Protein AF-0000000087148129 (afdb_homodimer)

Sequence (560 aa):
MIVEGIPLPKFVERNVSSRSLAAFGLGFLTVFYIVPIVFLYWNSLNFGDGGLFSNYARAFSDIYLVTLARSFYYGVLTTVVTLTLGYILAYYIAFRSAREKLLLGLVVLPLWIAYVIRYLGIQLLLFPSSPVVQLIGTDLGILFSTRGVILGLTTVFLPFAILPIYHALKSIDEDLVDASRVLGATQLRTVRSVILPLSLSGVVAGGIIVFILATGSFLAPAMLGGPKDTMIANVIEQSYSQTFDLGLASSLAVIYTTILLVLLMVFNSYVNLGEVLGELMIVEGIPLPKFVERNVSSRSLAAFGLGFLTVFYIVPIVFLYWNSLNFGDGGLFSNYARAFSDIYLVTLARSFYYGVLTTVVTLTLGYILAYYIAFRSAREKLLLGLVVLPLWIAYVIRYLGIQLLLFPSSPVVQLIGTDLGILFSTRGVILGLTTVFLPFAILPIYHALKSIDEDLVDASRVLGATQLRTVRSVILPLSLSGVVAGGIIVFILATGSFLAPAMLGGPKDTMIANVIEQSYSQTFDLGLASSLAVIYTTILLVLLMVFNSYVNLGEVLGEL

Organism: NCBI:txid1816183

Nearest PDB structures (foldseek):
  8zx1-assembly1_B  TM=8.437E-01  e=1.995E-11  Escherichia coli
  2onk-assembly2_I  TM=8.197E-01  e=3.191E-08  Archaeoglobus fulgidus
  8y5f-assembly1_C  TM=8.579E-01  e=1.347E-07  Escherichia coli
  7cad-assembly1_B  TM=7.763E-01  e=1.037E-07  Mycolicibacterium smegmatis MC2 155
  8hpr-assembly1_B  TM=7.433E-01  e=2.202E-06  Mycolicibacterium smegmatis MC2 155

Structure (mmCIF, N/CA/C/O backbone):
data_AF-0000000087148129-model_v1
#
loop_
_entity.id
_entity.type
_entity.pdbx_description
1 polymer 'ABC transporter permease'
#
loop_
_atom_site.group_PDB
_atom_site.id
_atom_site.type_symbol
_atom_site.label_atom_id
_atom_site.label_alt_id
_atom_site.label_comp_id
_atom_site.label_asym_id
_atom_site.label_entity_id
_atom_site.label_seq_id
_atom_site.pdbx_PDB_ins_code
_atom_site.Cartn_x
_atom_site.Cartn_y
_atom_site.Cartn_z
_atom_site.occupancy
_atom_site.B_iso_or_equiv
_atom_site.auth_seq_id
_atom_site.auth_comp_id
_atom_site.auth_asym_id
_atom_site.auth_atom_id
_atom_site.pdbx_PDB_model_num
ATOM 1 N N . MET A 1 1 ? -27.156 28.578 0.792 1 22.2 1 MET A N 1
ATOM 2 C CA . MET A 1 1 ? -28.25 27.703 1.201 1 22.2 1 MET A CA 1
ATOM 3 C C . MET A 1 1 ? -27.75 26.594 2.119 1 22.2 1 MET A C 1
ATOM 5 O O . MET A 1 1 ? -26.844 25.844 1.762 1 22.2 1 MET A O 1
ATOM 9 N N . ILE A 1 2 ? -27.969 26.734 3.412 1 26.64 2 ILE A N 1
ATOM 10 C CA . ILE A 1 2 ? -27.516 25.953 4.57 1 26.64 2 ILE A CA 1
ATOM 11 C C . ILE A 1 2 ? -28.031 24.531 4.465 1 26.64 2 ILE A C 1
ATOM 13 O O . ILE A 1 2 ? -29.25 24.297 4.438 1 26.64 2 ILE A O 1
ATOM 17 N N . VAL A 1 3 ? -27.484 23.75 3.691 1 30.3 3 VAL A N 1
ATOM 18 C CA . VAL A 1 3 ? -28.016 22.406 3.539 1 30.3 3 VAL A CA 1
ATOM 19 C C . VAL A 1 3 ? -28.531 21.906 4.883 1 30.3 3 VAL A C 1
ATOM 21 O O . VAL A 1 3 ? -27.797 21.906 5.879 1 30.3 3 VAL A O 1
ATOM 24 N N . GLU A 1 4 ? -29.812 21.969 5.082 1 32.72 4 GLU A N 1
ATOM 25 C CA . GLU A 1 4 ? -30.594 21.406 6.188 1 32.72 4 GLU A CA 1
ATOM 26 C C . GLU A 1 4 ? -30.141 19.984 6.52 1 32.72 4 GLU A C 1
ATOM 28 O O . GLU A 1 4 ? -30.047 19.141 5.633 1 32.72 4 GLU A O 1
ATOM 33 N N . GLY A 1 5 ? -29.359 19.859 7.426 1 35.88 5 GLY A N 1
ATOM 34 C CA . GLY A 1 5 ? -28.719 18.672 7.973 1 35.88 5 GLY A CA 1
ATOM 35 C C . GLY A 1 5 ? -29.656 17.484 8.109 1 35.88 5 GLY A C 1
ATOM 36 O O . GLY A 1 5 ? -30.812 17.656 8.477 1 35.88 5 GLY A O 1
ATOM 37 N N . ILE A 1 6 ? -29.656 16.594 7.227 1 35.53 6 ILE A N 1
ATOM 38 C CA . ILE A 1 6 ? -30.484 15.406 7.301 1 35.53 6 ILE A CA 1
ATOM 39 C C . ILE A 1 6 ? -30.609 14.953 8.758 1 35.53 6 ILE A C 1
ATOM 41 O O . ILE A 1 6 ? -29.609 14.789 9.445 1 35.53 6 ILE A O 1
ATOM 45 N N . PRO A 1 7 ? -31.781 14.977 9.359 1 35.81 7 PRO A N 1
ATOM 46 C CA . PRO A 1 7 ? -32.031 14.578 10.742 1 35.81 7 PRO A CA 1
ATOM 47 C C . PRO A 1 7 ? -31.594 13.148 11.039 1 35.81 7 PRO A C 1
ATOM 49 O O . PRO A 1 7 ? -31.906 12.227 10.273 1 35.81 7 PRO A O 1
ATOM 52 N N . LEU A 1 8 ? -30.5 12.938 11.445 1 39 8 LEU A N 1
ATOM 53 C CA . LEU A 1 8 ? -30.141 11.578 11.82 1 39 8 LEU A CA 1
ATOM 54 C C . LEU A 1 8 ? -31.203 10.984 12.75 1 39 8 LEU A C 1
ATOM 56 O O . LEU A 1 8 ? -31.844 11.711 13.516 1 39 8 LEU A O 1
ATOM 60 N N . PRO A 1 9 ? -31.734 9.859 12.445 1 38.41 9 PRO A N 1
ATOM 61 C CA . PRO A 1 9 ? -32.812 9.305 13.258 1 38.41 9 PRO A CA 1
ATOM 62 C C . PRO A 1 9 ? -32.5 9.273 14.75 1 38.41 9 PRO A C 1
ATOM 64 O O . PRO A 1 9 ? -31.328 9.133 15.125 1 38.41 9 PRO A O 1
ATOM 67 N N . LYS A 1 10 ? -33.375 9.711 15.695 1 40.16 10 LYS A N 1
ATOM 68 C CA . LYS A 1 10 ? -33.406 9.82 17.141 1 40.16 10 LYS A CA 1
ATOM 69 C C . LYS A 1 10 ? -32.719 8.617 17.812 1 40.16 10 LYS A C 1
ATOM 71 O O . LYS A 1 10 ? -32.25 8.711 18.938 1 40.16 10 LYS A O 1
ATOM 76 N N . PHE A 1 11 ? -32.938 7.465 17.234 1 37.12 11 PHE A N 1
ATOM 77 C CA . PHE A 1 11 ? -32.438 6.258 17.875 1 37.12 11 PHE A CA 1
ATOM 78 C C . PHE A 1 11 ? -30.906 6.262 17.906 1 37.12 11 PHE A C 1
ATOM 80 O O . PHE A 1 11 ? -30.297 5.484 18.641 1 37.12 11 PHE A O 1
ATOM 87 N N . VAL A 1 12 ? -30.234 6.824 16.984 1 42.06 12 VAL A N 1
ATOM 88 C CA . VAL A 1 12 ? -28.797 7.043 16.984 1 42.06 12 VAL A CA 1
ATOM 89 C C . VAL A 1 12 ? -28.422 8.094 18.031 1 42.06 12 VAL A C 1
ATOM 91 O O . VAL A 1 12 ? -27.25 8.328 18.297 1 42.06 12 VAL A O 1
ATOM 94 N N . GLU A 1 13 ? -29.266 8.992 18.344 1 41.06 13 GLU A N 1
ATOM 95 C CA . GLU A 1 13 ? -29.172 10.109 19.281 1 41.06 13 GLU A CA 1
ATOM 96 C C . GLU A 1 13 ? -28.734 9.625 20.656 1 41.06 13 GLU A C 1
ATOM 98 O O . GLU A 1 13 ? -27.938 10.289 21.344 1 41.06 13 GLU A O 1
ATOM 103 N N . ARG A 1 14 ? -29.781 8.883 21.328 1 43.06 14 ARG A N 1
ATOM 104 C CA . ARG A 1 14 ? -29.672 8.789 22.781 1 43.06 14 ARG A CA 1
ATOM 105 C C . ARG A 1 14 ? -28.438 8 23.203 1 43.06 14 ARG A C 1
ATOM 107 O O . ARG A 1 14 ? -27.656 8.445 24.047 1 43.06 14 ARG A O 1
ATOM 114 N N . ASN A 1 15 ? -28.562 6.59 23.609 1 42.84 15 ASN A N 1
ATOM 115 C CA . ASN A 1 15 ? -27.75 5.77 24.5 1 42.84 15 ASN A CA 1
ATOM 116 C C . ASN A 1 15 ? -26.578 5.137 23.766 1 42.84 15 ASN A C 1
ATOM 118 O O . ASN A 1 15 ? -25.953 4.188 24.25 1 42.84 15 ASN A O 1
ATOM 122 N N . VAL A 1 16 ? -26.562 5.035 22.562 1 50.28 16 VAL A N 1
ATOM 123 C CA . VAL A 1 16 ? -25.312 4.434 22.125 1 50.28 16 VAL A CA 1
ATOM 124 C C . VAL A 1 16 ? -24.141 5.359 22.453 1 50.28 16 VAL A C 1
ATOM 126 O O . VAL A 1 16 ? -23.984 6.418 21.844 1 50.28 16 VAL A O 1
ATOM 129 N N . SER A 1 17 ? -23.844 5.438 23.734 1 55.12 17 SER A N 1
ATOM 130 C CA . SER A 1 17 ? -22.812 6.273 24.359 1 55.12 17 SER A CA 1
ATOM 131 C C . SER A 1 17 ? -21.5 6.215 23.594 1 55.12 17 SER A C 1
ATOM 133 O O . SER A 1 17 ? -21.219 5.215 22.938 1 55.12 17 SER A O 1
ATOM 135 N N . SER A 1 18 ? -20.984 7.348 23.156 1 60.66 18 SER A N 1
ATOM 136 C CA . SER A 1 18 ? -19.641 7.5 22.625 1 60.66 18 SER A CA 1
ATOM 137 C C . SER A 1 18 ? -18.719 6.398 23.125 1 60.66 18 SER A C 1
ATOM 139 O O . SER A 1 18 ? -17.844 5.926 22.375 1 60.66 18 SER A O 1
ATOM 141 N N . ARG A 1 19 ? -19.188 5.902 24.297 1 64.12 19 ARG A N 1
ATOM 142 C CA . ARG A 1 19 ? -18.344 4.875 24.906 1 64.12 19 ARG A CA 1
ATOM 143 C C . ARG A 1 19 ? -18.562 3.521 24.234 1 64.12 19 ARG A C 1
ATOM 145 O O . ARG A 1 19 ? -17.625 2.752 24.062 1 64.12 19 ARG A O 1
ATOM 152 N N . SER A 1 20 ? -19.766 3.287 23.875 1 73 20 SER A N 1
ATOM 153 C CA . SER A 1 20 ? -20.047 2 23.25 1 73 20 SER A CA 1
ATOM 154 C C . SER A 1 20 ? -19.438 1.924 21.844 1 73 20 SER A C 1
ATOM 156 O O . SER A 1 20 ? -18.906 0.881 21.453 1 73 20 SER A O 1
ATOM 158 N N . LEU A 1 21 ? -19.484 2.973 21.172 1 69.5 21 LEU A N 1
ATOM 159 C CA . LEU A 1 21 ? -18.891 2.996 19.828 1 69.5 21 LEU A CA 1
ATOM 160 C C . LEU A 1 21 ? -17.375 2.867 19.906 1 69.5 21 LEU A C 1
ATOM 162 O O . LEU A 1 21 ? -16.781 2.168 19.094 1 69.5 21 LEU A O 1
ATOM 166 N N . ALA A 1 22 ? -16.922 3.488 20.859 1 74 22 ALA A N 1
ATOM 167 C CA . ALA A 1 22 ? -15.484 3.373 21.094 1 74 22 ALA A CA 1
ATOM 168 C C . ALA A 1 22 ? -15.102 1.939 21.453 1 74 22 ALA A C 1
ATOM 170 O O . ALA A 1 22 ? -14.094 1.423 20.969 1 74 22 ALA A O 1
ATOM 171 N N . ALA A 1 23 ? -15.914 1.422 22.25 1 77.5 23 ALA A N 1
ATOM 172 C CA . ALA A 1 23 ? -15.664 0.032 22.625 1 77.5 23 ALA A CA 1
ATOM 173 C C . ALA A 1 23 ? -15.703 -0.88 21.406 1 77.5 23 ALA A C 1
ATOM 175 O O . ALA A 1 23 ? -14.891 -1.8 21.281 1 77.5 23 ALA A O 1
ATOM 176 N N . PHE A 1 24 ? -16.484 -0.495 20.531 1 76.31 24 PHE A N 1
ATOM 177 C CA . PHE A 1 24 ? -16.609 -1.288 19.312 1 76.31 24 PHE A CA 1
ATOM 178 C C . PHE A 1 24 ? -15.391 -1.118 18.422 1 76.31 24 PHE A C 1
ATOM 180 O O . PHE A 1 24 ? -14.828 -2.104 17.938 1 76.31 24 PHE A O 1
ATOM 187 N N . GLY A 1 25 ? -15.016 0.12 18.234 1 75.69 25 GLY A N 1
ATOM 188 C CA . GLY A 1 25 ? -13.844 0.383 17.406 1 75.69 25 GLY A CA 1
ATOM 189 C C . GLY A 1 25 ? -12.57 -0.21 17.969 1 75.69 25 GLY A C 1
ATOM 190 O O . GLY A 1 25 ? -11.812 -0.859 17.25 1 75.69 25 GLY A O 1
ATOM 191 N N . LEU A 1 26 ? -12.445 -0.072 19.219 1 77.94 26 LEU A N 1
ATOM 192 C CA . LEU A 1 26 ? -11.258 -0.591 19.891 1 77.94 26 LEU A CA 1
ATOM 193 C C . LEU A 1 26 ? -11.281 -2.115 19.938 1 77.94 26 LEU A C 1
ATOM 195 O O . LEU A 1 26 ? -10.234 -2.76 19.781 1 77.94 26 LEU A O 1
ATOM 199 N N . GLY A 1 27 ? -12.43 -2.551 20.156 1 81.69 27 GLY A N 1
ATOM 200 C CA . GLY A 1 27 ? -12.586 -3.996 20.125 1 81.69 27 GLY A CA 1
ATOM 201 C C . GLY A 1 27 ? -12.234 -4.598 18.766 1 81.69 27 GLY A C 1
ATOM 202 O O . GLY A 1 27 ? -11.539 -5.613 18.703 1 81.69 27 GLY A O 1
ATOM 203 N N . PHE A 1 28 ? -12.656 -3.914 17.781 1 80.62 28 PHE A N 1
ATOM 204 C CA . PHE A 1 28 ? -12.359 -4.363 16.422 1 80.62 28 PHE A CA 1
ATOM 205 C C . PHE A 1 28 ? -10.859 -4.359 16.156 1 80.62 28 PHE A C 1
ATOM 207 O O . PHE A 1 28 ? -10.305 -5.336 15.648 1 80.62 28 PHE A O 1
ATOM 214 N N . LEU A 1 29 ? -10.266 -3.262 16.562 1 77.38 29 LEU A N 1
ATOM 215 C CA . LEU A 1 29 ? -8.828 -3.141 16.359 1 77.38 29 LEU A CA 1
ATOM 216 C C . LEU A 1 29 ? -8.078 -4.23 17.125 1 77.38 29 LEU A C 1
ATOM 218 O O . LEU A 1 29 ? -7.176 -4.867 16.594 1 77.38 29 LEU A O 1
ATOM 222 N N . THR A 1 30 ? -8.469 -4.426 18.312 1 79.25 30 THR A N 1
ATOM 223 C CA . THR A 1 30 ? -7.809 -5.418 19.156 1 79.25 30 THR A CA 1
ATOM 224 C C . THR A 1 30 ? -8.008 -6.82 18.594 1 79.25 30 THR A C 1
ATOM 226 O O . THR A 1 30 ? -7.047 -7.582 18.453 1 79.25 30 THR A O 1
ATOM 229 N N . VAL A 1 31 ? -9.195 -7.133 18.188 1 79.5 31 VAL A N 1
ATOM 230 C CA . VAL A 1 31 ? -9.531 -8.477 17.734 1 79.5 31 VAL A CA 1
ATOM 231 C C . VAL A 1 31 ? -8.859 -8.758 16.406 1 79.5 31 VAL A C 1
ATOM 233 O O . VAL A 1 31 ? -8.305 -9.836 16.188 1 79.5 31 VAL A O 1
ATOM 236 N N . PHE A 1 32 ? -8.781 -7.758 15.586 1 79 32 PHE A N 1
ATOM 237 C CA . PHE A 1 32 ? -8.352 -8.07 14.234 1 79 32 PHE A CA 1
ATOM 238 C C . PHE A 1 32 ? -6.922 -7.605 14 1 79 32 PHE A C 1
ATOM 240 O O . PHE A 1 32 ? -6.352 -7.848 12.93 1 79 32 PHE A O 1
ATOM 247 N N . TYR A 1 33 ? -6.344 -6.973 14.945 1 78.5 33 TYR A N 1
ATOM 248 C CA . TYR A 1 33 ? -4.926 -6.633 14.859 1 78.5 33 TYR A CA 1
ATOM 249 C C . TYR A 1 33 ? -4.102 -7.48 15.82 1 78.5 33 TYR A C 1
ATOM 251 O O . TYR A 1 33 ? -3.229 -8.242 15.391 1 78.5 33 TYR A O 1
ATOM 259 N N . ILE A 1 34 ? -4.52 -7.535 17.094 1 82.31 34 ILE A N 1
ATOM 260 C CA . ILE A 1 34 ? -3.725 -8.18 18.141 1 82.31 34 ILE A CA 1
ATOM 261 C C . ILE A 1 34 ? -3.936 -9.695 18.094 1 82.31 34 ILE A C 1
ATOM 263 O O . ILE A 1 34 ? -2.973 -10.461 18.125 1 82.31 34 ILE A O 1
ATOM 267 N N . VAL A 1 35 ? -5.129 -10.133 17.891 1 85.81 35 VAL A N 1
ATOM 268 C CA . VAL A 1 35 ? -5.453 -11.555 17.969 1 85.81 35 VAL A CA 1
ATOM 269 C C . VAL A 1 35 ? -4.781 -12.305 16.828 1 85.81 35 VAL A C 1
ATOM 271 O O . VAL A 1 35 ? -4.145 -13.336 17.031 1 85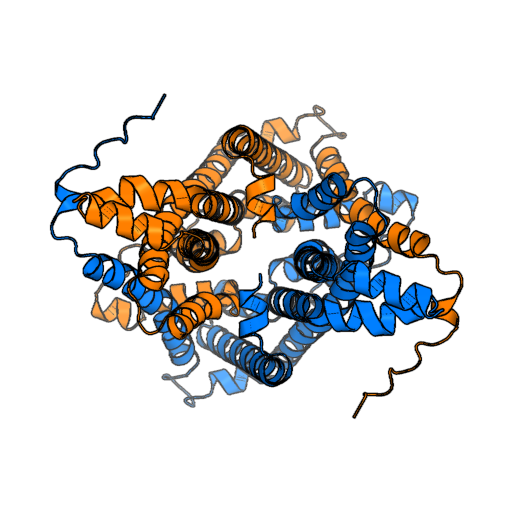.81 35 VAL A O 1
ATOM 274 N N . PRO A 1 36 ? -4.883 -11.742 15.648 1 85.12 36 PRO A N 1
ATOM 275 C CA . PRO A 1 36 ? -4.203 -12.453 14.562 1 85.12 36 PRO A CA 1
ATOM 276 C C . PRO A 1 36 ? -2.695 -12.562 14.781 1 85.12 36 PRO A C 1
ATOM 278 O O . PRO A 1 36 ? -2.084 -13.562 14.398 1 85.12 36 PRO A O 1
ATOM 281 N N . ILE A 1 37 ? -2.15 -11.594 15.359 1 84.38 37 ILE A N 1
ATOM 282 C CA . ILE A 1 37 ? -0.719 -11.617 15.641 1 84.38 37 ILE A CA 1
ATOM 283 C C . ILE A 1 37 ? -0.413 -12.688 16.688 1 84.38 37 ILE A C 1
ATOM 285 O O . ILE A 1 37 ? 0.562 -13.43 16.562 1 84.38 37 ILE A O 1
ATOM 289 N N . VAL A 1 38 ? -1.255 -12.766 17.688 1 86.31 38 VAL A N 1
ATOM 290 C CA . VAL A 1 38 ? -1.093 -13.781 18.734 1 86.31 38 VAL A CA 1
ATOM 291 C C . VAL A 1 38 ? -1.202 -15.172 18.109 1 86.31 38 VAL A C 1
ATOM 293 O O . VAL A 1 38 ? -0.432 -16.078 18.453 1 86.31 38 VAL A O 1
ATOM 296 N N . PHE A 1 39 ? -2.07 -15.344 17.172 1 87.12 39 PHE A N 1
ATOM 297 C CA . PHE A 1 39 ? -2.25 -16.641 16.531 1 87.12 39 PHE A CA 1
ATOM 298 C C . PHE A 1 39 ? -1.078 -16.953 15.609 1 87.12 39 PHE A C 1
ATOM 300 O O . PHE A 1 39 ? -0.713 -18.125 15.438 1 87.12 39 PHE A O 1
ATOM 307 N N . LEU A 1 40 ? -0.617 -15.914 15.031 1 88.75 40 LEU A N 1
ATOM 308 C CA . LEU A 1 40 ? 0.592 -16.094 14.234 1 88.75 40 LEU A CA 1
ATOM 309 C C . LEU A 1 40 ? 1.729 -16.641 15.094 1 88.75 40 LEU A C 1
ATOM 311 O O . LEU A 1 40 ? 2.424 -17.578 14.688 1 88.75 40 LEU A O 1
ATOM 315 N N . TYR A 1 41 ? 1.863 -16.094 16.297 1 90 41 TYR A N 1
ATOM 316 C CA . TYR A 1 41 ? 2.895 -16.547 17.203 1 90 41 TYR A CA 1
ATOM 317 C C . TYR A 1 41 ? 2.598 -17.969 17.688 1 90 41 TYR A C 1
ATOM 319 O O . TYR A 1 41 ? 3.502 -18.797 17.797 1 90 41 TYR A O 1
ATOM 327 N N . TRP A 1 42 ? 1.396 -18.219 17.953 1 89.12 42 TRP A N 1
ATOM 328 C CA . TRP A 1 42 ? 0.968 -19.547 18.406 1 89.12 42 TRP A CA 1
ATOM 329 C C . TRP A 1 42 ? 1.249 -20.594 17.344 1 89.12 42 TRP A C 1
ATOM 331 O O . TRP A 1 42 ? 1.786 -21.672 17.641 1 89.12 42 TRP A O 1
ATOM 341 N N . ASN A 1 43 ? 0.918 -20.312 16.109 1 90.88 43 ASN A N 1
ATOM 342 C CA . ASN A 1 43 ? 1.068 -21.266 15.016 1 90.88 43 ASN A CA 1
ATOM 343 C C . ASN A 1 43 ? 2.527 -21.422 14.594 1 90.88 43 ASN A C 1
ATOM 345 O O . ASN A 1 43 ? 2.883 -22.359 13.883 1 90.88 43 ASN A O 1
ATOM 349 N N . SER A 1 44 ? 3.305 -20.453 14.977 1 94.06 44 SER A N 1
ATOM 350 C CA . SER A 1 44 ? 4.73 -20.562 14.68 1 94.06 44 SER A CA 1
ATOM 351 C C . SER A 1 44 ? 5.395 -21.625 15.539 1 94.06 44 SER A C 1
ATOM 353 O O . SER A 1 44 ? 6.512 -22.062 15.25 1 94.06 44 SER A O 1
ATOM 355 N N . LEU A 1 45 ? 4.734 -21.969 16.625 1 93.19 45 LEU A N 1
ATOM 356 C CA . LEU A 1 45 ? 5.207 -23.047 17.484 1 93.19 45 LEU A CA 1
ATOM 357 C C . LEU A 1 45 ? 4.652 -24.391 17.031 1 93.19 45 LEU A C 1
ATOM 359 O O . LEU A 1 45 ? 3.664 -24.438 16.297 1 93.19 45 LEU A O 1
ATOM 363 N N . ASN A 1 46 ? 5.391 -25.469 17.344 1 91.19 46 ASN A N 1
ATOM 364 C CA . ASN A 1 46 ? 4.965 -26.828 16.984 1 91.19 46 ASN A CA 1
ATOM 365 C C . ASN A 1 46 ? 4.469 -27.594 18.203 1 91.19 46 ASN A C 1
ATOM 367 O O . ASN A 1 46 ? 5.246 -27.922 19.094 1 91.19 46 ASN A O 1
ATOM 371 N N . PHE A 1 47 ? 3.184 -27.828 18.219 1 86.69 47 PHE A N 1
ATOM 372 C CA . PHE A 1 47 ? 2.609 -28.531 19.344 1 86.69 47 PHE A CA 1
ATOM 373 C C . PHE A 1 47 ? 2.398 -30 19.031 1 86.69 47 PHE A C 1
ATOM 375 O O . PHE A 1 47 ? 1.867 -30.75 19.844 1 86.69 47 PHE A O 1
ATOM 382 N N . GLY A 1 48 ? 2.691 -30.344 17.797 1 85.06 48 GLY A N 1
ATOM 383 C CA . GLY A 1 48 ? 2.609 -31.734 17.406 1 85.06 48 GLY A CA 1
ATOM 384 C C . GLY A 1 48 ? 3.887 -32.5 17.672 1 85.06 48 GLY A C 1
ATOM 385 O O . GLY A 1 48 ? 4.516 -32.344 18.719 1 85.06 48 GLY A O 1
ATOM 386 N N . ASP A 1 49 ? 4.121 -33.406 16.656 1 83.69 49 ASP A N 1
ATOM 387 C CA . ASP A 1 49 ? 5.32 -34.25 16.781 1 83.69 49 ASP A CA 1
ATOM 388 C C . ASP A 1 49 ? 6.578 -33.406 16.516 1 83.69 49 ASP A C 1
ATOM 390 O O . ASP A 1 49 ? 6.586 -32.562 15.625 1 83.69 49 ASP A O 1
ATOM 394 N N . GLY A 1 50 ? 7.449 -33.562 17.469 1 84.19 50 GLY A N 1
ATOM 395 C CA . GLY A 1 50 ? 8.711 -32.844 17.328 1 84.19 50 GLY A CA 1
ATOM 396 C C . GLY A 1 50 ? 8.891 -31.766 18.359 1 84.19 50 GLY A C 1
ATOM 397 O O . GLY A 1 50 ? 8.125 -31.688 19.328 1 84.19 50 GLY A O 1
ATOM 398 N N . GLY A 1 51 ? 9.914 -31.031 18.391 1 89.44 51 GLY A N 1
ATOM 399 C CA . GLY A 1 51 ? 10.211 -29.984 19.344 1 89.44 51 GLY A CA 1
ATOM 400 C C . GLY A 1 51 ? 9.359 -28.734 19.156 1 89.44 51 GLY A C 1
ATOM 401 O O . GLY A 1 51 ? 8.922 -28.438 18.047 1 89.44 51 GLY A O 1
ATOM 402 N N . LEU A 1 52 ? 8.977 -28.062 20.203 1 92.44 52 LEU A N 1
ATOM 403 C CA . LEU A 1 52 ? 8.172 -26.844 20.266 1 92.44 52 LEU A CA 1
ATOM 404 C C . LEU A 1 52 ? 8.68 -25.828 19.25 1 92.44 52 LEU A C 1
ATOM 406 O O . LEU A 1 52 ? 7.883 -25.094 18.656 1 92.44 52 LEU A O 1
ATOM 410 N N . PHE A 1 53 ? 9.992 -25.906 18.984 1 94.69 53 PHE A N 1
ATOM 411 C CA . PHE A 1 53 ? 10.594 -24.891 18.125 1 94.69 53 PHE A CA 1
ATOM 412 C C . PHE A 1 53 ? 11.047 -25.5 16.797 1 94.69 53 PHE A C 1
ATOM 414 O O . PHE A 1 53 ? 11.922 -24.938 16.125 1 94.69 53 PHE A O 1
ATOM 421 N N . SER A 1 54 ? 10.469 -26.609 16.422 1 94.44 54 SER A N 1
ATOM 422 C CA . SER A 1 54 ? 10.859 -27.297 15.18 1 94.44 54 SER A CA 1
ATOM 423 C C . SER A 1 54 ? 10.617 -26.406 13.961 1 94.44 54 SER A C 1
ATOM 425 O O . SER A 1 54 ? 11.406 -26.422 13.016 1 94.44 54 SER A O 1
ATOM 427 N N . ASN A 1 55 ? 9.508 -25.641 13.953 1 94.88 55 ASN A N 1
ATOM 428 C CA . ASN A 1 55 ? 9.227 -24.719 12.852 1 94.88 55 ASN A CA 1
ATOM 429 C C . ASN A 1 55 ? 10.312 -23.656 12.719 1 94.88 55 ASN A C 1
ATOM 431 O O . ASN A 1 55 ? 10.664 -23.25 11.609 1 94.88 55 ASN A O 1
ATOM 435 N N . TYR A 1 56 ? 10.836 -23.25 13.844 1 95.56 56 TYR A N 1
ATOM 436 C CA . TYR A 1 56 ? 11.891 -22.25 13.828 1 95.56 56 TYR A CA 1
ATOM 437 C C . TYR A 1 56 ? 13.203 -22.844 13.336 1 95.56 56 TYR A C 1
ATOM 439 O O . TYR A 1 56 ? 13.984 -22.172 12.656 1 95.56 56 TYR A O 1
ATOM 447 N N . ALA A 1 57 ? 13.453 -24.047 13.688 1 94.38 57 ALA A N 1
ATOM 448 C CA . ALA A 1 57 ? 14.641 -24.719 13.18 1 94.38 57 ALA A CA 1
ATOM 449 C C . ALA A 1 57 ? 14.617 -24.797 11.656 1 94.38 57 ALA A C 1
ATOM 451 O O . ALA A 1 57 ? 15.641 -24.594 11 1 94.38 57 ALA A O 1
ATOM 452 N N . ARG A 1 58 ? 13.516 -25.078 11.141 1 93.5 58 ARG A N 1
ATOM 453 C CA . ARG A 1 58 ? 13.344 -25.109 9.695 1 93.5 58 ARG A CA 1
ATOM 454 C C . ARG A 1 58 ? 13.461 -23.719 9.094 1 93.5 58 ARG A C 1
ATOM 456 O O . ARG A 1 58 ? 14.086 -23.547 8.047 1 93.5 58 ARG A O 1
ATOM 463 N N . ALA A 1 59 ? 12.812 -22.781 9.734 1 94.81 59 ALA A N 1
ATOM 464 C CA . ALA A 1 59 ? 12.797 -21.406 9.234 1 94.81 59 ALA A CA 1
ATOM 465 C C . ALA A 1 59 ? 14.211 -20.828 9.195 1 94.81 59 ALA A C 1
ATOM 467 O O . ALA A 1 59 ? 14.5 -19.938 8.406 1 94.81 59 ALA A O 1
ATOM 468 N N . PHE A 1 60 ? 15.109 -21.375 10.023 1 95.44 60 PHE A N 1
ATOM 469 C CA . PHE A 1 60 ? 16.469 -20.875 10.094 1 95.44 60 PHE A CA 1
ATOM 470 C C . PHE A 1 60 ? 17.391 -21.641 9.141 1 95.44 60 PHE A C 1
ATOM 472 O O . PHE A 1 60 ? 18.609 -21.438 9.148 1 95.44 60 PHE A O 1
ATOM 479 N N . SER A 1 61 ? 16.781 -22.422 8.336 1 93.62 61 SER A N 1
ATOM 480 C CA . SER A 1 61 ? 17.562 -23.078 7.301 1 93.62 61 SER A CA 1
ATOM 481 C C . SER A 1 61 ? 18.125 -22.078 6.305 1 93.62 61 SER A C 1
ATOM 483 O O . SER A 1 61 ? 17.609 -20.969 6.184 1 93.62 61 SER A O 1
ATOM 485 N N . ASP A 1 62 ? 19.094 -22.453 5.523 1 91.62 62 ASP A N 1
ATOM 486 C CA . ASP A 1 62 ? 19.875 -21.578 4.66 1 91.62 62 ASP A CA 1
ATOM 487 C C . ASP A 1 62 ? 18.984 -20.922 3.6 1 91.62 62 ASP A C 1
ATOM 489 O O . ASP A 1 62 ? 19.094 -19.719 3.344 1 91.62 62 ASP A O 1
ATOM 493 N N . ILE A 1 63 ? 18.141 -21.625 3.1 1 92.44 63 ILE A N 1
ATOM 494 C CA . ILE A 1 63 ? 17.328 -21.125 1.996 1 92.44 63 ILE A CA 1
ATOM 495 C C . ILE A 1 63 ? 16.438 -19.969 2.482 1 92.44 63 ILE A C 1
ATOM 497 O O . ILE A 1 63 ? 16.281 -18.969 1.787 1 92.44 63 ILE A O 1
ATOM 501 N N . TYR A 1 64 ? 15.938 -20.078 3.668 1 94.5 64 TYR A N 1
ATOM 502 C CA . TYR A 1 64 ? 15.023 -19.062 4.172 1 94.5 64 TYR A CA 1
ATOM 503 C C . TYR A 1 64 ? 15.797 -17.859 4.734 1 94.5 64 TYR A C 1
ATOM 505 O O . TYR A 1 64 ? 15.352 -16.719 4.625 1 94.5 64 TYR A O 1
ATOM 513 N N . LEU A 1 65 ? 16.953 -18.156 5.211 1 94.75 65 LEU A N 1
ATOM 514 C CA . LEU A 1 65 ? 17.797 -17.078 5.707 1 94.75 65 LEU A CA 1
ATOM 515 C C . LEU A 1 65 ? 18.266 -16.188 4.559 1 94.75 65 LEU A C 1
ATOM 517 O O . LEU A 1 65 ? 18.344 -14.969 4.703 1 94.75 65 LEU A O 1
ATOM 521 N N . VAL A 1 66 ? 18.562 -16.812 3.504 1 95.81 66 VAL A N 1
ATOM 522 C CA . VAL A 1 66 ? 19.016 -16.078 2.33 1 95.81 66 VAL A CA 1
ATOM 523 C C . VAL A 1 66 ? 17.859 -15.203 1.808 1 95.81 66 VAL A C 1
ATOM 525 O O . VAL A 1 66 ? 18.078 -14.055 1.427 1 95.81 66 VAL A O 1
ATOM 528 N N . THR A 1 67 ? 16.703 -15.758 1.785 1 96.5 67 THR A N 1
ATOM 529 C CA . THR A 1 67 ? 15.539 -15.031 1.314 1 96.5 67 THR A CA 1
ATOM 530 C C . THR A 1 67 ? 15.211 -13.867 2.25 1 96.5 67 THR A C 1
ATOM 532 O O . THR A 1 67 ? 14.844 -12.781 1.796 1 96.5 67 THR A O 1
ATOM 535 N N . LEU A 1 68 ? 15.352 -14.141 3.504 1 96.81 68 LEU A N 1
ATOM 536 C CA . LEU A 1 68 ? 15.156 -13.086 4.5 1 96.81 68 LEU A CA 1
ATOM 537 C C . LEU A 1 68 ? 16.172 -11.961 4.309 1 96.81 68 LEU A C 1
ATOM 539 O O . LEU A 1 68 ? 15.797 -10.789 4.281 1 96.81 68 LEU A O 1
ATOM 543 N N . ALA A 1 69 ? 17.391 -12.352 4.168 1 96.94 69 ALA A N 1
ATOM 544 C CA . ALA A 1 69 ? 18.453 -11.367 3.963 1 96.94 69 ALA A CA 1
ATOM 545 C C . ALA A 1 69 ? 18.234 -10.586 2.672 1 96.94 69 ALA A C 1
ATOM 547 O O . ALA A 1 69 ? 18.484 -9.383 2.619 1 96.94 69 ALA A O 1
ATOM 548 N N . ARG A 1 70 ? 17.812 -11.242 1.699 1 97.75 70 ARG A N 1
ATOM 549 C CA . ARG A 1 70 ? 17.531 -10.602 0.418 1 97.75 70 ARG A CA 1
ATOM 550 C C . ARG A 1 70 ? 16.438 -9.555 0.558 1 97.75 70 ARG A C 1
ATOM 552 O O . ARG A 1 70 ? 16.516 -8.469 -0.026 1 97.75 70 ARG A O 1
ATOM 559 N N . SER A 1 71 ? 15.398 -9.875 1.288 1 98 71 SER A N 1
ATOM 560 C CA . SER A 1 71 ? 14.297 -8.945 1.501 1 98 71 SER A CA 1
ATOM 561 C C . SER A 1 71 ? 14.781 -7.645 2.133 1 98 71 SER A C 1
ATOM 563 O O . SER A 1 71 ? 14.414 -6.559 1.69 1 98 71 SER A O 1
ATOM 565 N N . PHE A 1 72 ? 15.625 -7.777 3.104 1 97.81 72 PHE A N 1
ATOM 566 C CA . PHE A 1 72 ? 16.156 -6.59 3.758 1 97.81 72 PHE A CA 1
ATOM 567 C C . PHE A 1 72 ? 17.156 -5.875 2.854 1 97.81 72 PHE A C 1
ATOM 569 O O . PHE A 1 72 ? 17.219 -4.645 2.842 1 97.81 72 PHE A O 1
ATOM 576 N N . TYR A 1 73 ? 17.891 -6.648 2.113 1 97.94 73 TYR A N 1
ATOM 577 C CA . TYR A 1 73 ? 18.828 -6.062 1.16 1 97.94 73 TYR A CA 1
ATOM 578 C C . TYR A 1 73 ? 18.094 -5.242 0.105 1 97.94 73 TYR A C 1
ATOM 580 O O . TYR A 1 73 ? 18.469 -4.105 -0.181 1 97.94 73 TYR A O 1
ATOM 588 N N . TYR A 1 74 ? 17.062 -5.809 -0.469 1 98.38 74 TYR A N 1
ATOM 589 C CA . TYR A 1 74 ? 16.234 -5.094 -1.442 1 98.38 74 TYR A CA 1
ATOM 590 C C . TYR A 1 74 ? 15.602 -3.863 -0.813 1 98.38 74 TYR A C 1
ATOM 592 O O . TYR A 1 74 ? 15.477 -2.82 -1.461 1 98.38 74 TYR A O 1
ATOM 600 N N . GLY A 1 75 ? 15.172 -4.031 0.464 1 98.06 75 GLY A N 1
ATOM 601 C CA . GLY A 1 75 ? 14.609 -2.895 1.178 1 98.06 75 GLY A CA 1
ATOM 602 C C . GLY A 1 75 ? 15.578 -1.736 1.315 1 98.06 75 GLY A C 1
ATOM 603 O O . GLY A 1 75 ? 15.227 -0.586 1.053 1 98.06 75 GLY A O 1
ATOM 604 N N . VAL A 1 76 ? 16.781 -2.049 1.695 1 97.62 76 VAL A N 1
ATOM 605 C CA . VAL A 1 76 ? 17.797 -1.021 1.895 1 97.62 76 VAL A CA 1
ATOM 606 C C . VAL A 1 76 ? 18.141 -0.368 0.558 1 97.62 76 VAL A C 1
ATOM 608 O O . VAL A 1 76 ? 18.188 0.86 0.452 1 97.62 76 VAL A O 1
ATOM 611 N N . LEU A 1 77 ? 18.391 -1.172 -0.403 1 98.25 77 LEU A N 1
ATOM 612 C CA . LEU A 1 77 ? 18.766 -0.661 -1.718 1 98.25 77 LEU A CA 1
ATOM 613 C C . LEU A 1 77 ? 17.656 0.21 -2.299 1 98.25 77 LEU A C 1
ATOM 615 O O . LEU A 1 77 ? 17.922 1.298 -2.814 1 98.25 77 LEU A O 1
ATOM 619 N N . THR A 1 78 ? 16.438 -0.273 -2.258 1 98.38 78 THR A N 1
ATOM 620 C CA . THR A 1 78 ? 15.289 0.487 -2.75 1 98.38 78 THR A CA 1
ATOM 621 C C . THR A 1 78 ? 15.156 1.81 -2 1 98.38 78 THR A C 1
ATOM 623 O O . THR A 1 78 ? 14.898 2.852 -2.609 1 98.38 78 THR A O 1
ATOM 626 N N . THR A 1 79 ? 15.328 1.734 -0.71 1 97.69 79 THR A N 1
ATOM 627 C CA . THR A 1 79 ? 15.195 2.934 0.109 1 97.69 79 THR A CA 1
ATOM 628 C C . THR A 1 79 ? 16.234 3.977 -0.282 1 97.69 79 THR A C 1
ATOM 630 O O . THR A 1 79 ? 15.914 5.148 -0.474 1 97.69 79 THR A O 1
ATOM 633 N N . VAL A 1 80 ? 17.469 3.566 -0.442 1 97.75 80 VAL A N 1
ATOM 634 C CA . VAL A 1 80 ? 18.547 4.477 -0.782 1 97.75 80 VAL A CA 1
ATOM 635 C C . VAL A 1 80 ? 18.297 5.098 -2.152 1 97.75 80 VAL A C 1
ATOM 637 O O . VAL A 1 80 ? 18.406 6.316 -2.318 1 97.75 80 VAL A O 1
ATOM 640 N N . VAL A 1 81 ? 17.938 4.297 -3.092 1 96.5 81 VAL A N 1
ATOM 641 C CA . VAL A 1 81 ? 17.703 4.781 -4.449 1 96.5 81 VAL A CA 1
ATOM 642 C C . VAL A 1 81 ? 16.5 5.723 -4.461 1 96.5 81 VAL A C 1
ATOM 644 O O . VAL A 1 81 ? 16.547 6.789 -5.074 1 96.5 81 VAL A O 1
ATOM 647 N N . THR A 1 82 ? 15.43 5.316 -3.795 1 96.69 82 THR A N 1
ATOM 648 C CA . THR A 1 82 ? 14.195 6.09 -3.779 1 96.69 82 THR A CA 1
ATOM 649 C C . THR A 1 82 ? 14.398 7.426 -3.068 1 96.69 82 THR A C 1
ATOM 651 O O . THR A 1 82 ? 13.898 8.453 -3.516 1 96.69 82 THR A O 1
ATOM 654 N N . LEU A 1 83 ? 15.141 7.398 -1.946 1 95.88 83 LEU A N 1
ATOM 655 C CA . LEU A 1 83 ? 15.391 8.633 -1.211 1 95.88 83 LEU A CA 1
ATOM 656 C C . LEU A 1 83 ? 16.266 9.578 -2.023 1 95.88 83 LEU A C 1
ATOM 658 O O . LEU A 1 83 ? 16.062 10.797 -1.987 1 95.88 83 LEU A O 1
ATOM 662 N N . THR A 1 84 ? 17.25 9.031 -2.701 1 94.19 84 THR A N 1
ATOM 663 C CA . THR A 1 84 ? 18.125 9.859 -3.523 1 94.19 84 THR A CA 1
ATOM 664 C C . THR A 1 84 ? 17.344 10.523 -4.648 1 94.19 84 THR A C 1
ATOM 666 O O . THR A 1 84 ? 17.391 11.75 -4.812 1 94.19 84 THR A O 1
ATOM 669 N N . LEU A 1 85 ? 16.594 9.781 -5.359 1 93.56 85 LEU A N 1
ATOM 670 C CA . LEU A 1 85 ? 15.797 10.32 -6.449 1 93.56 85 LEU A CA 1
ATOM 671 C C . LEU A 1 85 ? 14.695 11.234 -5.91 1 93.56 85 LEU A C 1
ATOM 673 O O . LEU A 1 85 ? 14.438 12.297 -6.48 1 93.56 85 LEU A O 1
ATOM 677 N N . GLY A 1 86 ? 14.062 10.758 -4.828 1 94.44 86 GLY A N 1
ATOM 678 C CA . GLY A 1 86 ? 13 11.539 -4.223 1 94.44 86 GLY A CA 1
ATOM 679 C C . GLY A 1 86 ? 13.461 12.898 -3.723 1 94.44 86 GLY A C 1
ATOM 680 O O . GLY A 1 86 ? 12.75 13.891 -3.857 1 94.44 86 GLY A O 1
ATOM 681 N N . TYR A 1 87 ? 14.617 12.906 -3.119 1 92.31 87 TYR A N 1
ATOM 682 C CA . TYR A 1 87 ? 15.148 14.164 -2.605 1 92.31 87 TYR A CA 1
ATOM 683 C C . TYR A 1 87 ? 15.438 15.141 -3.742 1 92.31 87 TYR A C 1
ATOM 685 O O . TYR A 1 87 ? 15.133 16.328 -3.646 1 92.31 87 TYR A O 1
ATOM 693 N N . ILE A 1 88 ? 16.078 14.625 -4.777 1 89.75 88 ILE A N 1
ATOM 694 C CA . ILE A 1 88 ? 16.406 15.453 -5.934 1 89.75 88 ILE A CA 1
ATOM 695 C C . ILE A 1 88 ? 15.141 16.062 -6.516 1 89.75 88 ILE A C 1
ATOM 697 O O . ILE A 1 88 ? 15.078 17.266 -6.758 1 89.75 88 ILE A O 1
ATOM 701 N N . LEU A 1 89 ? 14.148 15.32 -6.66 1 90.81 89 LEU A N 1
ATOM 702 C CA . LEU A 1 89 ? 12.906 15.789 -7.266 1 90.81 89 LEU A CA 1
ATOM 703 C C . LEU A 1 89 ? 12.164 16.734 -6.32 1 90.81 89 LEU A C 1
ATOM 705 O O . LEU A 1 89 ? 11.633 17.75 -6.754 1 90.81 89 LEU A O 1
ATOM 709 N N . ALA A 1 90 ? 12.109 16.312 -5.07 1 91.06 90 ALA A N 1
ATOM 710 C CA . ALA A 1 90 ? 11.438 17.156 -4.086 1 91.06 90 ALA A CA 1
ATOM 711 C C . ALA A 1 90 ? 12.117 18.516 -3.994 1 91.06 90 ALA A C 1
ATOM 713 O O . ALA A 1 90 ? 11.445 19.547 -3.891 1 91.06 90 ALA A O 1
ATOM 714 N N . TYR A 1 91 ? 13.414 18.516 -3.986 1 88.19 91 TYR A N 1
ATOM 715 C CA . TYR A 1 91 ? 14.18 19.766 -3.941 1 88.19 91 TYR A CA 1
ATOM 716 C C . TYR A 1 91 ? 13.859 20.641 -5.145 1 88.19 91 TYR A C 1
ATOM 718 O O . TYR A 1 91 ? 13.641 21.844 -5 1 88.19 91 TYR A O 1
ATOM 726 N N . TYR A 1 92 ? 13.859 20.062 -6.285 1 86.69 92 TYR A N 1
ATOM 727 C CA . TYR A 1 92 ? 13.555 20.797 -7.504 1 86.69 92 TYR A CA 1
ATOM 728 C C . TYR A 1 92 ? 12.141 21.375 -7.453 1 86.69 92 TYR A C 1
ATOM 730 O O . TYR A 1 92 ? 11.922 22.531 -7.809 1 86.69 92 TYR A O 1
ATOM 738 N N . ILE A 1 93 ? 11.211 20.609 -7.066 1 87.88 93 ILE A N 1
ATOM 739 C CA . ILE A 1 93 ? 9.812 21.047 -7.02 1 87.88 93 ILE A CA 1
ATOM 740 C C . ILE A 1 93 ? 9.648 22.156 -5.996 1 87.88 93 ILE A C 1
ATOM 742 O O . ILE A 1 93 ? 8.961 23.156 -6.254 1 87.88 93 ILE A O 1
ATOM 746 N N . ALA A 1 94 ? 10.336 22.047 -4.879 1 86.81 94 ALA A N 1
ATOM 747 C CA . ALA A 1 94 ? 10.172 22.984 -3.766 1 86.81 94 ALA A CA 1
ATOM 748 C C . ALA A 1 94 ? 10.828 24.328 -4.062 1 86.81 94 ALA A C 1
ATOM 750 O O . ALA A 1 94 ? 10.305 25.375 -3.697 1 86.81 94 ALA A O 1
ATOM 751 N N . PHE A 1 95 ? 11.961 24.328 -4.734 1 84.5 95 PHE A N 1
ATOM 752 C CA . PHE A 1 95 ? 12.742 25.562 -4.738 1 84.5 95 PHE A CA 1
ATOM 753 C C . PHE A 1 95 ? 12.969 26.062 -6.164 1 84.5 95 PHE A C 1
ATOM 755 O O . PHE A 1 95 ? 13.305 27.219 -6.375 1 84.5 95 PHE A O 1
ATOM 762 N N . ARG A 1 96 ? 12.781 25.219 -7.156 1 81.38 96 ARG A N 1
ATOM 763 C CA . ARG A 1 96 ? 13.258 25.625 -8.477 1 81.38 96 ARG A CA 1
ATOM 764 C C . ARG A 1 96 ? 12.109 25.656 -9.484 1 81.38 96 ARG A C 1
ATOM 766 O O . ARG A 1 96 ? 12.188 26.359 -10.492 1 81.38 96 ARG A O 1
ATOM 773 N N . SER A 1 97 ? 11.133 24.906 -9.219 1 83.44 97 SER A N 1
ATOM 774 C CA . SER A 1 97 ? 10.094 24.766 -10.234 1 83.44 97 SER A CA 1
ATOM 775 C C . SER A 1 97 ? 9.094 25.906 -10.172 1 83.44 97 SER A C 1
ATOM 777 O O . SER A 1 97 ? 8.727 26.359 -9.086 1 83.44 97 SER A O 1
ATOM 779 N N . ALA A 1 98 ? 8.656 26.328 -11.422 1 84.12 98 ALA A N 1
ATOM 780 C CA . ALA A 1 98 ? 7.586 27.312 -11.539 1 84.12 98 ALA A CA 1
ATOM 781 C C . ALA A 1 98 ? 6.219 26.656 -11.586 1 84.12 98 ALA A C 1
ATOM 783 O O . ALA A 1 98 ? 5.188 27.328 -11.5 1 84.12 98 ALA A O 1
ATOM 784 N N . ARG A 1 99 ? 6.188 25.469 -11.773 1 88 99 ARG A N 1
ATOM 785 C CA . ARG A 1 99 ? 4.941 24.719 -11.875 1 88 99 ARG A CA 1
ATOM 786 C C . ARG A 1 99 ? 4.832 23.688 -10.75 1 88 99 ARG A C 1
ATOM 788 O O . ARG A 1 99 ? 4.594 22.5 -11.008 1 88 99 ARG A O 1
ATOM 795 N N . GLU A 1 100 ? 4.855 24.062 -9.562 1 87.25 100 GLU A N 1
ATOM 796 C CA . GLU A 1 100 ? 4.895 23.219 -8.367 1 87.25 100 GLU A CA 1
ATOM 797 C C . GLU A 1 100 ? 3.67 22.328 -8.281 1 87.25 100 GLU A C 1
ATOM 799 O O . GLU A 1 100 ? 3.799 21.109 -8.109 1 87.25 100 GLU A O 1
ATOM 804 N N . LYS A 1 101 ? 2.592 22.891 -8.547 1 83.44 101 LYS A N 1
ATOM 805 C CA . LYS A 1 101 ? 1.342 22.156 -8.406 1 83.44 101 LYS A CA 1
ATOM 806 C C . LYS A 1 101 ? 1.223 21.062 -9.469 1 83.44 101 LYS A C 1
ATOM 808 O O . LYS A 1 101 ? 0.763 19.953 -9.18 1 83.44 101 LYS A O 1
ATOM 813 N N . LEU A 1 102 ? 1.611 21.359 -10.602 1 82.81 102 LEU A N 1
ATOM 814 C CA . LEU A 1 102 ? 1.547 20.391 -11.688 1 82.81 102 LEU A CA 1
ATOM 815 C C . LEU A 1 102 ? 2.488 19.219 -11.438 1 82.81 102 LEU A C 1
ATOM 817 O O . LEU A 1 102 ? 2.119 18.062 -11.656 1 82.81 102 LEU A O 1
ATOM 821 N N . LEU A 1 103 ? 3.684 19.547 -10.984 1 85.44 103 LEU A N 1
ATOM 822 C CA . LEU A 1 103 ? 4.672 18.5 -10.75 1 85.44 103 LEU A CA 1
ATOM 823 C C . LEU A 1 103 ? 4.262 17.609 -9.578 1 85.44 103 LEU A C 1
ATOM 825 O O . LEU A 1 103 ? 4.441 16.391 -9.617 1 85.44 103 LEU A O 1
ATOM 829 N N . LEU A 1 104 ? 3.723 18.219 -8.578 1 84 104 LEU A N 1
ATOM 830 C CA . LEU A 1 104 ? 3.221 17.422 -7.457 1 84 104 LEU A CA 1
ATOM 831 C C . LEU A 1 104 ? 2.066 16.531 -7.895 1 84 104 LEU A C 1
ATOM 833 O O . LEU A 1 104 ? 1.941 15.398 -7.426 1 84 104 LEU A O 1
ATOM 837 N N . GLY A 1 105 ? 1.273 17.094 -8.742 1 81.81 105 GLY A N 1
ATOM 838 C CA . GLY A 1 105 ? 0.2 16.297 -9.305 1 81.81 105 GLY A CA 1
ATOM 839 C C . GLY A 1 105 ? 0.697 15.062 -10.039 1 81.81 105 GLY A C 1
ATOM 840 O O . GLY A 1 105 ? 0.122 13.984 -9.906 1 81.81 105 GLY A O 1
ATOM 841 N N . LEU A 1 106 ? 1.768 15.195 -10.75 1 82.56 106 LEU A N 1
ATOM 842 C CA . LEU A 1 106 ? 2.357 14.086 -11.477 1 82.56 106 LEU A CA 1
ATOM 843 C C . LEU A 1 106 ? 2.922 13.039 -10.516 1 82.56 106 LEU A C 1
ATOM 845 O O . LEU A 1 106 ? 2.904 11.844 -10.812 1 82.56 106 LEU A O 1
ATOM 849 N N . VAL A 1 107 ? 3.418 13.492 -9.414 1 85.25 107 VAL A N 1
ATOM 850 C CA . VAL A 1 107 ? 3.988 12.609 -8.398 1 85.25 107 VAL A CA 1
ATOM 851 C C . VAL A 1 107 ? 2.875 11.812 -7.73 1 85.25 107 VAL A C 1
ATOM 853 O O . VAL A 1 107 ? 3.047 10.625 -7.426 1 85.25 107 VAL A O 1
ATOM 856 N N . VAL A 1 108 ? 1.747 12.398 -7.578 1 81.12 108 VAL A N 1
ATOM 857 C CA . VAL A 1 108 ? 0.649 11.805 -6.824 1 81.12 108 VAL A CA 1
ATOM 858 C C . VAL A 1 108 ? -0.184 10.906 -7.738 1 81.12 108 VAL A C 1
ATOM 860 O O . VAL A 1 108 ? -0.755 9.906 -7.289 1 81.12 108 VAL A O 1
ATOM 863 N N . LEU A 1 109 ? -0.193 11.117 -8.977 1 80.44 109 LEU A N 1
ATOM 864 C CA . LEU A 1 109 ? -1.031 10.43 -9.961 1 80.44 109 LEU A CA 1
ATOM 865 C C . LEU A 1 109 ? -0.812 8.922 -9.906 1 80.44 109 LEU A C 1
ATOM 867 O O . LEU A 1 109 ? -1.773 8.148 -9.906 1 80.44 109 LEU A O 1
ATOM 871 N N . PRO A 1 110 ? 0.412 8.492 -9.844 1 83.25 110 PRO A N 1
ATOM 872 C CA . PRO A 1 110 ? 0.653 7.043 -9.828 1 83.25 110 PRO A CA 1
ATOM 873 C C . PRO A 1 110 ? 0.07 6.355 -8.602 1 83.25 110 PRO A C 1
ATOM 875 O O . PRO A 1 110 ? -0.162 5.145 -8.617 1 83.25 110 PRO A O 1
ATOM 878 N N . LEU A 1 111 ? -0.17 7.113 -7.551 1 80.5 111 LEU A N 1
ATOM 879 C CA . LEU A 1 111 ? -0.733 6.535 -6.336 1 80.5 111 LEU A CA 1
ATOM 880 C C . LEU A 1 111 ? -2.145 6.016 -6.586 1 80.5 111 LEU A C 1
ATOM 882 O O . LEU A 1 111 ? -2.664 5.215 -5.801 1 80.5 111 LEU A O 1
ATOM 886 N N . TRP A 1 112 ? -2.635 6.43 -7.777 1 82.56 112 TRP A N 1
ATOM 887 C CA . TRP A 1 112 ? -4 6.043 -8.109 1 82.56 112 TRP A CA 1
ATOM 888 C C . TRP A 1 112 ? -4.016 4.793 -8.984 1 82.56 112 TRP A C 1
ATOM 890 O O . TRP A 1 112 ? -5.082 4.242 -9.273 1 82.56 112 TRP A O 1
ATOM 900 N N . ILE A 1 113 ? -2.916 4.371 -9.312 1 87.69 113 ILE A N 1
ATOM 901 C CA . ILE A 1 113 ? -2.803 3.197 -10.172 1 87.69 113 ILE A CA 1
ATOM 902 C C . ILE A 1 113 ? -2.43 1.978 -9.328 1 87.69 113 ILE A C 1
ATOM 904 O O . ILE A 1 113 ? -1.519 2.041 -8.5 1 87.69 113 ILE A O 1
ATOM 908 N N . ALA A 1 114 ? -3.15 0.931 -9.523 1 89.75 114 ALA A N 1
ATOM 909 C CA . ALA A 1 114 ? -2.906 -0.293 -8.766 1 89.75 114 ALA A CA 1
ATOM 910 C C . ALA A 1 114 ? -1.502 -0.83 -9.031 1 89.75 114 ALA A C 1
ATOM 912 O O . ALA A 1 114 ? -0.978 -0.698 -10.141 1 89.75 114 ALA A O 1
ATOM 913 N N . TYR A 1 115 ? -0.946 -1.447 -8.023 1 90.75 115 TYR A N 1
ATOM 914 C CA . TYR A 1 115 ? 0.421 -1.948 -8.109 1 90.75 115 TYR A CA 1
ATOM 915 C C . TYR A 1 115 ? 0.573 -2.93 -9.266 1 90.75 115 TYR A C 1
ATOM 917 O O . TYR A 1 115 ? 1.549 -2.865 -10.016 1 90.75 115 TYR A O 1
ATOM 925 N N . VAL A 1 116 ? -0.395 -3.785 -9.414 1 92.25 116 VAL A N 1
ATOM 926 C CA . VAL A 1 116 ? -0.322 -4.82 -10.438 1 92.25 116 VAL A CA 1
ATOM 927 C C . VAL A 1 116 ? -0.228 -4.172 -11.82 1 92.25 116 VAL A C 1
ATOM 929 O O . VAL A 1 116 ? 0.522 -4.637 -12.68 1 92.25 116 VAL A O 1
ATOM 932 N N . ILE A 1 117 ? -0.943 -3.115 -11.984 1 92.56 117 ILE A N 1
ATOM 933 C CA . ILE A 1 117 ? -0.983 -2.432 -13.273 1 92.56 117 ILE A CA 1
ATOM 934 C C . ILE A 1 117 ? 0.343 -1.715 -13.516 1 92.56 117 ILE A C 1
ATOM 936 O O . ILE A 1 117 ? 0.855 -1.711 -14.641 1 92.56 117 ILE A O 1
ATOM 940 N N . ARG A 1 118 ? 0.891 -1.177 -12.5 1 92.06 118 ARG A N 1
ATOM 941 C CA . ARG A 1 118 ? 2.17 -0.488 -12.625 1 92.06 118 ARG A CA 1
ATOM 942 C C . ARG A 1 118 ? 3.285 -1.466 -12.977 1 92.06 118 ARG A C 1
ATOM 944 O O . ARG A 1 118 ? 4.102 -1.193 -13.859 1 92.06 118 ARG A O 1
ATOM 951 N N . TYR A 1 119 ? 3.295 -2.564 -12.312 1 93.75 119 TYR A N 1
ATOM 952 C CA . TYR A 1 119 ? 4.324 -3.561 -12.586 1 93.75 119 TYR A CA 1
ATOM 953 C C . TYR A 1 119 ? 4.133 -4.18 -13.961 1 93.75 119 TYR A C 1
ATOM 955 O O . TYR A 1 119 ? 5.105 -4.5 -14.648 1 93.75 119 TYR A O 1
ATOM 963 N N . LEU A 1 120 ? 2.883 -4.359 -14.375 1 93 120 LEU A N 1
ATOM 964 C CA . LEU A 1 120 ? 2.607 -4.844 -15.727 1 93 120 LEU A CA 1
ATOM 965 C C . LEU A 1 120 ? 3.135 -3.865 -16.766 1 93 120 LEU A C 1
ATOM 967 O O . LEU A 1 120 ? 3.719 -4.277 -17.781 1 93 120 LEU A O 1
ATOM 971 N N . GLY A 1 121 ? 2.891 -2.619 -16.5 1 92.25 121 GLY A N 1
ATOM 972 C CA . GLY A 1 121 ? 3.404 -1.607 -17.406 1 92.25 121 GLY A CA 1
ATOM 973 C C . GLY A 1 121 ? 4.91 -1.664 -17.578 1 92.25 121 GLY A C 1
ATOM 974 O O . GLY A 1 121 ? 5.422 -1.549 -18.703 1 92.25 121 GLY A O 1
ATOM 975 N N . ILE A 1 122 ? 5.602 -1.83 -16.531 1 91.12 122 ILE A N 1
ATOM 976 C CA . ILE A 1 122 ? 7.059 -1.927 -16.562 1 91.12 122 ILE A CA 1
ATOM 977 C C . ILE A 1 122 ? 7.469 -3.178 -17.344 1 91.12 122 ILE A C 1
ATOM 979 O O . ILE A 1 122 ? 8.406 -3.139 -18.141 1 91.12 122 ILE A O 1
ATOM 983 N N . GLN A 1 123 ? 6.785 -4.277 -17.094 1 91.06 123 GLN A N 1
ATOM 984 C CA . GLN A 1 123 ? 7.078 -5.512 -17.828 1 91.06 123 GLN A CA 1
ATOM 985 C C . GLN A 1 123 ? 6.914 -5.316 -19.328 1 91.06 123 GLN A C 1
ATOM 987 O O . GLN A 1 123 ? 7.77 -5.734 -20.109 1 91.06 123 GLN A O 1
ATOM 992 N N . LEU A 1 124 ? 5.84 -4.691 -19.672 1 89.25 124 LEU A N 1
ATOM 993 C CA . LEU A 1 124 ? 5.535 -4.492 -21.078 1 89.25 124 LEU A CA 1
ATOM 994 C C . LEU A 1 124 ? 6.578 -3.598 -21.75 1 89.25 124 LEU A C 1
ATOM 996 O O . LEU A 1 124 ? 6.91 -3.789 -22.922 1 89.25 124 LEU A O 1
ATOM 1000 N N . LEU A 1 125 ? 7.043 -2.676 -20.969 1 88.81 125 LEU A N 1
ATOM 1001 C CA . LEU A 1 125 ? 8.07 -1.759 -21.453 1 88.81 125 LEU A CA 1
ATOM 1002 C C . LEU A 1 125 ? 9.375 -2.496 -21.719 1 88.81 125 LEU A C 1
ATOM 1004 O O . LEU A 1 125 ? 10.109 -2.15 -22.641 1 88.81 125 LEU A O 1
ATOM 1008 N N . LEU A 1 126 ? 9.586 -3.596 -21.047 1 89.94 126 LEU A N 1
ATOM 1009 C CA . LEU A 1 126 ? 10.906 -4.215 -21.062 1 89.94 126 LEU A CA 1
ATOM 1010 C C . LEU A 1 126 ? 10.875 -5.543 -21.797 1 89.94 126 LEU A C 1
ATOM 1012 O O . LEU A 1 126 ? 11.922 -6.164 -22.016 1 89.94 126 LEU A O 1
ATOM 1016 N N . PHE A 1 127 ? 9.758 -5.969 -22.156 1 88.06 127 PHE A N 1
ATOM 1017 C CA . PHE A 1 127 ? 9.664 -7.195 -22.953 1 88.06 127 PHE A CA 1
ATOM 1018 C C . PHE A 1 127 ? 10.43 -7.059 -24.25 1 88.06 127 PHE A C 1
ATOM 1020 O O . PHE A 1 127 ? 10.508 -5.973 -24.828 1 88.06 127 PHE A O 1
ATOM 1027 N N . PRO A 1 128 ? 10.906 -8.172 -24.656 1 85.56 128 PRO A N 1
ATOM 1028 C CA . PRO A 1 128 ? 11.695 -8.141 -25.891 1 85.56 128 PRO A CA 1
ATOM 1029 C C . PRO A 1 128 ? 10.906 -7.621 -27.078 1 85.56 128 PRO A C 1
ATOM 1031 O O . PRO A 1 128 ? 11.484 -7.023 -28 1 85.56 128 PRO A O 1
ATOM 1034 N N . SER A 1 129 ? 9.641 -7.805 -27.094 1 82.06 129 SER A N 1
ATOM 1035 C CA . SER A 1 129 ? 8.805 -7.402 -28.234 1 82.06 129 SER A CA 1
ATOM 1036 C C . SER A 1 129 ? 8.445 -5.922 -28.156 1 82.06 129 SER A C 1
ATOM 1038 O O . SER A 1 129 ? 7.883 -5.363 -29.094 1 82.06 129 SER A O 1
ATOM 1040 N N . SER A 1 130 ? 8.836 -5.27 -27.062 1 85 130 SER A N 1
ATOM 1041 C CA . SER A 1 130 ? 8.477 -3.865 -26.906 1 85 130 SER A CA 1
ATOM 1042 C C . SER A 1 130 ? 9.289 -2.975 -27.844 1 85 130 SER A C 1
ATOM 1044 O O . SER A 1 130 ? 10.469 -3.24 -28.094 1 85 130 SER A O 1
ATOM 1046 N N . PRO A 1 131 ? 8.648 -1.936 -28.328 1 82.56 131 PRO A N 1
ATOM 1047 C CA . PRO A 1 131 ? 9.359 -0.998 -29.203 1 82.56 131 PRO A CA 1
ATOM 1048 C C . PRO A 1 131 ? 10.586 -0.379 -28.531 1 82.56 131 PRO A C 1
ATOM 1050 O O . PRO A 1 131 ? 11.586 -0.111 -29.203 1 82.56 131 PRO A O 1
ATOM 1053 N N . VAL A 1 132 ? 10.578 -0.252 -27.297 1 83.44 132 VAL A N 1
ATOM 1054 C CA . VAL A 1 132 ? 11.688 0.36 -26.578 1 83.44 132 VAL A CA 1
ATOM 1055 C C . VAL A 1 132 ? 12.883 -0.589 -26.562 1 83.44 132 VAL A C 1
ATOM 1057 O O . VAL A 1 132 ? 14.016 -0.177 -26.844 1 83.44 132 VAL A O 1
ATOM 1060 N N . VAL A 1 133 ? 12.57 -1.768 -26.281 1 87 133 VAL A N 1
ATOM 1061 C CA . VAL A 1 133 ? 13.641 -2.754 -26.234 1 87 133 VAL A CA 1
ATOM 1062 C C . VAL A 1 133 ? 14.164 -3.016 -27.641 1 87 133 VAL A C 1
ATOM 1064 O O . VAL A 1 133 ? 15.359 -3.217 -27.844 1 87 133 VAL A O 1
ATOM 1067 N N . GLN A 1 134 ? 13.266 -3.008 -28.531 1 88.12 134 GLN A N 1
ATOM 1068 C CA . GLN A 1 134 ? 13.68 -3.199 -29.922 1 88.12 134 GLN A CA 1
ATOM 1069 C C . GLN A 1 134 ? 14.539 -2.037 -30.406 1 88.12 134 GLN A C 1
ATOM 1071 O O . GLN A 1 134 ? 15.484 -2.236 -31.172 1 88.12 134 GLN A O 1
ATOM 1076 N N . LEU A 1 135 ? 14.258 -0.874 -29.984 1 87.88 135 LEU A N 1
ATOM 1077 C CA . LEU A 1 135 ? 15.023 0.31 -30.375 1 87.88 135 LEU A CA 1
ATOM 1078 C C . LEU A 1 135 ? 16.391 0.307 -29.703 1 87.88 135 LEU A C 1
ATOM 1080 O O . LEU A 1 135 ? 17.406 0.621 -30.344 1 87.88 135 LEU A O 1
ATOM 1084 N N . ILE A 1 136 ? 16.438 -0.094 -28.484 1 88.12 136 ILE A N 1
ATOM 1085 C CA . ILE A 1 136 ? 17.688 -0.058 -27.719 1 88.12 136 ILE A CA 1
ATOM 1086 C C . ILE A 1 136 ? 18.453 -1.355 -27.938 1 88.12 136 ILE A C 1
ATOM 1088 O O . ILE A 1 136 ? 19.688 -1.39 -27.781 1 88.12 136 ILE A O 1
ATOM 1092 N N . GLY A 1 137 ? 17.812 -2.479 -28.297 1 88.38 137 GLY A N 1
ATOM 1093 C CA . GLY A 1 137 ? 18.406 -3.773 -28.594 1 88.38 137 GLY A CA 1
ATOM 1094 C C . GLY A 1 137 ? 18.531 -4.664 -27.375 1 88.38 137 GLY A C 1
ATOM 1095 O O . GLY A 1 137 ? 19.047 -5.785 -27.484 1 88.38 137 GLY A O 1
ATOM 1096 N N . THR A 1 138 ? 18.266 -4.09 -26.312 1 85.81 138 THR A N 1
ATOM 1097 C CA . THR A 1 138 ? 18.375 -4.879 -25.094 1 85.81 138 THR A CA 1
ATOM 1098 C C . THR A 1 138 ? 17.438 -4.336 -24.016 1 85.81 138 THR A C 1
ATOM 1100 O O . THR A 1 138 ? 17.047 -3.168 -24.062 1 85.81 138 THR A O 1
ATOM 1103 N N . ASP A 1 139 ? 16.969 -5.227 -23.125 1 84.69 139 ASP A N 1
ATOM 1104 C CA . ASP A 1 139 ? 16.203 -4.762 -21.969 1 84.69 139 ASP A CA 1
ATOM 1105 C C . ASP A 1 139 ? 17.109 -4.363 -20.812 1 84.69 139 ASP A C 1
ATOM 1107 O O . ASP A 1 139 ? 16.641 -4.133 -19.703 1 84.69 139 ASP A O 1
ATOM 1111 N N . LEU A 1 140 ? 18.5 -4.395 -21.062 1 82.81 140 LEU A N 1
ATOM 1112 C CA . LEU A 1 140 ? 19.531 -4.023 -20.094 1 82.81 140 LEU A CA 1
ATOM 1113 C C . LEU A 1 140 ? 19.531 -4.988 -18.906 1 82.81 140 LEU A C 1
ATOM 1115 O O . LEU A 1 140 ? 19.953 -4.625 -17.812 1 82.81 140 LEU A O 1
ATOM 1119 N N . GLY A 1 141 ? 18.969 -6.258 -19.141 1 89 141 GLY A N 1
ATOM 1120 C CA . GLY A 1 141 ? 18.938 -7.277 -18.109 1 89 141 GLY A CA 1
ATOM 1121 C C . GLY A 1 141 ? 18.062 -6.902 -16.922 1 89 141 GLY A C 1
ATOM 1122 O O . GLY A 1 141 ? 18.312 -7.336 -15.805 1 89 141 GLY A O 1
ATOM 1123 N N . ILE A 1 142 ? 17.094 -6.125 -17.203 1 90.94 142 ILE A N 1
ATOM 1124 C CA . ILE A 1 142 ? 16.266 -5.582 -16.125 1 90.94 142 ILE A CA 1
ATOM 1125 C C . ILE A 1 142 ? 15.109 -6.523 -15.836 1 90.94 142 ILE A C 1
ATOM 1127 O O . ILE A 1 142 ? 14.828 -6.844 -14.68 1 90.94 142 ILE A O 1
ATOM 1131 N N . LEU A 1 143 ? 14.508 -7.043 -16.844 1 90.94 143 LEU A N 1
ATOM 1132 C CA . LEU A 1 143 ? 13.32 -7.871 -16.641 1 90.94 143 LEU A CA 1
ATOM 1133 C C . LEU A 1 143 ? 13.695 -9.203 -15.992 1 90.94 143 LEU A C 1
ATOM 1135 O O . LEU A 1 143 ? 14.672 -9.836 -16.391 1 90.94 143 LEU A O 1
ATOM 1139 N N . PHE A 1 144 ? 12.977 -9.539 -14.945 1 93.88 144 PHE A N 1
ATOM 1140 C CA . PHE A 1 144 ? 13.109 -10.789 -14.211 1 93.88 144 PHE A CA 1
ATOM 1141 C C . PHE A 1 144 ? 14.484 -10.883 -13.555 1 93.88 144 PHE A C 1
ATOM 1143 O O . PHE A 1 144 ? 15.18 -11.891 -13.711 1 93.88 144 PHE A O 1
ATOM 1150 N N . SER A 1 145 ? 14.836 -9.773 -12.992 1 96 145 SER A N 1
ATOM 1151 C CA . SER A 1 145 ? 16.125 -9.664 -12.32 1 96 145 SER A CA 1
ATOM 1152 C C . SER A 1 145 ? 16.031 -8.781 -11.078 1 96 145 SER A C 1
ATOM 1154 O O . SER A 1 145 ? 14.984 -8.18 -10.812 1 96 145 SER A O 1
ATOM 1156 N N . THR A 1 146 ? 17.188 -8.797 -10.375 1 96.5 146 THR A N 1
ATOM 1157 C CA . THR A 1 146 ? 17.312 -7.93 -9.203 1 96.5 146 THR A CA 1
ATOM 1158 C C . THR A 1 146 ? 17.062 -6.473 -9.594 1 96.5 146 THR A C 1
ATOM 1160 O O . THR A 1 146 ? 16.375 -5.738 -8.875 1 96.5 146 THR A O 1
ATOM 1163 N N . ARG A 1 147 ? 17.547 -6.102 -10.75 1 95.81 147 ARG A N 1
ATOM 1164 C CA . ARG A 1 147 ? 17.375 -4.73 -11.219 1 95.81 147 ARG A CA 1
ATOM 1165 C C . ARG A 1 147 ? 15.906 -4.41 -11.477 1 95.81 147 ARG A C 1
ATOM 1167 O O . ARG A 1 147 ? 15.453 -3.295 -11.219 1 95.81 147 ARG A O 1
ATOM 1174 N N . GLY A 1 148 ? 15.227 -5.387 -11.992 1 96.06 148 GLY A N 1
ATOM 1175 C CA . GLY A 1 148 ? 13.805 -5.207 -12.234 1 96.06 148 GLY A CA 1
ATOM 1176 C C . GLY A 1 148 ? 13 -5.004 -10.969 1 96.06 148 GLY A C 1
ATOM 1177 O O . GLY A 1 148 ? 12.117 -4.141 -10.914 1 96.06 148 GLY A O 1
ATOM 1178 N N . VAL A 1 149 ? 13.328 -5.801 -9.977 1 97.81 149 VAL A N 1
ATOM 1179 C CA . VAL A 1 149 ? 12.625 -5.699 -8.703 1 97.81 149 VAL A CA 1
ATOM 1180 C C . VAL A 1 149 ? 12.891 -4.336 -8.07 1 97.81 149 VAL A C 1
ATOM 1182 O O . VAL A 1 149 ? 11.953 -3.648 -7.652 1 97.81 149 VAL A O 1
ATOM 1185 N N . ILE A 1 150 ? 14.156 -3.91 -8.086 1 97.56 150 ILE A N 1
ATOM 1186 C CA . ILE A 1 150 ? 14.539 -2.648 -7.469 1 97.56 150 ILE A CA 1
ATOM 1187 C C . ILE A 1 150 ? 13.898 -1.485 -8.219 1 97.56 150 ILE A C 1
ATOM 1189 O O . ILE A 1 150 ? 13.398 -0.537 -7.605 1 97.56 150 ILE A O 1
ATOM 1193 N N . LEU A 1 151 ? 13.898 -1.583 -9.5 1 95.44 151 LEU A N 1
ATOM 1194 C CA . LEU A 1 151 ? 13.273 -0.551 -10.328 1 95.44 151 LEU A CA 1
ATOM 1195 C C . LEU A 1 151 ? 11.781 -0.445 -10.031 1 95.44 151 LEU A C 1
ATOM 1197 O O . LEU A 1 151 ? 11.25 0.657 -9.867 1 95.44 151 LEU A O 1
ATOM 1201 N N . GLY A 1 152 ? 11.117 -1.58 -10.031 1 96 152 GLY A N 1
ATOM 1202 C CA . GLY A 1 152 ? 9.703 -1.591 -9.711 1 96 152 GLY A CA 1
ATOM 1203 C C . GLY A 1 152 ? 9.391 -0.994 -8.352 1 96 152 GLY A C 1
ATOM 1204 O O . GLY A 1 152 ? 8.508 -0.138 -8.227 1 96 152 GLY A O 1
ATOM 1205 N N . LEU A 1 153 ? 10.148 -1.415 -7.34 1 97.38 153 LEU A N 1
ATOM 1206 C CA . LEU A 1 153 ? 9.953 -0.906 -5.988 1 97.38 153 LEU A CA 1
ATOM 1207 C C . LEU A 1 153 ? 10.227 0.594 -5.93 1 97.38 153 LEU A C 1
ATOM 1209 O O . LEU A 1 153 ? 9.453 1.342 -5.316 1 97.38 153 LEU A O 1
ATOM 1213 N N . THR A 1 154 ? 11.219 0.986 -6.59 1 96.25 154 THR A N 1
ATOM 1214 C CA . THR A 1 154 ? 11.594 2.396 -6.586 1 96.25 154 THR A CA 1
ATOM 1215 C C . THR A 1 154 ? 10.5 3.248 -7.223 1 96.25 154 THR A C 1
ATOM 1217 O O . THR A 1 154 ? 10.094 4.27 -6.664 1 96.25 154 THR A O 1
ATOM 1220 N N . THR A 1 155 ? 10.023 2.82 -8.359 1 93.56 155 THR A N 1
ATOM 1221 C CA . THR A 1 155 ? 9.023 3.594 -9.086 1 93.56 155 THR A CA 1
ATOM 1222 C C . THR A 1 155 ? 7.719 3.676 -8.297 1 93.56 155 THR A C 1
ATOM 1224 O O . THR A 1 155 ? 7.074 4.727 -8.258 1 93.56 155 THR A O 1
ATOM 1227 N N . VAL A 1 156 ? 7.398 2.602 -7.691 1 92.56 156 VAL A N 1
ATOM 1228 C CA . VAL A 1 156 ? 6.109 2.529 -7.008 1 92.56 156 VAL A CA 1
ATOM 1229 C C . VAL A 1 156 ? 6.176 3.312 -5.699 1 92.56 156 VAL A C 1
ATOM 1231 O O . VAL A 1 156 ? 5.207 3.967 -5.312 1 92.56 156 VAL A O 1
ATOM 1234 N N . PHE A 1 157 ? 7.297 3.348 -5.027 1 94 157 PHE A N 1
ATOM 1235 C CA . PHE A 1 157 ? 7.359 3.924 -3.691 1 94 157 PHE A CA 1
ATOM 1236 C C . PHE A 1 157 ? 7.988 5.312 -3.729 1 94 157 PHE A C 1
ATOM 1238 O O . PHE A 1 157 ? 8.078 5.988 -2.701 1 94 157 PHE A O 1
ATOM 1245 N N . LEU A 1 158 ? 8.289 5.824 -4.871 1 94.31 158 LEU A N 1
ATOM 1246 C CA . LEU A 1 158 ? 8.922 7.129 -5.035 1 94.31 158 LEU A CA 1
ATOM 1247 C C . LEU A 1 158 ? 8.039 8.234 -4.457 1 94.31 158 LEU A C 1
ATOM 1249 O O . LEU A 1 158 ? 8.531 9.117 -3.754 1 94.31 158 LEU A O 1
ATOM 1253 N N . PRO A 1 159 ? 6.738 8.211 -4.695 1 89.81 159 PRO A N 1
ATOM 1254 C CA . PRO A 1 159 ? 5.895 9.266 -4.133 1 89.81 159 PRO A CA 1
ATOM 1255 C C . PRO A 1 159 ? 5.949 9.32 -2.609 1 89.81 159 PRO A C 1
ATOM 1257 O O . PRO A 1 159 ? 5.832 10.398 -2.02 1 89.81 159 PRO A O 1
ATOM 1260 N N . PHE A 1 160 ? 6.184 8.195 -1.985 1 88.38 160 PHE A N 1
ATOM 1261 C CA . PHE A 1 160 ? 6.207 8.109 -0.53 1 88.38 160 PHE A CA 1
ATOM 1262 C C . PHE A 1 160 ? 7.492 8.711 0.026 1 88.38 160 PHE A C 1
ATOM 1264 O O . PHE A 1 160 ? 7.574 9.023 1.215 1 88.38 160 PHE A O 1
ATOM 1271 N N . ALA A 1 161 ? 8.445 8.828 -0.809 1 93.12 161 ALA A N 1
ATOM 1272 C CA . ALA A 1 161 ? 9.672 9.531 -0.43 1 93.12 161 ALA A CA 1
ATOM 1273 C C . ALA A 1 161 ? 9.57 11.016 -0.75 1 93.12 161 ALA A C 1
ATOM 1275 O O . ALA A 1 161 ? 9.938 11.859 0.067 1 93.12 161 ALA A O 1
ATOM 1276 N N . ILE A 1 162 ? 8.992 11.336 -1.86 1 92.56 162 ILE A N 1
ATOM 1277 C CA . ILE A 1 162 ? 8.977 12.703 -2.365 1 92.56 162 ILE A CA 1
ATOM 1278 C C . ILE A 1 162 ? 8.102 13.578 -1.463 1 92.56 162 ILE A C 1
ATOM 1280 O O . ILE A 1 162 ? 8.508 14.672 -1.073 1 92.56 162 ILE A O 1
ATOM 1284 N N . LEU A 1 163 ? 6.992 13.094 -1.047 1 87.12 163 LEU A N 1
ATOM 1285 C CA . LEU A 1 163 ? 5.992 13.938 -0.394 1 87.12 163 LEU A CA 1
ATOM 1286 C C . LEU A 1 163 ? 6.473 14.375 0.985 1 87.12 163 LEU A C 1
ATOM 1288 O O . LEU A 1 163 ? 6.473 15.57 1.295 1 87.12 163 LEU A O 1
ATOM 1292 N N . PRO A 1 164 ? 6.914 13.43 1.795 1 85.81 164 PRO A N 1
ATOM 1293 C CA . PRO A 1 164 ? 7.41 13.891 3.094 1 85.81 164 PRO A CA 1
ATOM 1294 C C . PRO A 1 164 ? 8.625 14.805 2.973 1 85.81 164 PRO A C 1
ATOM 1296 O O . PRO A 1 164 ? 8.773 15.75 3.748 1 85.81 164 PRO A O 1
ATOM 1299 N N . ILE A 1 165 ? 9.477 14.562 2.047 1 91.69 165 ILE A N 1
ATOM 1300 C CA . ILE A 1 165 ? 10.656 15.398 1.849 1 91.69 165 ILE A CA 1
ATOM 1301 C C . ILE A 1 165 ? 10.227 16.781 1.357 1 91.69 165 ILE A C 1
ATOM 1303 O O . ILE A 1 165 ? 10.727 17.797 1.846 1 91.69 165 ILE A O 1
ATOM 1307 N N . TYR A 1 166 ? 9.32 16.797 0.411 1 91.25 166 TYR A N 1
ATOM 1308 C CA . TYR A 1 166 ? 8.797 18.062 -0.112 1 91.25 166 TYR A CA 1
ATOM 1309 C C . TYR A 1 166 ? 8.195 18.906 1.005 1 91.25 166 TYR A C 1
ATOM 1311 O O . TYR A 1 166 ? 8.461 20.109 1.095 1 91.25 166 TYR A O 1
ATOM 1319 N N . HIS A 1 167 ? 7.41 18.25 1.847 1 84.62 167 HIS A N 1
ATOM 1320 C CA . HIS A 1 167 ? 6.773 18.984 2.941 1 84.62 167 HIS A CA 1
ATOM 1321 C C . HIS A 1 167 ? 7.812 19.516 3.92 1 84.62 167 HIS A C 1
ATOM 1323 O O . HIS A 1 167 ? 7.676 20.641 4.418 1 84.62 167 HIS A O 1
ATOM 1329 N N . ALA A 1 168 ? 8.805 18.766 4.227 1 86.44 168 ALA A N 1
ATOM 1330 C CA . ALA A 1 168 ? 9.875 19.219 5.109 1 86.44 168 ALA A CA 1
ATOM 1331 C C . ALA A 1 168 ? 10.641 20.391 4.484 1 86.44 168 ALA A C 1
ATOM 1333 O O . ALA A 1 168 ? 11 21.344 5.172 1 86.44 168 ALA A O 1
ATOM 1334 N N . LEU A 1 169 ? 10.883 20.328 3.211 1 89.12 169 LEU A N 1
ATOM 1335 C CA . LEU A 1 169 ? 11.602 21.391 2.506 1 89.12 169 LEU A CA 1
ATOM 1336 C C . LEU A 1 169 ? 10.797 22.688 2.504 1 89.12 169 LEU A C 1
ATOM 1338 O O . LEU A 1 169 ? 11.352 23.766 2.703 1 89.12 169 LEU A O 1
ATOM 1342 N N . LYS A 1 170 ? 9.531 22.531 2.309 1 88.31 170 LYS A N 1
ATOM 1343 C CA . LYS A 1 170 ? 8.656 23.703 2.223 1 88.31 170 LYS A CA 1
ATOM 1344 C C . LYS A 1 170 ? 8.477 24.359 3.59 1 88.31 170 LYS A C 1
ATOM 1346 O O . LYS A 1 170 ? 8.133 25.531 3.68 1 88.31 170 LYS A O 1
ATOM 1351 N N . SER A 1 171 ? 8.719 23.594 4.559 1 85.19 171 SER A N 1
ATOM 1352 C CA . SER A 1 171 ? 8.586 24.125 5.906 1 85.19 171 SER A CA 1
ATOM 1353 C C . SER A 1 171 ? 9.797 24.969 6.293 1 85.19 171 SER A C 1
ATOM 1355 O O . SER A 1 171 ? 9.773 25.688 7.293 1 85.19 171 SER A O 1
ATOM 1357 N N . ILE A 1 172 ? 10.82 24.891 5.461 1 84.69 172 ILE A N 1
ATOM 1358 C CA . ILE A 1 172 ? 12.031 25.641 5.75 1 84.69 172 ILE A CA 1
ATOM 1359 C C . ILE A 1 172 ? 11.812 27.125 5.445 1 84.69 172 ILE A C 1
ATOM 1361 O O . ILE A 1 172 ? 11.336 27.484 4.363 1 84.69 172 ILE A O 1
ATOM 1365 N N . ASP A 1 173 ? 12.117 27.938 6.406 1 78.44 173 ASP A N 1
ATOM 1366 C CA . ASP A 1 173 ? 11.992 29.375 6.266 1 78.44 173 ASP A CA 1
ATOM 1367 C C . ASP A 1 173 ? 12.922 29.906 5.176 1 78.44 173 ASP A C 1
ATOM 1369 O O . ASP A 1 173 ? 14.133 29.672 5.215 1 78.44 173 ASP A O 1
ATOM 1373 N N . GLU A 1 174 ? 12.297 30.516 4.301 1 76.81 174 GLU A N 1
ATOM 1374 C CA . GLU A 1 174 ? 13.062 31.109 3.205 1 76.81 174 GLU A CA 1
ATOM 1375 C C . GLU A 1 174 ? 14.133 32.062 3.73 1 76.81 174 GLU A C 1
ATOM 1377 O O . GLU A 1 174 ? 15.18 32.219 3.104 1 76.81 174 GLU A O 1
ATOM 1382 N N . ASP A 1 175 ? 13.844 32.594 4.848 1 74.25 175 ASP A N 1
ATOM 1383 C CA . ASP A 1 175 ? 14.773 33.531 5.434 1 74.25 175 ASP A CA 1
ATOM 1384 C C . ASP A 1 175 ? 16.094 32.875 5.793 1 74.25 175 ASP A C 1
ATOM 1386 O O . ASP A 1 175 ? 17.156 33.469 5.672 1 74.25 175 ASP A O 1
ATOM 1390 N N . LEU A 1 176 ? 16 31.625 6.176 1 73.31 176 LEU A N 1
ATOM 1391 C CA . LEU A 1 176 ? 17.219 30.906 6.531 1 73.31 176 LEU A CA 1
ATOM 1392 C C . LEU A 1 176 ? 18.062 30.625 5.293 1 73.31 176 LEU A C 1
ATOM 1394 O O . LEU A 1 176 ? 19.297 30.703 5.352 1 73.31 176 LEU A O 1
ATOM 1398 N N . VAL A 1 177 ? 17.406 30.422 4.25 1 71.5 177 VAL A N 1
ATOM 1399 C CA . VAL A 1 177 ? 18.109 30.156 2.994 1 71.5 177 VAL A CA 1
ATOM 1400 C C . VAL A 1 177 ? 18.75 31.453 2.477 1 71.5 177 VAL A C 1
ATOM 1402 O O . VAL A 1 177 ? 19.891 31.453 2.037 1 71.5 177 VAL A O 1
ATOM 1405 N N . ASP A 1 178 ? 18.016 32.438 2.648 1 73.25 178 ASP A N 1
ATOM 1406 C CA . ASP A 1 178 ? 18.516 33.75 2.225 1 73.25 178 ASP A CA 1
ATOM 1407 C C . ASP A 1 178 ? 19.703 34.188 3.084 1 73.25 178 ASP A C 1
ATOM 1409 O O . ASP A 1 178 ? 20.656 34.75 2.574 1 73.25 178 ASP A O 1
ATOM 1413 N N . ALA A 1 179 ? 19.562 33.875 4.301 1 72 179 ALA A N 1
ATOM 1414 C CA . ALA A 1 179 ? 20.625 34.25 5.227 1 72 179 ALA A CA 1
ATOM 1415 C C . ALA A 1 179 ? 21.922 33.531 4.867 1 72 179 ALA A C 1
ATOM 1417 O O . ALA A 1 179 ? 23.016 34.125 4.941 1 72 179 ALA A O 1
ATOM 1418 N N . SER A 1 180 ? 21.781 32.406 4.457 1 72.38 180 SER A N 1
ATOM 1419 C CA . SER A 1 180 ? 22.969 31.625 4.066 1 72.38 180 SER A CA 1
ATOM 1420 C C . SER A 1 180 ? 23.609 32.219 2.812 1 72.38 180 SER A C 1
ATOM 1422 O O . SER A 1 180 ? 24.844 32.281 2.707 1 72.38 180 SER A O 1
ATOM 1424 N N . ARG A 1 181 ? 22.812 32.719 2.018 1 70.56 181 ARG A N 1
ATOM 1425 C CA . ARG A 1 181 ? 23.312 33.344 0.789 1 70.56 181 ARG A CA 1
ATOM 1426 C C . ARG A 1 181 ? 23.984 34.688 1.077 1 70.56 181 ARG A C 1
ATOM 1428 O O . ARG A 1 181 ? 25.031 34.969 0.492 1 70.56 181 ARG A O 1
ATOM 1435 N N . VAL A 1 182 ? 23.406 35.344 1.988 1 72 182 VAL A N 1
ATOM 1436 C CA . VAL A 1 182 ? 23.953 36.625 2.357 1 72 182 VAL A CA 1
ATOM 1437 C C . VAL A 1 182 ? 25.312 36.469 3.031 1 72 182 VAL A C 1
ATOM 1439 O O . VAL A 1 182 ? 26.219 37.281 2.842 1 72 182 VAL A O 1
ATOM 1442 N N . LEU A 1 183 ? 25.469 35.344 3.68 1 76.06 183 LEU A N 1
ATOM 1443 C CA . LEU A 1 183 ? 26.719 35.062 4.367 1 76.06 183 LEU A CA 1
ATOM 1444 C C . LEU A 1 183 ? 27.766 34.5 3.398 1 76.06 183 LEU A C 1
ATOM 1446 O O . LEU A 1 183 ? 28.891 34.219 3.793 1 76.06 183 LEU A O 1
ATOM 1450 N N . GLY A 1 184 ? 27.359 34.406 2.156 1 72.56 184 GLY A N 1
ATOM 1451 C CA . GLY A 1 184 ? 28.312 34.062 1.11 1 72.56 184 GLY A CA 1
ATOM 1452 C C . GLY A 1 184 ? 28.391 32.562 0.876 1 72.56 184 GLY A C 1
ATOM 1453 O O . GLY A 1 184 ? 29.328 32.062 0.261 1 72.56 184 GLY A O 1
ATOM 1454 N N . ALA A 1 185 ? 27.5 31.906 1.464 1 71.62 185 ALA A N 1
ATOM 1455 C CA . ALA A 1 185 ? 27.531 30.453 1.276 1 71.62 185 ALA A CA 1
ATOM 1456 C C . ALA A 1 185 ? 27.156 30.078 -0.151 1 71.62 185 ALA A C 1
ATOM 1458 O O . ALA A 1 185 ? 26.297 30.734 -0.764 1 71.62 185 ALA A O 1
ATOM 1459 N N . THR A 1 186 ? 27.906 29.125 -0.671 1 76.69 186 THR A N 1
ATOM 1460 C CA . THR A 1 186 ? 27.562 28.594 -1.987 1 76.69 186 THR A CA 1
ATOM 1461 C C . THR A 1 186 ? 26.266 27.797 -1.928 1 76.69 186 THR A C 1
ATOM 1463 O O . THR A 1 186 ? 25.781 27.453 -0.843 1 76.69 186 THR A O 1
ATOM 1466 N N . GLN A 1 187 ? 25.688 27.609 -3.008 1 77.56 187 GLN A N 1
ATOM 1467 C CA . GLN A 1 187 ? 24.438 26.859 -3.084 1 77.56 187 GLN A CA 1
ATOM 1468 C C . GLN A 1 187 ? 24.594 25.469 -2.465 1 77.56 187 GLN A C 1
ATOM 1470 O O . GLN A 1 187 ? 23.719 25.016 -1.719 1 77.56 187 GLN A O 1
ATOM 1475 N N . LEU A 1 188 ? 25.641 24.875 -2.76 1 77.38 188 LEU A N 1
ATOM 1476 C CA . LEU A 1 188 ? 25.891 23.531 -2.246 1 77.38 188 LEU A CA 1
ATOM 1477 C C . LEU A 1 188 ? 26.078 23.562 -0.733 1 77.38 188 LEU A C 1
ATOM 1479 O O . LEU A 1 188 ? 25.641 22.641 -0.034 1 77.38 188 LEU A O 1
ATOM 1483 N N . ARG A 1 189 ? 26.781 24.578 -0.267 1 77.5 189 ARG A N 1
ATOM 1484 C CA . ARG A 1 189 ? 26.953 24.719 1.174 1 77.5 189 ARG A CA 1
ATOM 1485 C C . ARG A 1 189 ? 25.625 24.984 1.873 1 77.5 189 ARG A C 1
ATOM 1487 O O . ARG A 1 189 ? 25.391 24.469 2.969 1 77.5 189 ARG A O 1
ATOM 1494 N N . THR A 1 190 ? 24.844 25.766 1.208 1 78.31 190 THR A N 1
ATOM 1495 C CA . THR A 1 190 ? 23.516 26.047 1.767 1 78.31 190 THR A CA 1
ATOM 1496 C C . THR A 1 190 ? 22.672 24.781 1.825 1 78.31 190 THR A C 1
ATOM 1498 O O . THR A 1 190 ? 22.016 24.516 2.828 1 78.31 190 THR A O 1
ATOM 1501 N N . VAL A 1 191 ? 22.797 24 0.774 1 79.5 191 VAL A N 1
ATOM 1502 C CA . VAL A 1 191 ? 22.031 22.75 0.715 1 79.5 191 VAL A CA 1
ATOM 1503 C C . VAL A 1 191 ? 22.531 21.781 1.789 1 79.5 191 VAL A C 1
ATOM 1505 O O . VAL A 1 191 ? 21.734 21.219 2.543 1 79.5 191 VAL A O 1
ATOM 1508 N N . ARG A 1 192 ? 23.703 21.672 1.969 1 80.75 192 ARG A N 1
ATOM 1509 C CA . ARG A 1 192 ? 24.297 20.688 2.865 1 80.75 192 ARG A CA 1
ATOM 1510 C C . ARG A 1 192 ? 24.203 21.125 4.32 1 80.75 192 ARG A C 1
ATOM 1512 O O . ARG A 1 192 ? 23.984 20.312 5.215 1 80.75 192 ARG A O 1
ATOM 1519 N N . SER A 1 193 ? 24.344 22.422 4.555 1 78.81 193 SER A N 1
ATOM 1520 C CA . SER A 1 193 ? 24.469 22.906 5.926 1 78.81 193 SER A CA 1
ATOM 1521 C C . SER A 1 193 ? 23.125 23.391 6.465 1 78.81 193 SER A C 1
ATOM 1523 O O . SER A 1 193 ? 22.906 23.422 7.68 1 78.81 193 SER A O 1
ATOM 1525 N N . VAL A 1 194 ? 22.266 23.688 5.59 1 78 194 VAL A N 1
ATOM 1526 C CA . VAL A 1 194 ? 21.016 24.281 6.07 1 78 194 VAL A CA 1
ATOM 1527 C C . VAL A 1 194 ? 19.844 23.406 5.617 1 78 194 VAL A C 1
ATOM 1529 O O . VAL A 1 194 ? 19.156 22.812 6.445 1 78 194 VAL A O 1
ATOM 1532 N N . ILE A 1 195 ? 19.766 23.156 4.395 1 83.56 195 ILE A N 1
ATOM 1533 C CA . ILE A 1 195 ? 18.562 22.562 3.822 1 83.56 195 ILE A CA 1
ATOM 1534 C C . ILE A 1 195 ? 18.484 21.078 4.191 1 83.56 195 ILE A C 1
ATOM 1536 O O . ILE A 1 195 ? 17.453 20.594 4.668 1 83.56 195 ILE A O 1
ATOM 1540 N N . LEU A 1 196 ? 19.594 20.406 4.023 1 85.12 196 LEU A N 1
ATOM 1541 C CA . LEU A 1 196 ? 19.609 18.969 4.266 1 85.12 196 LEU A CA 1
ATOM 1542 C C . LEU A 1 196 ? 19.328 18.656 5.73 1 85.12 196 LEU A C 1
ATOM 1544 O O . LEU A 1 196 ? 18.453 17.859 6.047 1 85.12 196 LEU A O 1
ATOM 1548 N N . PRO A 1 197 ? 20 19.344 6.605 1 84.81 197 PRO A N 1
ATOM 1549 C CA . PRO A 1 197 ? 19.719 19.078 8.023 1 84.81 197 PRO A CA 1
ATOM 1550 C C . PRO A 1 197 ? 18.281 19.438 8.406 1 84.81 197 PRO A C 1
ATOM 1552 O O . PRO A 1 197 ? 17.672 18.75 9.234 1 84.81 197 PRO A O 1
ATOM 1555 N N . LEU A 1 198 ? 17.75 20.438 7.82 1 83.38 198 LEU A N 1
ATOM 1556 C CA . LEU A 1 198 ? 16.422 20.906 8.195 1 83.38 198 LEU A CA 1
ATOM 1557 C C . LEU A 1 198 ? 15.344 20.047 7.531 1 83.38 198 LEU A C 1
ATOM 1559 O O . LEU A 1 198 ? 14.18 20.078 7.945 1 83.38 198 LEU A O 1
ATOM 1563 N N . SER A 1 199 ? 15.703 19.266 6.535 1 89.12 199 SER A N 1
ATOM 1564 C CA . SER A 1 199 ? 14.727 18.438 5.844 1 89.12 199 SER A CA 1
ATOM 1565 C C . SER A 1 199 ? 14.891 16.969 6.207 1 89.12 199 SER A C 1
ATOM 1567 O O . SER A 1 199 ? 14.258 16.094 5.605 1 89.12 199 SER A O 1
ATOM 1569 N N . LEU A 1 200 ? 15.734 16.703 7.176 1 88.06 200 LEU A N 1
ATOM 1570 C CA . LEU A 1 200 ? 16.047 15.32 7.559 1 88.06 200 LEU A CA 1
ATOM 1571 C C . LEU A 1 200 ? 14.797 14.617 8.102 1 88.06 200 LEU A C 1
ATOM 1573 O O . LEU A 1 200 ? 14.656 13.406 7.957 1 88.06 200 LEU A O 1
ATOM 1577 N N . SER A 1 201 ? 13.93 15.391 8.703 1 85.44 201 SER A N 1
ATOM 1578 C CA . SER A 1 201 ? 12.703 14.789 9.211 1 85.44 201 SER A CA 1
ATOM 1579 C C . SER A 1 201 ? 11.891 14.148 8.086 1 85.44 201 SER A C 1
ATOM 1581 O O . SER A 1 201 ? 11.336 13.062 8.25 1 85.44 201 SER A O 1
ATOM 1583 N N . GLY A 1 202 ? 11.852 14.859 6.953 1 88.56 202 GLY A N 1
ATOM 1584 C CA . GLY A 1 202 ? 11.172 14.312 5.789 1 88.56 202 GLY A CA 1
ATOM 1585 C C . GLY A 1 202 ? 11.875 13.094 5.211 1 88.56 202 GLY A C 1
ATOM 1586 O O . GLY A 1 202 ? 11.219 12.133 4.805 1 88.56 202 GLY A O 1
ATOM 1587 N N . VAL A 1 203 ? 13.195 13.141 5.219 1 92.31 203 VAL A N 1
ATOM 1588 C CA . VAL A 1 203 ? 14 12.039 4.691 1 92.31 203 VAL A CA 1
ATOM 1589 C C . VAL A 1 203 ? 13.797 10.797 5.555 1 92.31 203 VAL A C 1
ATOM 1591 O O . VAL A 1 203 ? 13.609 9.695 5.031 1 92.31 203 VAL A O 1
ATOM 1594 N N . VAL A 1 204 ? 13.797 11 6.828 1 89.25 204 VAL A N 1
ATOM 1595 C CA . VAL A 1 204 ? 13.633 9.891 7.758 1 89.25 204 VAL A CA 1
ATOM 1596 C C . VAL A 1 204 ? 12.227 9.32 7.633 1 89.25 204 VAL A C 1
ATOM 1598 O O . VAL A 1 204 ? 12.047 8.102 7.543 1 89.25 204 VAL A O 1
ATOM 1601 N N . ALA A 1 205 ? 11.227 10.141 7.547 1 85.06 205 ALA A N 1
ATOM 1602 C CA . ALA A 1 205 ? 9.844 9.695 7.422 1 85.06 205 ALA A CA 1
ATOM 1603 C C . ALA A 1 205 ? 9.633 8.914 6.129 1 85.06 205 ALA A C 1
ATOM 1605 O O . ALA A 1 205 ? 9.086 7.809 6.148 1 85.06 205 ALA A O 1
ATOM 1606 N N . GLY A 1 206 ? 10.078 9.516 5.082 1 90 206 GLY A N 1
ATOM 1607 C CA . GLY A 1 206 ? 9.969 8.836 3.799 1 90 206 GLY A CA 1
ATOM 1608 C C . GLY A 1 206 ? 10.773 7.551 3.734 1 90 206 GLY A C 1
ATOM 1609 O O . GLY A 1 206 ? 10.305 6.547 3.189 1 90 206 GLY A O 1
ATOM 1610 N N . GLY A 1 207 ? 11.961 7.582 4.309 1 93.44 207 GLY A N 1
ATOM 1611 C CA . GLY A 1 207 ? 12.828 6.414 4.305 1 93.44 207 GLY A CA 1
ATOM 1612 C C . GLY A 1 207 ? 12.234 5.23 5.047 1 93.44 207 GLY A C 1
ATOM 1613 O O . GLY A 1 207 ? 12.312 4.094 4.578 1 93.44 207 GLY A O 1
ATOM 1614 N N . ILE A 1 208 ? 11.633 5.488 6.148 1 89.69 208 ILE A N 1
ATOM 1615 C CA . ILE A 1 208 ? 11.031 4.438 6.961 1 89.69 208 ILE A CA 1
ATOM 1616 C C . ILE A 1 208 ? 9.859 3.814 6.219 1 89.69 208 ILE A C 1
ATOM 1618 O O . ILE A 1 208 ? 9.734 2.588 6.148 1 89.69 208 ILE A O 1
ATOM 1622 N N . ILE A 1 209 ? 9.039 4.652 5.656 1 87.31 209 ILE A N 1
ATOM 1623 C CA . ILE A 1 209 ? 7.863 4.172 4.941 1 87.31 209 ILE A CA 1
ATOM 1624 C C . ILE A 1 209 ? 8.289 3.322 3.748 1 87.31 209 ILE A C 1
ATOM 1626 O O . ILE A 1 209 ? 7.797 2.207 3.562 1 87.31 209 ILE A O 1
ATOM 1630 N N . VAL A 1 210 ? 9.25 3.805 3.014 1 93.88 210 VAL A N 1
ATOM 1631 C CA . VAL A 1 210 ? 9.727 3.098 1.829 1 93.88 210 VAL A CA 1
ATOM 1632 C C . VAL A 1 210 ? 10.375 1.778 2.238 1 93.88 210 VAL A C 1
ATOM 1634 O O . VAL A 1 210 ? 10.148 0.746 1.6 1 93.88 210 VAL A O 1
ATOM 1637 N N . PHE A 1 211 ? 11.156 1.848 3.295 1 94.75 211 PHE A N 1
ATOM 1638 C CA . PHE A 1 211 ? 11.844 0.647 3.756 1 94.75 211 PHE A CA 1
ATOM 1639 C C . PHE A 1 211 ? 10.844 -0.432 4.152 1 94.75 211 PHE A C 1
ATOM 1641 O O . PHE A 1 211 ? 10.984 -1.59 3.752 1 94.75 211 PHE A O 1
ATOM 1648 N N . ILE A 1 212 ? 9.875 -0.079 4.906 1 91.38 212 ILE A N 1
ATOM 1649 C CA . ILE A 1 212 ? 8.875 -1.018 5.402 1 91.38 212 ILE A CA 1
ATOM 1650 C C . ILE A 1 212 ? 8.125 -1.636 4.23 1 91.38 212 ILE A C 1
ATOM 1652 O O . ILE A 1 212 ? 7.973 -2.857 4.152 1 91.38 212 ILE A O 1
ATOM 1656 N N . LEU A 1 213 ? 7.727 -0.836 3.289 1 91.81 213 LEU A N 1
ATOM 1657 C CA . LEU A 1 213 ? 6.922 -1.294 2.16 1 91.81 213 LEU A CA 1
ATOM 1658 C C . LEU A 1 213 ? 7.758 -2.15 1.212 1 91.81 213 LEU A C 1
ATOM 1660 O O . LEU A 1 213 ? 7.27 -3.156 0.688 1 91.81 213 LEU A O 1
ATOM 1664 N N . ALA A 1 214 ? 8.961 -1.75 1.07 1 97.06 214 ALA A N 1
ATOM 1665 C CA . ALA A 1 214 ? 9.836 -2.451 0.132 1 97.06 214 ALA A CA 1
ATOM 1666 C C . ALA A 1 214 ? 10.234 -3.822 0.672 1 97.06 214 ALA A C 1
ATOM 1668 O O . ALA A 1 214 ? 10.227 -4.812 -0.064 1 97.06 214 ALA A O 1
ATOM 1669 N N . THR A 1 215 ? 10.555 -3.898 1.917 1 96.81 215 THR A N 1
ATOM 1670 C CA . THR A 1 215 ? 11.008 -5.156 2.502 1 96.81 215 THR A CA 1
ATOM 1671 C C . THR A 1 215 ? 9.875 -6.18 2.52 1 96.81 215 THR A C 1
ATOM 1673 O O . THR A 1 215 ? 10.125 -7.387 2.445 1 96.81 215 THR A O 1
ATOM 1676 N N . GLY A 1 216 ? 8.703 -5.719 2.605 1 95.81 216 GLY A N 1
ATOM 1677 C CA . GLY A 1 216 ? 7.566 -6.617 2.709 1 95.81 216 GLY A CA 1
ATOM 1678 C C . GLY A 1 216 ? 6.824 -6.789 1.397 1 95.81 216 GLY A C 1
ATOM 1679 O O . GLY A 1 216 ? 5.688 -7.27 1.38 1 95.81 216 GLY A O 1
ATOM 1680 N N . SER A 1 217 ? 7.453 -6.422 0.32 1 95.38 217 SER A N 1
ATOM 1681 C CA . SER A 1 217 ? 6.766 -6.438 -0.968 1 95.38 217 SER A CA 1
A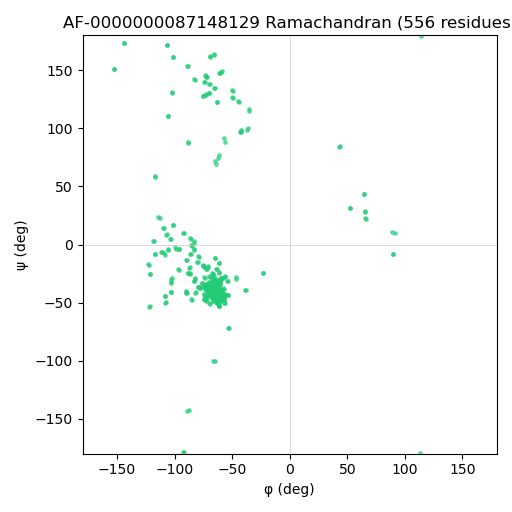TOM 1682 C C . SER A 1 217 ? 6.582 -7.859 -1.481 1 95.38 217 SER A C 1
ATOM 1684 O O . SER A 1 217 ? 7.477 -8.695 -1.343 1 95.38 217 SER A O 1
ATOM 1686 N N . PHE A 1 218 ? 5.465 -8.125 -2.033 1 95.25 218 PHE A N 1
ATOM 1687 C CA . PHE A 1 218 ? 5.129 -9.406 -2.637 1 95.25 218 PHE A CA 1
ATOM 1688 C C . PHE A 1 218 ? 5.086 -9.297 -4.156 1 95.25 218 PHE A C 1
ATOM 1690 O O . PHE A 1 218 ? 5.703 -10.102 -4.859 1 95.25 218 PHE A O 1
ATOM 1697 N N . LEU A 1 219 ? 4.5 -8.289 -4.621 1 94.12 219 LEU A N 1
ATOM 1698 C CA . LEU A 1 219 ? 4.133 -8.234 -6.035 1 94.12 219 LEU A CA 1
ATOM 1699 C C . LEU A 1 219 ? 5.344 -7.906 -6.898 1 94.12 219 LEU A C 1
ATOM 1701 O O . LEU A 1 219 ? 5.496 -8.453 -7.992 1 94.12 219 LEU A O 1
ATOM 1705 N N . ALA A 1 220 ? 6.207 -7.043 -6.398 1 96.25 220 ALA A N 1
ATOM 1706 C CA . ALA A 1 220 ? 7.344 -6.625 -7.215 1 96.25 220 ALA A CA 1
ATOM 1707 C C . ALA A 1 220 ? 8.234 -7.816 -7.555 1 96.25 220 ALA A C 1
ATOM 1709 O O . ALA A 1 220 ? 8.5 -8.086 -8.727 1 96.25 220 ALA A O 1
ATOM 1710 N N . PRO A 1 221 ? 8.656 -8.555 -6.531 1 96.81 221 PRO A N 1
ATOM 1711 C CA . PRO A 1 221 ? 9.477 -9.719 -6.887 1 96.81 221 PRO A CA 1
ATOM 1712 C C . PRO A 1 221 ? 8.688 -10.773 -7.656 1 96.81 221 PRO A C 1
ATOM 1714 O O . PRO A 1 221 ? 9.258 -11.477 -8.5 1 96.81 221 PRO A O 1
ATOM 1717 N N . ALA A 1 222 ? 7.438 -10.922 -7.422 1 93.75 222 ALA A N 1
ATOM 1718 C CA . ALA A 1 222 ? 6.625 -11.914 -8.109 1 93.75 222 ALA A CA 1
ATOM 1719 C C . ALA A 1 222 ? 6.492 -11.586 -9.594 1 93.75 222 ALA A C 1
ATOM 1721 O O . ALA A 1 222 ? 6.477 -12.484 -10.438 1 93.75 222 ALA A O 1
ATOM 1722 N N . MET A 1 223 ? 6.445 -10.297 -9.922 1 92.69 223 MET A N 1
ATOM 1723 C CA . MET A 1 223 ? 6.121 -9.906 -11.289 1 92.69 223 MET A CA 1
ATOM 1724 C C . MET A 1 223 ? 7.375 -9.484 -12.047 1 92.69 223 MET A C 1
ATOM 1726 O O . MET A 1 223 ? 7.445 -9.625 -13.273 1 92.69 223 MET A O 1
ATOM 1730 N N . LEU A 1 224 ? 8.336 -8.969 -11.352 1 95.12 224 LEU A N 1
ATOM 1731 C CA . LEU A 1 224 ? 9.469 -8.375 -12.047 1 95.12 224 LEU A CA 1
ATOM 1732 C C . LEU A 1 224 ? 10.758 -9.125 -11.734 1 95.12 224 LEU A C 1
ATOM 1734 O O . LEU A 1 224 ? 11.789 -8.891 -12.367 1 95.12 224 LEU A O 1
ATOM 1738 N N . GLY A 1 225 ? 10.648 -10.047 -10.766 1 95.5 225 GLY A N 1
ATOM 1739 C CA . GLY A 1 225 ? 11.828 -10.789 -10.359 1 95.5 225 GLY A CA 1
ATOM 1740 C C . GLY A 1 225 ? 11.883 -12.188 -10.945 1 95.5 225 GLY A C 1
ATOM 1741 O O . GLY A 1 225 ? 10.883 -12.688 -11.469 1 95.5 225 GLY A O 1
ATOM 1742 N N . GLY A 1 226 ? 13.062 -12.758 -10.938 1 94.19 226 GLY A N 1
ATOM 1743 C CA . GLY A 1 226 ? 13.25 -14.172 -11.242 1 94.19 226 GLY A CA 1
ATOM 1744 C C . GLY A 1 226 ? 13.234 -15.055 -10.008 1 94.19 226 GLY A C 1
ATOM 1745 O O . GLY A 1 226 ? 12.984 -14.578 -8.898 1 94.19 226 GLY A O 1
ATOM 1746 N N . PRO A 1 227 ? 13.422 -16.297 -10.195 1 91.5 227 PRO A N 1
ATOM 1747 C CA . PRO A 1 227 ? 13.406 -17.25 -9.086 1 91.5 227 PRO A CA 1
ATOM 1748 C C . PRO A 1 227 ? 14.375 -16.859 -7.969 1 91.5 227 PRO A C 1
ATOM 1750 O O . PRO A 1 227 ? 14.102 -17.125 -6.793 1 91.5 227 PRO A O 1
ATOM 1753 N N . LYS A 1 228 ? 15.438 -16.234 -8.336 1 93.94 228 LYS A N 1
ATOM 1754 C CA . LYS A 1 228 ? 16.453 -15.898 -7.348 1 93.94 228 LYS A CA 1
ATOM 1755 C C . LYS A 1 228 ? 16.125 -14.578 -6.656 1 93.94 228 LYS A C 1
ATOM 1757 O O . LYS A 1 228 ? 16.828 -14.164 -5.727 1 93.94 228 LYS A O 1
ATOM 1762 N N . ASP A 1 229 ? 15.008 -13.969 -7.055 1 96.88 229 ASP A N 1
ATOM 1763 C CA . ASP A 1 229 ? 14.672 -12.648 -6.531 1 96.88 229 ASP A CA 1
ATOM 1764 C C . ASP A 1 229 ? 13.469 -12.727 -5.59 1 96.88 229 ASP A C 1
ATOM 1766 O O . ASP A 1 229 ? 12.883 -11.695 -5.234 1 96.88 229 ASP A O 1
ATOM 1770 N N . THR A 1 230 ? 13.172 -13.938 -5.207 1 96 230 THR A N 1
ATOM 1771 C CA . THR A 1 230 ? 12.047 -14.148 -4.301 1 96 230 THR A CA 1
ATOM 1772 C C . THR A 1 230 ? 12.32 -13.516 -2.939 1 96 230 THR A C 1
ATOM 1774 O O . THR A 1 230 ? 13.438 -13.602 -2.42 1 96 230 THR A O 1
ATOM 1777 N N . MET A 1 231 ? 11.32 -12.812 -2.408 1 97.62 231 MET A N 1
ATOM 1778 C CA . MET A 1 231 ? 11.43 -12.195 -1.091 1 97.62 231 MET A CA 1
ATOM 1779 C C . MET A 1 231 ? 10.594 -12.953 -0.063 1 97.62 231 MET A C 1
ATOM 1781 O O . MET A 1 231 ? 9.875 -13.891 -0.412 1 97.62 231 MET A O 1
ATOM 1785 N N . ILE A 1 232 ? 10.727 -12.609 1.151 1 97 232 ILE A N 1
ATOM 1786 C CA . ILE A 1 232 ? 10.172 -13.367 2.266 1 97 232 ILE A CA 1
ATOM 1787 C C . ILE A 1 232 ? 8.648 -13.414 2.15 1 97 232 ILE A C 1
ATOM 1789 O O . ILE A 1 232 ? 8.023 -14.422 2.498 1 97 232 ILE A O 1
ATOM 1793 N N . ALA A 1 233 ? 8.07 -12.359 1.688 1 96.06 233 ALA A N 1
ATOM 1794 C CA . ALA A 1 233 ? 6.621 -12.328 1.517 1 96.06 233 ALA A CA 1
ATOM 1795 C C . ALA A 1 233 ? 6.16 -13.414 0.552 1 96.06 233 ALA A C 1
ATOM 1797 O O . ALA A 1 233 ? 5.129 -14.055 0.777 1 96.06 233 ALA A O 1
ATOM 1798 N N . ASN A 1 234 ? 6.887 -13.641 -0.486 1 95.88 234 ASN A N 1
ATOM 1799 C CA . ASN A 1 234 ? 6.57 -14.68 -1.457 1 95.88 234 ASN A CA 1
ATOM 1800 C C . ASN A 1 234 ? 6.68 -16.078 -0.842 1 95.88 234 ASN A C 1
ATOM 1802 O O . ASN A 1 234 ? 5.832 -16.938 -1.082 1 95.88 234 ASN A O 1
ATOM 1806 N N . VAL A 1 235 ? 7.723 -16.234 -0.065 1 95.94 235 VAL A N 1
ATOM 1807 C CA . VAL A 1 235 ? 7.961 -17.547 0.546 1 95.94 235 VAL A CA 1
ATOM 1808 C C . VAL A 1 235 ? 6.871 -17.844 1.574 1 95.94 235 VAL A C 1
ATOM 1810 O O . VAL A 1 235 ? 6.395 -18.969 1.672 1 95.94 235 VAL A O 1
ATOM 1813 N N . ILE A 1 236 ? 6.488 -16.828 2.314 1 95.38 236 ILE A N 1
ATOM 1814 C CA . ILE A 1 236 ? 5.418 -17 3.291 1 95.38 236 ILE A CA 1
ATOM 1815 C C . ILE A 1 236 ? 4.117 -17.375 2.58 1 95.38 236 ILE A C 1
ATOM 1817 O O . ILE A 1 236 ? 3.441 -18.328 2.973 1 95.38 236 ILE A O 1
ATOM 1821 N N . GLU A 1 237 ? 3.842 -16.656 1.526 1 91.31 237 GLU A N 1
ATOM 1822 C CA . GLU A 1 237 ? 2.625 -16.938 0.768 1 91.31 237 GLU A CA 1
ATOM 1823 C C . GLU A 1 237 ? 2.666 -18.328 0.15 1 91.31 237 GLU A C 1
ATOM 1825 O O . GLU A 1 237 ? 1.672 -19.062 0.186 1 91.31 237 GLU A O 1
ATOM 1830 N N . GLN A 1 238 ? 3.771 -18.75 -0.364 1 91.81 238 GLN A N 1
ATOM 1831 C CA . GLN A 1 238 ? 3.926 -20.047 -0.99 1 91.81 238 GLN A CA 1
ATOM 1832 C C . GLN A 1 238 ? 3.822 -21.172 0.042 1 91.81 238 GLN A C 1
ATOM 1834 O O . GLN A 1 238 ? 3.264 -22.234 -0.241 1 91.81 238 GLN A O 1
ATOM 1839 N N . SER A 1 239 ? 4.402 -20.938 1.19 1 90.94 239 SER A N 1
ATOM 1840 C CA . SER A 1 239 ? 4.363 -21.938 2.252 1 90.94 239 SER A CA 1
ATOM 1841 C C . SER A 1 239 ? 2.932 -22.25 2.674 1 90.94 239 SER A C 1
ATOM 1843 O O . SER A 1 239 ? 2.6 -23.391 2.982 1 90.94 239 SER A O 1
ATOM 1845 N N . TYR A 1 240 ? 2.162 -21.297 2.621 1 85.56 240 TYR A N 1
ATOM 1846 C CA . TYR A 1 240 ? 0.76 -21.469 2.986 1 85.56 240 TYR A CA 1
ATOM 1847 C C . TYR A 1 240 ? -0.056 -21.969 1.802 1 85.56 240 TYR A C 1
ATOM 1849 O O . TYR A 1 240 ? -0.83 -22.922 1.932 1 85.56 240 TYR A O 1
ATOM 1857 N N . SER A 1 241 ? 0.068 -21.422 0.632 1 82 241 SER A N 1
ATOM 1858 C CA . SER A 1 241 ? -0.836 -21.641 -0.491 1 82 241 SER A CA 1
ATOM 1859 C C . SER A 1 241 ? -0.465 -22.922 -1.252 1 82 241 SER A C 1
ATOM 1861 O O . SER A 1 241 ? -1.337 -23.594 -1.794 1 82 241 SER A O 1
ATOM 1863 N N . GLN A 1 242 ? 0.763 -23.203 -1.254 1 83.19 242 GLN A N 1
ATOM 1864 C CA . GLN A 1 242 ? 1.188 -24.328 -2.074 1 83.19 242 GLN A CA 1
ATOM 1865 C C . GLN A 1 242 ? 1.456 -25.562 -1.215 1 83.19 242 GLN A C 1
ATOM 1867 O O . GLN A 1 242 ? 1.057 -26.672 -1.57 1 83.19 242 GLN A O 1
ATOM 1872 N N . THR A 1 243 ? 2.08 -25.359 -0.066 1 85.38 243 THR A N 1
ATOM 1873 C CA . THR A 1 243 ? 2.479 -26.531 0.725 1 85.38 243 THR A CA 1
ATOM 1874 C C . THR A 1 243 ? 1.62 -26.641 1.981 1 85.38 243 THR A C 1
ATOM 1876 O O . THR A 1 243 ? 1.691 -27.641 2.695 1 85.38 243 THR A O 1
ATOM 1879 N N . PHE A 1 244 ? 0.818 -25.641 2.221 1 87.5 244 PHE A N 1
ATOM 1880 C CA . PHE A 1 244 ? -0.074 -25.594 3.373 1 87.5 244 PHE A CA 1
ATOM 1881 C C . PHE A 1 244 ? 0.692 -25.859 4.664 1 87.5 244 PHE A C 1
ATOM 1883 O O . PHE A 1 244 ? 0.226 -26.609 5.527 1 87.5 244 PHE A O 1
ATOM 1890 N N . ASP A 1 245 ? 1.919 -25.469 4.703 1 91.75 245 ASP A N 1
ATOM 1891 C CA . ASP A 1 245 ? 2.742 -25.547 5.906 1 91.75 245 ASP A CA 1
ATOM 1892 C C . ASP A 1 245 ? 2.598 -24.281 6.758 1 91.75 245 ASP A C 1
ATOM 1894 O O . ASP A 1 245 ? 3.453 -23.406 6.711 1 91.75 245 ASP A O 1
ATOM 1898 N N . LEU A 1 246 ? 1.64 -24.344 7.578 1 89.06 246 LEU A N 1
ATOM 1899 C CA . LEU A 1 246 ? 1.271 -23.188 8.383 1 89.06 246 LEU A CA 1
ATOM 1900 C C . LEU A 1 246 ? 2.336 -22.891 9.43 1 89.06 246 LEU A C 1
ATOM 1902 O O . LEU A 1 246 ? 2.541 -21.734 9.805 1 89.06 246 LEU A O 1
ATOM 1906 N N . GLY A 1 247 ? 2.914 -23.953 9.836 1 92.94 247 GLY A N 1
ATOM 1907 C CA . GLY A 1 247 ? 3.969 -23.766 10.82 1 92.94 247 GLY A CA 1
ATOM 1908 C C . GLY A 1 247 ? 5.156 -22.984 10.281 1 92.94 247 GLY A C 1
ATOM 1909 O O . GLY A 1 247 ? 5.613 -22.031 10.906 1 92.94 247 GLY A O 1
ATOM 1910 N N . LEU A 1 248 ? 5.582 -23.391 9.133 1 94.06 248 LEU A N 1
ATOM 1911 C CA . LEU A 1 248 ? 6.711 -22.703 8.508 1 94.06 248 LEU A CA 1
ATOM 1912 C C . LEU A 1 248 ? 6.336 -21.281 8.125 1 94.06 248 LEU A C 1
ATOM 1914 O O . LEU A 1 248 ? 7.098 -20.344 8.391 1 94.06 248 LEU A O 1
ATOM 1918 N N . ALA A 1 249 ? 5.16 -21.109 7.543 1 94.75 249 ALA A N 1
ATOM 1919 C CA . ALA A 1 249 ? 4.699 -19.781 7.148 1 94.75 249 ALA A CA 1
ATOM 1920 C C . ALA A 1 249 ? 4.648 -18.828 8.344 1 94.75 249 ALA A C 1
ATOM 1922 O O . ALA A 1 249 ? 5.125 -17.703 8.273 1 94.75 249 ALA A O 1
ATOM 1923 N N . SER A 1 250 ? 4.133 -19.344 9.406 1 95.56 250 SER A N 1
ATOM 1924 C CA . SER A 1 250 ? 3.982 -18.547 10.617 1 95.56 250 SER A CA 1
ATOM 1925 C C . SER A 1 250 ? 5.336 -18.219 11.234 1 95.56 250 SER A C 1
ATOM 1927 O O . SER A 1 250 ? 5.574 -17.094 11.672 1 95.56 250 SER A O 1
ATOM 1929 N N . SER A 1 251 ? 6.18 -19.203 11.289 1 96.44 251 SER A N 1
ATOM 1930 C CA . SER A 1 251 ? 7.492 -18.969 11.883 1 96.44 251 SER A CA 1
ATOM 1931 C C . SER A 1 251 ? 8.297 -17.969 11.07 1 96.44 251 SER A C 1
ATOM 1933 O O . SER A 1 251 ? 8.953 -17.078 11.625 1 96.44 251 SER A O 1
ATOM 1935 N N . LEU A 1 252 ? 8.258 -18.062 9.766 1 96.44 252 LEU A N 1
ATOM 1936 C CA . LEU A 1 252 ? 8.93 -17.109 8.898 1 96.44 252 LEU A CA 1
ATOM 1937 C C . LEU A 1 252 ? 8.359 -15.703 9.102 1 96.44 252 LEU A C 1
ATOM 1939 O O . LEU A 1 252 ? 9.109 -14.727 9.148 1 96.44 252 LEU A O 1
ATOM 1943 N N . ALA A 1 253 ? 7.059 -15.625 9.195 1 96.06 253 ALA A N 1
ATOM 1944 C CA . ALA A 1 253 ? 6.379 -14.344 9.406 1 96.06 253 ALA A CA 1
ATOM 1945 C C . ALA A 1 253 ? 6.809 -13.703 10.719 1 96.06 253 ALA A C 1
ATOM 1947 O O . ALA A 1 253 ? 7.066 -12.5 10.773 1 96.06 253 ALA A O 1
ATOM 1948 N N . VAL A 1 254 ? 6.863 -14.477 11.734 1 95.12 254 VAL A N 1
ATOM 1949 C CA . VAL A 1 254 ? 7.234 -13.984 13.055 1 95.12 254 VAL A CA 1
ATOM 1950 C C . VAL A 1 254 ? 8.68 -13.484 13.039 1 95.12 254 VAL A C 1
ATOM 1952 O O . VAL A 1 254 ? 8.984 -12.406 13.539 1 95.12 254 VAL A O 1
ATOM 1955 N N . ILE A 1 255 ? 9.539 -14.25 12.453 1 96.06 255 ILE A N 1
ATOM 1956 C CA . ILE A 1 255 ? 10.953 -13.883 12.383 1 96.06 255 ILE A CA 1
ATOM 1957 C C . ILE A 1 255 ? 11.109 -12.578 11.617 1 96.06 255 ILE A C 1
ATOM 1959 O O . ILE A 1 255 ? 11.766 -11.641 12.094 1 96.06 255 ILE A O 1
ATOM 1963 N N . TYR A 1 256 ? 10.547 -12.539 10.438 1 95.88 256 TYR A N 1
ATOM 1964 C CA . TYR A 1 256 ? 10.641 -11.344 9.609 1 95.88 256 TYR A CA 1
ATOM 1965 C C . TYR A 1 256 ? 10.102 -10.125 10.344 1 95.88 256 TYR A C 1
ATOM 1967 O O . TYR A 1 256 ? 10.766 -9.086 10.398 1 95.88 256 TYR A O 1
ATOM 1975 N N . THR A 1 257 ? 8.922 -10.234 10.898 1 93.94 257 THR A N 1
ATOM 1976 C CA . THR A 1 257 ? 8.258 -9.117 11.562 1 93.94 257 THR A CA 1
ATOM 1977 C C . THR A 1 257 ? 9.055 -8.664 12.781 1 93.94 257 THR A C 1
ATOM 1979 O O . THR A 1 257 ? 9.203 -7.465 13.031 1 93.94 257 THR A O 1
ATOM 1982 N N . THR A 1 258 ? 9.539 -9.586 13.531 1 92.81 258 THR A N 1
ATOM 1983 C CA . THR A 1 258 ? 10.32 -9.266 14.719 1 92.81 258 THR A CA 1
ATOM 1984 C C . THR A 1 258 ? 11.594 -8.508 14.344 1 92.81 258 THR A C 1
ATOM 1986 O O . THR A 1 258 ? 11.914 -7.488 14.953 1 92.81 258 THR A O 1
ATOM 1989 N N . ILE A 1 259 ? 12.281 -8.977 13.32 1 94.44 259 ILE A N 1
ATOM 1990 C CA . ILE A 1 259 ? 13.5 -8.312 12.875 1 94.44 259 ILE A CA 1
ATOM 1991 C C . ILE A 1 259 ? 13.172 -6.902 12.391 1 94.44 259 ILE A C 1
ATOM 1993 O O . ILE A 1 259 ? 13.867 -5.945 12.742 1 94.44 259 ILE A O 1
ATOM 1997 N N . LEU A 1 260 ? 12.141 -6.816 11.609 1 93.12 260 LEU A N 1
ATOM 1998 C CA . LEU A 1 260 ? 11.734 -5.512 11.086 1 93.12 260 LEU A CA 1
ATOM 1999 C C . LEU A 1 260 ? 11.406 -4.551 12.219 1 93.12 260 LEU A C 1
ATOM 2001 O O . LEU A 1 260 ? 11.852 -3.4 12.219 1 93.12 260 LEU A O 1
ATOM 2005 N N . LEU A 1 261 ? 10.648 -4.992 13.227 1 88.69 261 LEU A N 1
ATOM 2006 C CA . LEU A 1 261 ? 10.25 -4.148 14.344 1 88.69 261 LEU A CA 1
ATOM 2007 C C . LEU A 1 261 ? 11.461 -3.734 15.18 1 88.69 261 LEU A C 1
ATOM 2009 O O . LEU A 1 261 ? 11.547 -2.59 15.625 1 88.69 261 LEU A O 1
ATOM 2013 N N . VAL A 1 262 ? 12.359 -4.609 15.391 1 90.31 262 VAL A N 1
ATOM 2014 C CA . VAL A 1 262 ? 13.57 -4.305 16.141 1 90.31 262 VAL A CA 1
ATOM 2015 C C . VAL A 1 262 ? 14.391 -3.256 15.398 1 90.31 262 VAL A C 1
ATOM 2017 O O . VAL A 1 262 ? 14.875 -2.295 16 1 90.31 262 VAL A O 1
ATOM 2020 N N . LEU A 1 263 ? 14.516 -3.457 14.109 1 89.88 263 LEU A N 1
ATOM 2021 C CA . LEU A 1 263 ? 15.258 -2.5 13.297 1 89.88 263 LEU A CA 1
ATOM 2022 C C . LEU A 1 263 ? 14.609 -1.12 13.352 1 89.88 263 LEU A C 1
ATOM 2024 O O . LEU A 1 263 ? 15.305 -0.11 13.484 1 89.88 263 LEU A O 1
ATOM 2028 N N . LEU A 1 264 ? 13.367 -1.094 13.305 1 85.25 264 LEU A N 1
ATOM 2029 C CA . LEU A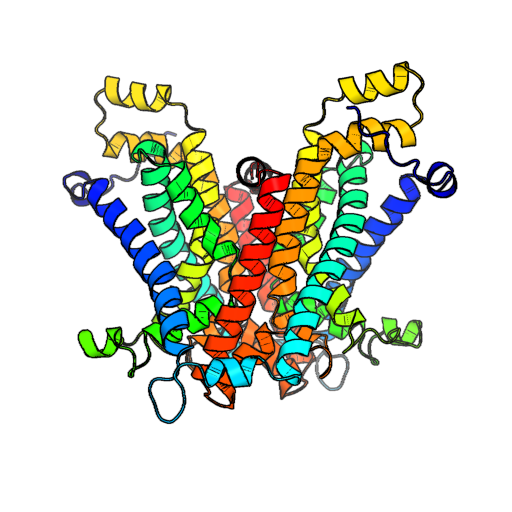 1 264 ? 12.648 0.175 13.336 1 85.25 264 LEU A CA 1
ATOM 2030 C C . LEU A 1 264 ? 12.75 0.823 14.711 1 85.25 264 LEU A C 1
ATOM 2032 O O . LEU A 1 264 ? 12.852 2.047 14.82 1 85.25 264 LEU A O 1
ATOM 2036 N N . MET A 1 265 ? 12.695 0.063 15.773 1 83.5 265 MET A N 1
ATOM 2037 C CA . MET A 1 265 ? 12.82 0.574 17.141 1 83.5 265 MET A CA 1
ATOM 2038 C C . MET A 1 265 ? 14.211 1.164 17.359 1 83.5 265 MET A C 1
ATOM 2040 O O . MET A 1 265 ? 14.344 2.211 18 1 83.5 265 MET A O 1
ATOM 2044 N N . VAL A 1 266 ? 15.133 0.492 16.859 1 82.94 266 VAL A N 1
ATOM 2045 C CA . VAL A 1 266 ? 16.5 0.983 16.969 1 82.94 266 VAL A CA 1
ATOM 2046 C C . VAL A 1 266 ? 16.641 2.295 16.203 1 82.94 266 VAL A C 1
ATOM 2048 O O . VAL A 1 266 ? 17.25 3.246 16.703 1 82.94 266 VAL A O 1
ATOM 2051 N N . PHE A 1 267 ? 16.016 2.281 15.062 1 80.12 267 PHE A N 1
ATOM 2052 C CA . PHE A 1 267 ? 16.062 3.496 14.258 1 80.12 267 PHE A CA 1
ATOM 2053 C C . PHE A 1 267 ? 15.32 4.633 14.945 1 80.12 267 PHE A C 1
ATOM 2055 O O . PHE A 1 267 ? 15.766 5.785 14.914 1 80.12 267 PHE A O 1
ATOM 2062 N N . ASN A 1 268 ? 14.195 4.355 15.539 1 74.38 268 ASN A N 1
ATOM 2063 C CA . ASN A 1 268 ? 13.383 5.344 16.25 1 74.38 268 ASN A CA 1
ATOM 2064 C C . ASN A 1 268 ? 14.141 5.957 17.422 1 74.38 268 ASN A C 1
ATOM 2066 O O . ASN A 1 268 ? 13.906 7.109 17.781 1 74.38 268 ASN A O 1
ATOM 2070 N N . SER A 1 269 ? 14.914 5.25 18.078 1 69.69 269 SER A N 1
ATOM 2071 C CA . SER A 1 269 ? 15.695 5.754 19.203 1 69.69 269 SER A CA 1
ATOM 2072 C C . SER A 1 269 ? 16.641 6.859 18.766 1 69.69 269 SER A C 1
ATOM 2074 O O . SER A 1 269 ? 17.031 7.711 19.578 1 69.69 269 SER A O 1
ATOM 2076 N N . TYR A 1 270 ? 16.797 6.895 17.484 1 61.78 270 TYR A N 1
ATOM 2077 C CA . TYR A 1 270 ? 17.719 7.898 16.969 1 61.78 270 TYR A CA 1
ATOM 2078 C C . TYR A 1 270 ? 16.969 9.086 16.375 1 61.78 270 TYR A C 1
ATOM 2080 O O . TYR A 1 270 ? 17.438 10.227 16.453 1 61.78 270 TYR A O 1
ATOM 2088 N N . VAL A 1 271 ? 15.844 8.969 15.789 1 62.31 271 VAL A N 1
ATOM 2089 C CA . VAL A 1 271 ? 15.203 10.016 15.008 1 62.31 271 VAL A CA 1
ATOM 2090 C C . VAL A 1 271 ? 13.875 10.398 15.641 1 62.31 271 VAL A C 1
ATOM 2092 O O . VAL A 1 271 ? 13.352 11.484 15.406 1 62.31 271 VAL A O 1
ATOM 2095 N N . ASN A 1 272 ? 13.469 9.922 16.672 1 58.94 272 ASN A N 1
ATOM 2096 C CA . ASN A 1 272 ? 12.148 10.094 17.281 1 58.94 272 ASN A CA 1
ATOM 2097 C C . ASN A 1 272 ? 11.039 9.977 16.234 1 58.94 272 ASN A C 1
ATOM 2099 O O . ASN A 1 272 ? 10.539 10.984 15.742 1 58.94 272 ASN A O 1
ATOM 2103 N N . LEU A 1 273 ? 10.57 8.922 15.883 1 58.56 273 LEU A N 1
ATOM 2104 C CA . LEU A 1 273 ? 9.617 8.578 14.836 1 58.56 273 LEU A CA 1
ATOM 2105 C C . LEU A 1 273 ? 8.234 9.141 15.156 1 58.56 273 LEU A C 1
ATOM 2107 O O . LEU A 1 273 ? 7.484 9.5 14.25 1 58.56 273 LEU A O 1
ATOM 2111 N N . GLY A 1 274 ? 7.91 9.102 16.328 1 56.81 274 GLY A N 1
ATOM 2112 C CA . GLY A 1 274 ? 6.641 9.688 16.719 1 56.81 274 GLY A CA 1
ATOM 2113 C C . GLY A 1 274 ? 6.473 11.125 16.266 1 56.81 274 GLY A C 1
ATOM 2114 O O . GLY A 1 274 ? 5.406 11.508 15.781 1 56.81 274 GLY A O 1
ATOM 2115 N N . GLU A 1 275 ? 7.402 11.828 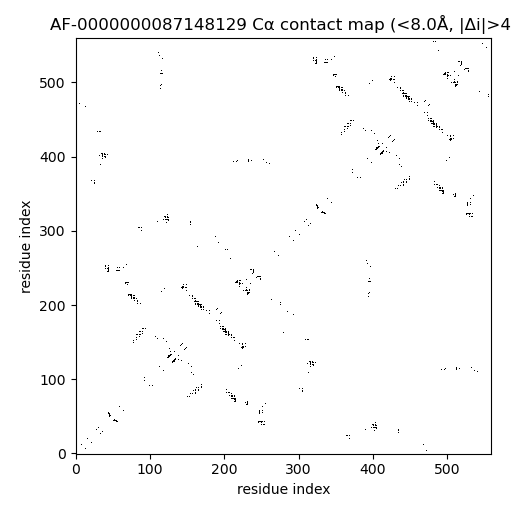16.406 1 53.81 275 GLU A N 1
ATOM 2116 C CA . GLU A 1 275 ? 7.375 13.234 16 1 53.81 275 GLU A CA 1
ATOM 2117 C C . GLU A 1 275 ? 7.328 13.375 14.484 1 53.81 275 GLU A C 1
ATOM 2119 O O . GLU A 1 275 ? 6.602 14.219 13.953 1 53.81 275 GLU A O 1
ATOM 2124 N N . VAL A 1 276 ? 8.016 12.445 13.922 1 53.22 276 VAL A N 1
ATOM 2125 C CA . VAL A 1 276 ? 8.141 12.523 12.469 1 53.22 276 VAL A CA 1
ATOM 2126 C C . VAL A 1 276 ? 6.828 12.117 11.812 1 53.22 276 VAL A C 1
ATOM 2128 O O . VAL A 1 276 ? 6.348 12.797 10.898 1 53.22 276 VAL A O 1
ATOM 2131 N N . LEU A 1 277 ? 6.227 11.055 12.344 1 55.72 277 LEU A N 1
ATOM 2132 C CA . LEU A 1 277 ? 4.988 10.539 11.766 1 55.72 277 LEU A CA 1
ATOM 2133 C C . LEU A 1 277 ? 3.809 11.438 12.117 1 55.72 277 LEU A C 1
ATOM 2135 O O . LEU A 1 277 ? 2.834 11.508 11.367 1 55.72 277 LEU A O 1
ATOM 2139 N N . GLY A 1 278 ? 3.895 12.07 13.18 1 52.22 278 GLY A N 1
ATOM 2140 C CA . GLY A 1 278 ? 2.904 13.039 13.617 1 52.22 278 GLY A CA 1
ATOM 2141 C C . GLY A 1 278 ? 2.863 14.281 12.742 1 52.22 278 GLY A C 1
ATOM 2142 O O . GLY A 1 278 ? 1.85 14.977 12.695 1 52.22 278 GLY A O 1
ATOM 2143 N N . GLU A 1 279 ? 3.996 14.516 12.102 1 48.44 279 GLU A N 1
ATOM 2144 C CA . GLU A 1 279 ? 4.082 15.688 11.25 1 48.44 279 GLU A CA 1
ATOM 2145 C C . GLU A 1 279 ? 3.572 15.391 9.844 1 48.44 279 GLU A C 1
ATOM 2147 O O . GLU A 1 279 ? 3.414 16.297 9.023 1 48.44 279 GLU A O 1
ATOM 2152 N N . LEU A 1 280 ? 3.32 14.133 9.609 1 46.75 280 LEU A N 1
ATOM 2153 C CA . LEU A 1 280 ? 2.832 13.781 8.273 1 46.75 280 LEU A CA 1
ATOM 2154 C C . LEU A 1 280 ? 1.321 13.969 8.188 1 46.75 280 LEU A C 1
ATOM 2156 O O . LEU A 1 280 ? 0.604 13.734 9.164 1 46.75 280 LEU A O 1
ATOM 2160 N N . MET B 1 1 ? 28.438 20.125 20.25 1 22.28 1 MET B N 1
ATOM 2161 C CA . MET B 1 1 ? 29.5 19.797 19.312 1 22.28 1 MET B CA 1
ATOM 2162 C C . MET B 1 1 ? 28.969 19.719 17.891 1 22.28 1 MET B C 1
ATOM 2164 O O . MET B 1 1 ? 28.016 18.984 17.609 1 22.28 1 MET B O 1
ATOM 2168 N N . ILE B 1 2 ? 29.219 20.734 17.078 1 27.06 2 ILE B N 1
ATOM 2169 C CA . ILE B 1 2 ? 28.766 21.078 15.727 1 27.06 2 ILE B CA 1
ATOM 2170 C C . ILE B 1 2 ? 29.234 20 14.75 1 27.06 2 ILE B C 1
ATOM 2172 O O . ILE B 1 2 ? 30.438 19.781 14.586 1 27.06 2 ILE B O 1
ATOM 2176 N N . VAL B 1 3 ? 28.641 18.922 14.773 1 30.5 3 VAL B N 1
ATOM 2177 C CA . VAL B 1 3 ? 29.125 17.844 13.898 1 30.5 3 VAL B CA 1
ATOM 2178 C C . VAL B 1 3 ? 29.594 18.438 12.57 1 30.5 3 VAL B C 1
ATOM 2180 O O . VAL B 1 3 ? 28.859 19.156 11.898 1 30.5 3 VAL B O 1
ATOM 2183 N N . GLU B 1 4 ? 30.891 18.625 12.453 1 32.66 4 GLU B N 1
ATOM 2184 C CA . GLU B 1 4 ? 31.656 19.031 11.266 1 32.66 4 GLU B CA 1
ATOM 2185 C C . GLU B 1 4 ? 31.156 18.297 10.023 1 32.66 4 GLU B C 1
ATOM 2187 O O . GLU B 1 4 ? 31.047 17.078 10.016 1 32.66 4 GLU B O 1
ATOM 2192 N N . GLY B 1 5 ? 30.359 18.875 9.32 1 36.19 5 GLY B N 1
ATOM 2193 C CA . GLY B 1 5 ? 29.688 18.469 8.094 1 36.19 5 GLY B CA 1
ATOM 2194 C C . GLY B 1 5 ? 30.609 17.75 7.117 1 36.19 5 GLY B C 1
ATOM 2195 O O . GLY B 1 5 ? 31.781 18.125 6.969 1 36.19 5 GLY B O 1
ATOM 2196 N N . ILE B 1 6 ? 30.609 16.5 7.078 1 35.41 6 ILE B N 1
ATOM 2197 C CA . ILE B 1 6 ? 31.438 15.734 6.145 1 35.41 6 ILE B CA 1
ATOM 2198 C C . ILE B 1 6 ? 31.531 16.484 4.812 1 35.41 6 ILE B C 1
ATOM 2200 O O . ILE B 1 6 ? 30.516 16.891 4.246 1 35.41 6 ILE B O 1
ATOM 2204 N N . PRO B 1 7 ? 32.688 16.922 4.391 1 35.78 7 PRO B N 1
ATOM 2205 C CA . PRO B 1 7 ? 32.938 17.656 3.145 1 35.78 7 PRO B CA 1
ATOM 2206 C C . PRO B 1 7 ? 32.469 16.906 1.909 1 35.78 7 PRO B C 1
ATOM 2208 O O . PRO B 1 7 ? 32.781 15.719 1.741 1 35.78 7 PRO B O 1
ATOM 2211 N N . LEU B 1 8 ? 31.344 17.047 1.52 1 38.94 8 LEU B N 1
ATOM 2212 C CA . LEU B 1 8 ? 30.953 16.406 0.269 1 38.94 8 LEU B CA 1
ATOM 2213 C C . LEU B 1 8 ? 31.969 16.703 -0.832 1 38.94 8 LEU B C 1
ATOM 2215 O O . LEU B 1 8 ? 32.594 17.766 -0.833 1 38.94 8 LEU B O 1
ATOM 2219 N N . PRO B 1 9 ? 32.5 15.727 -1.479 1 38.03 9 PRO B N 1
ATOM 2220 C CA . PRO B 1 9 ? 33.531 15.961 -2.463 1 38.03 9 PRO B CA 1
ATOM 2221 C C . PRO B 1 9 ? 33.188 17.047 -3.471 1 38.03 9 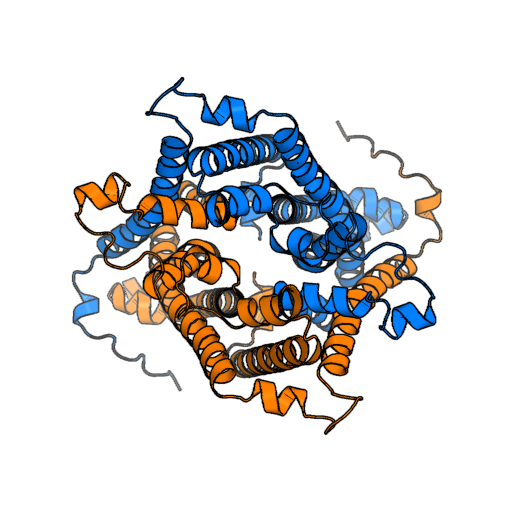PRO B C 1
ATOM 2223 O O . PRO B 1 9 ? 32 17.219 -3.805 1 38.03 9 PRO B O 1
ATOM 2226 N N . LYS B 1 10 ? 34.031 18.031 -3.787 1 40.19 10 LYS B N 1
ATOM 2227 C CA . LYS B 1 10 ? 34.031 19.18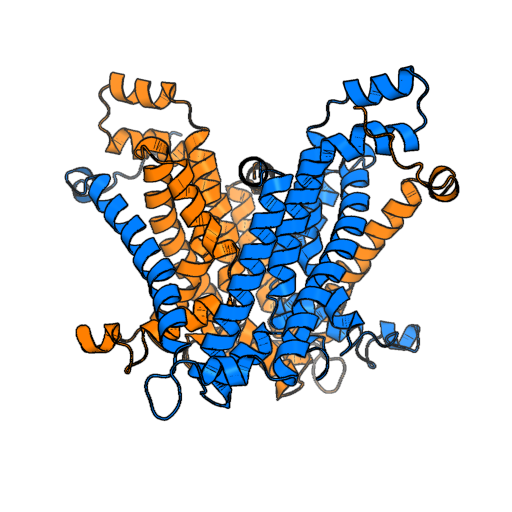8 -4.676 1 40.19 10 LYS B CA 1
ATOM 2228 C C . LYS B 1 10 ? 33.344 18.859 -6.004 1 40.19 10 LYS B C 1
ATOM 2230 O O . LYS B 1 10 ? 32.844 19.766 -6.684 1 40.19 10 LYS B O 1
ATOM 2235 N N . PHE B 1 11 ? 33.594 17.672 -6.484 1 36.56 11 PHE B N 1
ATOM 2236 C CA . PHE B 1 11 ? 33.062 17.344 -7.805 1 36.56 11 PHE B CA 1
ATOM 2237 C C . PHE B 1 11 ? 31.531 17.344 -7.797 1 36.56 11 PHE B C 1
ATOM 2239 O O . PHE B 1 11 ? 30.906 17.359 -8.852 1 36.56 11 PHE B O 1
ATOM 2246 N N . VAL B 1 12 ? 30.875 17.047 -6.746 1 41.94 12 VAL B N 1
ATOM 2247 C CA . VAL B 1 12 ? 29.422 17.188 -6.566 1 41.94 12 VAL B CA 1
ATOM 2248 C C . VAL B 1 12 ? 29.062 18.672 -6.5 1 41.94 12 VAL B C 1
ATOM 2250 O O . VAL B 1 12 ? 27.875 19.031 -6.523 1 41.94 12 VAL B O 1
ATOM 2253 N N . GLU B 1 13 ? 29.922 19.531 -6.082 1 40.78 13 GLU B N 1
ATOM 2254 C CA . GLU B 1 13 ? 29.812 20.969 -5.906 1 40.78 13 GLU B CA 1
ATOM 2255 C C . GLU B 1 13 ? 29.344 21.656 -7.191 1 40.78 13 GLU B C 1
ATOM 2257 O O . GLU B 1 13 ? 28.531 22.578 -7.148 1 40.78 13 GLU B O 1
ATOM 2262 N N . ARG B 1 14 ? 30.359 21.672 -8.219 1 42.91 14 ARG B N 1
ATOM 2263 C CA . ARG B 1 14 ? 30.25 22.688 -9.273 1 42.91 14 ARG B CA 1
ATOM 2264 C C . ARG B 1 14 ? 29.016 22.422 -10.133 1 42.91 14 ARG B C 1
ATOM 2266 O O . ARG B 1 14 ? 28.219 23.328 -10.383 1 42.91 14 ARG B O 1
ATOM 2273 N N . ASN B 1 15 ? 29.141 21.75 -11.445 1 42.5 15 ASN B N 1
ATOM 2274 C CA . ASN B 1 15 ? 28.328 21.812 -12.656 1 42.5 15 ASN B CA 1
ATOM 2275 C C . ASN B 1 15 ? 27.188 20.812 -12.617 1 42.5 15 ASN B C 1
ATOM 2277 O O . ASN B 1 15 ? 26.594 20.5 -13.648 1 42.5 15 ASN B O 1
ATOM 2281 N N . VAL B 1 16 ? 27.219 19.859 -11.883 1 49.97 16 VAL B N 1
ATOM 2282 C CA . VAL B 1 16 ? 25.984 19.094 -11.992 1 49.97 16 VAL B CA 1
ATOM 2283 C C . VAL B 1 16 ? 24.797 19.938 -11.523 1 49.97 16 VAL B C 1
ATOM 2285 O O . VAL B 1 16 ? 24.656 20.203 -10.328 1 49.97 16 VAL B O 1
ATOM 2288 N N . SER B 1 17 ? 24.469 20.969 -12.305 1 54.53 17 SER B N 1
ATOM 2289 C CA . SER B 1 17 ? 23.453 21.984 -12.102 1 54.53 17 SER B CA 1
ATOM 2290 C C . SER B 1 17 ? 22.156 21.375 -11.602 1 54.53 17 SER B C 1
ATOM 2292 O O . SER B 1 17 ? 21.844 20.219 -11.891 1 54.53 17 SER B O 1
ATOM 2294 N N . SER B 1 18 ? 21.656 21.812 -10.461 1 60.44 18 SER B N 1
ATOM 2295 C CA . SER B 1 18 ? 20.312 21.531 -9.969 1 60.44 18 SER B CA 1
ATOM 2296 C C . SER B 1 18 ? 19.375 21.172 -11.117 1 60.44 18 SER B C 1
ATOM 2298 O O . SER B 1 18 ? 18.5 20.312 -10.953 1 60.44 18 SER B O 1
ATOM 2300 N N . ARG B 1 19 ? 19.812 21.688 -12.266 1 63.72 19 ARG B N 1
ATOM 2301 C CA . ARG B 1 19 ? 18.969 21.453 -13.43 1 63.72 19 ARG B CA 1
ATOM 2302 C C . ARG B 1 19 ? 19.188 20.047 -13.977 1 63.72 19 ARG B C 1
ATOM 2304 O O . ARG B 1 19 ? 18.234 19.391 -14.422 1 63.72 19 ARG B O 1
ATOM 2311 N N . SER B 1 20 ? 20.375 19.609 -13.914 1 72.44 20 SER B N 1
ATOM 2312 C CA . SER B 1 20 ? 20.656 18.281 -14.445 1 72.44 20 SER B CA 1
ATOM 2313 C C . SER B 1 20 ? 20.047 17.203 -13.555 1 72.44 20 SER B C 1
ATOM 2315 O O . SER B 1 20 ? 19.516 16.203 -14.047 1 72.44 20 SER B O 1
ATOM 2317 N N . LEU B 1 21 ? 20.109 17.406 -12.312 1 68.56 21 LEU B N 1
ATOM 2318 C CA . LEU B 1 21 ? 19.531 16.438 -11.391 1 68.56 21 LEU B CA 1
ATOM 2319 C C . LEU B 1 21 ? 18 16.406 -11.516 1 68.56 21 LEU B C 1
ATOM 2321 O O . LEU B 1 21 ? 17.391 15.336 -11.477 1 68.56 21 LEU B O 1
ATOM 2325 N N . ALA B 1 22 ? 17.562 17.531 -11.695 1 73.62 22 ALA B N 1
ATOM 2326 C CA . ALA B 1 22 ? 16.125 17.625 -11.914 1 73.62 22 ALA B CA 1
ATOM 2327 C C . ALA B 1 22 ? 15.719 16.922 -13.219 1 73.62 22 ALA B C 1
ATOM 2329 O O . ALA B 1 22 ? 14.703 16.234 -13.266 1 73.62 22 ALA B O 1
ATOM 2330 N N . ALA B 1 23 ? 16.531 17.172 -14.148 1 77.44 23 ALA B N 1
ATOM 2331 C CA . ALA B 1 23 ? 16.266 16.516 -15.43 1 77.44 23 ALA B CA 1
ATOM 2332 C C . ALA B 1 23 ? 16.297 15 -15.281 1 77.44 23 ALA B C 1
ATOM 2334 O O . ALA B 1 23 ? 15.477 14.289 -15.867 1 77.44 23 ALA B O 1
ATOM 2335 N N . PHE B 1 24 ? 17.094 14.602 -14.422 1 75.94 24 PHE B N 1
ATOM 2336 C CA . PHE B 1 24 ? 17.219 13.172 -14.188 1 75.94 24 PHE B CA 1
ATOM 2337 C C . PHE B 1 24 ? 15.992 12.633 -13.445 1 75.94 24 PHE B C 1
ATOM 2339 O O . PHE B 1 24 ? 15.414 11.617 -13.844 1 75.94 24 PHE B O 1
ATOM 2346 N N . GLY B 1 25 ? 15.648 13.328 -12.398 1 75.44 25 GLY B N 1
ATOM 2347 C CA . GLY B 1 25 ? 14.492 12.906 -11.633 1 75.44 25 GLY B CA 1
ATOM 2348 C C . GLY B 1 25 ? 13.203 12.938 -12.43 1 75.44 25 GLY B C 1
ATOM 2349 O O . GLY B 1 25 ? 12.43 11.977 -12.414 1 75.44 25 GLY B O 1
ATOM 2350 N N . LEU B 1 26 ? 13.078 13.961 -13.172 1 77.75 26 LEU B N 1
ATOM 2351 C CA . LEU B 1 26 ? 11.883 14.117 -13.992 1 77.75 26 LEU B CA 1
ATOM 2352 C C . LEU B 1 26 ? 11.883 13.125 -15.148 1 77.75 26 LEU B C 1
ATOM 2354 O O . LEU B 1 26 ? 10.836 12.594 -15.516 1 77.75 26 LEU B O 1
ATOM 2358 N N . GLY B 1 27 ? 13.031 12.984 -15.641 1 81.56 27 GLY B N 1
ATOM 2359 C CA . GLY B 1 27 ? 13.172 11.977 -16.688 1 81.56 27 GLY B CA 1
ATOM 2360 C C . GLY B 1 27 ? 12.812 10.578 -16.219 1 81.56 27 GLY B C 1
ATOM 2361 O O . GLY B 1 27 ? 12.102 9.852 -16.906 1 81.56 27 GLY B O 1
ATOM 2362 N N . PHE B 1 28 ? 13.242 10.305 -15.031 1 80.56 28 PHE B N 1
ATOM 2363 C CA . PHE B 1 28 ? 12.945 9 -14.453 1 80.56 28 PHE B CA 1
ATOM 2364 C C . PHE B 1 28 ? 11.438 8.828 -14.266 1 80.56 28 PHE B C 1
ATOM 2366 O O . PHE B 1 28 ? 10.883 7.793 -14.641 1 80.56 28 PHE B O 1
ATOM 2373 N N . LEU B 1 29 ? 10.859 9.859 -13.727 1 77.38 29 LEU B N 1
ATOM 2374 C CA . LEU B 1 29 ? 9.422 9.805 -13.492 1 77.38 29 LEU B CA 1
ATOM 2375 C C . LEU B 1 29 ? 8.664 9.648 -14.812 1 77.38 29 LEU B C 1
ATOM 2377 O O . LEU B 1 29 ? 7.758 8.82 -14.914 1 77.38 29 LEU B O 1
ATOM 2381 N N . THR B 1 30 ? 9.055 10.406 -15.75 1 79.12 30 THR B N 1
ATOM 2382 C CA . THR B 1 30 ? 8.383 10.367 -17.047 1 79.12 30 THR B CA 1
ATOM 2383 C C . THR B 1 30 ? 8.562 9.008 -17.703 1 79.12 30 THR B C 1
ATOM 2385 O O . THR B 1 30 ? 7.594 8.406 -18.172 1 79.12 30 THR B O 1
ATOM 2388 N N . VAL B 1 31 ? 9.75 8.492 -17.672 1 79.44 31 VAL B N 1
ATOM 2389 C CA . VAL B 1 31 ? 10.07 7.25 -18.375 1 79.44 31 VAL B CA 1
ATOM 2390 C C . VAL B 1 31 ? 9.383 6.078 -17.672 1 79.44 31 VAL B C 1
ATOM 2392 O O . VAL B 1 31 ? 8.805 5.211 -18.344 1 79.44 31 VAL B O 1
ATOM 2395 N N . PHE B 1 32 ? 9.32 6.152 -16.391 1 79.19 32 PHE B N 1
ATOM 2396 C CA . PHE B 1 32 ? 8.875 4.941 -15.703 1 79.19 32 PHE B CA 1
ATOM 2397 C C . PHE B 1 32 ? 7.445 5.102 -15.203 1 79.19 32 PHE B C 1
ATOM 2399 O O . PHE B 1 32 ? 6.859 4.156 -14.664 1 79.19 32 PHE B O 1
ATOM 2406 N N . TYR B 1 33 ? 6.879 6.242 -15.359 1 78.5 33 TYR B N 1
ATOM 2407 C CA . TYR B 1 33 ? 5.469 6.422 -15.039 1 78.5 33 TYR B CA 1
ATOM 2408 C C . TYR B 1 33 ? 4.641 6.559 -16.312 1 78.5 33 TYR B C 1
ATOM 2410 O O . TYR B 1 33 ? 3.742 5.75 -16.562 1 78.5 33 TYR B O 1
ATOM 2418 N N . ILE B 1 34 ? 5.07 7.445 -17.234 1 82.31 34 ILE B N 1
ATOM 2419 C CA . ILE B 1 34 ? 4.273 7.785 -18.406 1 82.31 34 ILE B CA 1
ATOM 2420 C C . ILE B 1 34 ? 4.473 6.723 -19.484 1 82.31 34 ILE B C 1
ATOM 2422 O O . ILE B 1 34 ? 3.502 6.234 -20.078 1 82.31 34 ILE B O 1
ATOM 2426 N N . VAL B 1 35 ? 5.656 6.27 -19.688 1 85.94 35 VAL B N 1
ATOM 2427 C CA . VAL B 1 35 ? 5.965 5.363 -20.781 1 85.94 35 VAL B CA 1
ATOM 2428 C C . VAL B 1 35 ? 5.277 4.02 -20.547 1 85.94 35 VAL B C 1
ATOM 2430 O O . VAL B 1 35 ? 4.629 3.482 -21.453 1 85.94 35 VAL B O 1
ATOM 2433 N N . PRO B 1 36 ? 5.379 3.537 -19.344 1 85.25 36 PRO B N 1
ATOM 2434 C CA . PRO B 1 36 ? 4.684 2.266 -19.125 1 85.25 36 PRO B CA 1
ATOM 2435 C C . PRO B 1 36 ? 3.178 2.371 -19.344 1 85.25 36 PRO B C 1
ATOM 2437 O O . PRO B 1 36 ? 2.551 1.42 -19.812 1 85.25 36 PRO B O 1
ATOM 2440 N N . ILE B 1 37 ? 2.646 3.455 -19.031 1 84.5 37 ILE B N 1
ATOM 2441 C CA . ILE B 1 37 ? 1.216 3.664 -19.219 1 84.5 37 ILE B CA 1
ATOM 2442 C C . ILE B 1 37 ? 0.904 3.711 -20.719 1 84.5 37 ILE B C 1
ATOM 2444 O O . ILE B 1 37 ? -0.081 3.123 -21.172 1 84.5 37 ILE B O 1
ATOM 2448 N N . VAL B 1 38 ? 1.749 4.387 -21.469 1 86.31 38 VAL B N 1
ATOM 2449 C CA . VAL B 1 38 ? 1.581 4.469 -22.906 1 86.31 38 VAL B CA 1
ATOM 2450 C C . VAL B 1 38 ? 1.671 3.07 -23.516 1 86.31 38 VAL B C 1
ATOM 2452 O O . VAL B 1 38 ? 0.889 2.721 -24.406 1 86.31 38 VAL B O 1
ATOM 2455 N N . PHE B 1 39 ? 2.533 2.246 -23 1 87.19 39 PHE B N 1
ATOM 2456 C CA . PHE B 1 39 ? 2.695 0.894 -23.531 1 87.19 39 PHE B CA 1
ATOM 2457 C C . PHE B 1 39 ? 1.518 0.013 -23.125 1 87.19 39 PHE B C 1
ATOM 2459 O O . PHE B 1 39 ? 1.14 -0.899 -23.859 1 87.19 39 PHE B O 1
ATOM 2466 N N . LEU B 1 40 ? 1.067 0.305 -21.969 1 88.75 40 LEU B N 1
ATOM 2467 C CA . LEU B 1 40 ? -0.147 -0.394 -21.562 1 88.75 40 LEU B CA 1
ATOM 2468 C C . LEU B 1 40 ? -1.286 -0.117 -22.531 1 88.75 40 LEU B C 1
ATOM 2470 O O . LEU B 1 40 ? -1.994 -1.039 -22.953 1 88.75 40 LEU B O 1
ATOM 2474 N N . TYR B 1 41 ? -1.414 1.144 -22.938 1 90.06 41 TYR B N 1
ATOM 2475 C CA . TYR B 1 41 ? -2.447 1.516 -23.891 1 90.06 41 TYR B CA 1
ATOM 2476 C C . TYR B 1 41 ? -2.162 0.912 -25.266 1 90.06 41 TYR B C 1
ATOM 2478 O O . TYR B 1 41 ? -3.076 0.439 -25.953 1 90.06 41 TYR B O 1
ATOM 2486 N N . TRP B 1 42 ? -0.957 0.913 -25.625 1 89 42 TRP B N 1
ATOM 2487 C CA . TRP B 1 42 ? -0.542 0.349 -26.906 1 89 42 TRP B CA 1
ATOM 2488 C C . TRP B 1 42 ? -0.835 -1.146 -26.969 1 89 42 TRP B C 1
ATOM 2490 O O . TRP B 1 42 ? -1.377 -1.642 -27.953 1 89 42 TRP B O 1
ATOM 2500 N N . ASN B 1 43 ? -0.509 -1.862 -25.922 1 90.81 43 ASN B N 1
ATOM 2501 C CA . ASN B 1 43 ? -0.673 -3.311 -25.875 1 90.81 43 ASN B CA 1
ATOM 2502 C C . ASN B 1 43 ? -2.137 -3.705 -25.703 1 90.81 43 ASN B C 1
ATOM 2504 O O . ASN B 1 43 ? -2.502 -4.863 -25.906 1 90.81 43 ASN B O 1
ATOM 2508 N N . SER B 1 44 ? -2.902 -2.76 -25.234 1 94.12 44 SER B N 1
ATOM 2509 C CA . SER B 1 44 ? -4.328 -3.039 -25.109 1 94.12 44 SER B CA 1
ATOM 2510 C C . SER B 1 44 ? -5.004 -3.121 -26.484 1 94.12 44 SER B C 1
ATOM 2512 O O . SER B 1 44 ? -6.125 -3.621 -26.594 1 94.12 44 SER B O 1
ATOM 2514 N N . LEU B 1 45 ? -4.34 -2.574 -27.484 1 93.25 45 LEU B N 1
ATOM 2515 C CA . LEU B 1 45 ? -4.82 -2.664 -28.859 1 93.25 45 LEU B CA 1
ATOM 2516 C C . LEU B 1 45 ? -4.285 -3.916 -29.531 1 93.25 45 LEU B C 1
ATOM 2518 O O . LEU B 1 45 ? -3.295 -4.496 -29.094 1 93.25 45 LEU B O 1
ATOM 2522 N N . ASN B 1 46 ? -5.035 -4.414 -30.531 1 91.38 46 ASN B N 1
ATOM 2523 C CA . ASN B 1 46 ? -4.625 -5.594 -31.281 1 91.38 46 ASN B CA 1
ATOM 2524 C C . ASN B 1 46 ? -4.129 -5.227 -32.688 1 91.38 46 ASN B C 1
ATOM 2526 O O . ASN B 1 46 ? -4.906 -4.781 -33.531 1 91.38 46 ASN B O 1
ATOM 2530 N N . PHE B 1 47 ? -2.842 -5.391 -32.875 1 86.88 47 PHE B N 1
ATOM 2531 C CA . PHE B 1 47 ? -2.27 -5.043 -34.156 1 86.88 47 PHE B CA 1
ATOM 2532 C C . PHE B 1 47 ? -2.074 -6.289 -35 1 86.88 47 PHE B C 1
ATOM 2534 O O . PHE B 1 47 ? -1.54 -6.211 -36.125 1 86.88 47 PHE B O 1
ATOM 2541 N N . GLY B 1 48 ? -2.389 -7.418 -34.438 1 85.38 48 GLY B N 1
ATOM 2542 C CA . GLY B 1 48 ? -2.324 -8.664 -35.188 1 85.38 48 GLY B CA 1
ATOM 2543 C C . GLY B 1 48 ? -3.607 -8.977 -35.906 1 85.38 48 GLY B C 1
ATOM 2544 O O . GLY B 1 48 ? -4.223 -8.094 -36.5 1 85.38 48 GLY B O 1
ATOM 2545 N N . ASP B 1 49 ? -3.85 -10.359 -35.875 1 83.94 49 ASP B N 1
ATOM 2546 C CA . ASP B 1 49 ? -5.059 -10.812 -36.562 1 83.94 49 ASP B CA 1
ATOM 2547 C C . ASP B 1 49 ? -6.309 -10.445 -35.781 1 83.94 49 ASP B C 1
ATOM 2549 O O . ASP B 1 49 ? -6.309 -10.508 -34.531 1 83.94 49 ASP B O 1
ATOM 2553 N N . GLY B 1 50 ? -7.18 -9.82 -36.531 1 84.25 50 GLY B N 1
ATOM 2554 C CA . GLY B 1 50 ? -8.43 -9.422 -35.906 1 84.25 50 GLY B CA 1
ATOM 2555 C C . GLY B 1 50 ? -8.602 -7.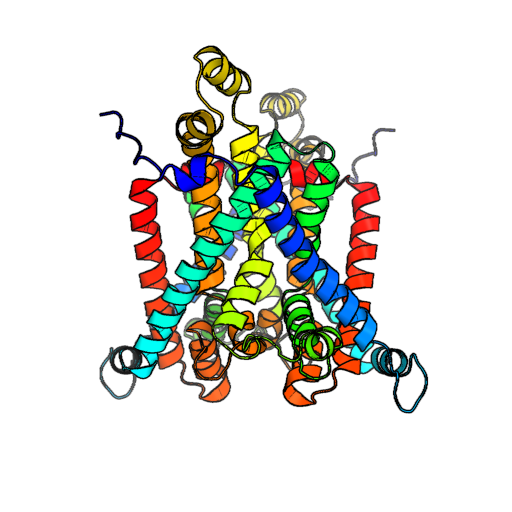918 -35.812 1 84.25 50 GLY B C 1
ATOM 2556 O O . GLY B 1 50 ? -7.84 -7.164 -36.438 1 84.25 50 GLY B O 1
ATOM 2557 N N . GLY B 1 51 ? -9.609 -7.383 -35.312 1 89.62 51 GLY B N 1
ATOM 2558 C CA . GLY B 1 51 ? -9.898 -5.961 -35.188 1 89.62 51 GLY B CA 1
ATOM 2559 C C . GLY B 1 51 ? -9.039 -5.262 -34.156 1 89.62 51 GLY B C 1
ATOM 2560 O O . GLY B 1 51 ? -8.602 -5.879 -33.188 1 89.62 51 GLY B O 1
ATOM 2561 N N . LEU B 1 52 ? -8.641 -4.043 -34.375 1 92.62 52 LEU B N 1
ATOM 2562 C CA . LEU B 1 52 ? -7.828 -3.18 -33.531 1 92.62 52 LEU B CA 1
ATOM 2563 C C . LEU B 1 52 ? -8.328 -3.215 -32.094 1 92.62 52 LEU B C 1
ATOM 2565 O O . LEU B 1 52 ? -7.527 -3.158 -31.141 1 92.62 52 LEU B O 1
ATOM 2569 N N . PHE B 1 53 ? -9.633 -3.479 -31.953 1 94.81 53 PHE B N 1
ATOM 2570 C CA . PHE B 1 53 ? -10.227 -3.408 -30.609 1 94.81 53 PHE B CA 1
ATOM 2571 C C . PHE B 1 53 ? -10.695 -4.785 -30.156 1 94.81 53 PHE B C 1
ATOM 2573 O O . PHE B 1 53 ? -11.562 -4.895 -29.297 1 94.81 53 PHE B O 1
ATOM 2580 N N . SER B 1 54 ? -10.125 -5.824 -30.719 1 94.56 54 SER B N 1
ATOM 2581 C CA . SER B 1 54 ? -10.523 -7.188 -30.375 1 94.56 54 SER B CA 1
ATOM 2582 C C . SER B 1 54 ? -10.281 -7.48 -28.906 1 94.56 54 SER B C 1
ATOM 2584 O O . SER B 1 54 ? -11.07 -8.18 -28.266 1 94.56 54 SER B O 1
ATOM 2586 N N . ASN B 1 55 ? -9.164 -6.984 -28.328 1 94.94 55 ASN B N 1
ATOM 2587 C CA . ASN B 1 55 ? -8.875 -7.18 -26.906 1 94.94 55 ASN B CA 1
ATOM 2588 C C . ASN B 1 55 ? -9.945 -6.539 -26.031 1 94.94 55 ASN B C 1
ATOM 2590 O O . ASN B 1 55 ? -10.297 -7.078 -24.969 1 94.94 55 ASN B O 1
ATOM 2594 N N . TYR B 1 56 ? -10.461 -5.438 -26.5 1 95.69 56 TYR B N 1
ATOM 2595 C CA . TYR B 1 56 ? -11.5 -4.754 -25.75 1 95.69 56 TYR B CA 1
ATOM 2596 C C . TYR B 1 56 ? -12.828 -5.5 -25.844 1 95.69 56 TYR B C 1
ATOM 2598 O O . TYR B 1 56 ? -13.602 -5.539 -24.875 1 95.69 56 TYR B O 1
ATOM 2606 N N . ALA B 1 57 ? -13.086 -6.047 -26.953 1 94.5 57 ALA B N 1
ATOM 2607 C CA . ALA B 1 57 ? -14.289 -6.867 -27.109 1 94.5 57 ALA B CA 1
ATOM 2608 C C . ALA B 1 57 ? -14.273 -8.047 -26.141 1 94.5 57 ALA B C 1
ATOM 2610 O O . ALA B 1 57 ? -15.297 -8.375 -25.547 1 94.5 57 ALA B O 1
ATOM 2611 N N . ARG B 1 58 ? -13.188 -8.625 -26 1 93.5 58 ARG B N 1
ATOM 2612 C CA . ARG B 1 58 ? -13.023 -9.719 -25.047 1 93.5 58 ARG B CA 1
ATOM 2613 C C . ARG B 1 58 ? -13.133 -9.219 -23.609 1 93.5 58 ARG B C 1
ATOM 2615 O O . ARG B 1 58 ? -13.766 -9.859 -22.766 1 93.5 58 ARG B O 1
ATOM 2622 N N . ALA B 1 59 ? -12.469 -8.125 -23.359 1 94.88 59 ALA B N 1
ATOM 2623 C CA . ALA B 1 59 ? -12.445 -7.559 -22 1 94.88 59 ALA B CA 1
ATOM 2624 C C . ALA B 1 59 ? -13.852 -7.176 -21.547 1 94.88 59 ALA B C 1
ATOM 2626 O O . ALA B 1 59 ? -14.133 -7.145 -20.344 1 94.88 59 ALA B O 1
ATOM 2627 N N . PHE B 1 60 ? -14.75 -6.922 -22.531 1 95.44 60 PHE B N 1
ATOM 2628 C CA . PHE B 1 60 ? -16.109 -6.508 -22.188 1 95.44 60 PHE B CA 1
ATOM 2629 C C . PHE B 1 60 ? -17.031 -7.719 -22.094 1 95.44 60 PHE B C 1
ATOM 2631 O O . PHE B 1 60 ? -18.25 -7.566 -21.953 1 95.44 60 PHE B O 1
ATOM 2638 N N . SER B 1 61 ? -16.438 -8.859 -22.125 1 93.62 61 SER B N 1
ATOM 2639 C CA . SER B 1 61 ? -17.234 -10.055 -21.906 1 93.62 61 SER B CA 1
ATOM 2640 C C . SER B 1 61 ? -17.797 -10.094 -20.484 1 93.62 61 SER B C 1
ATOM 2642 O O . SER B 1 61 ? -17.266 -9.43 -19.594 1 93.62 61 SER B O 1
ATOM 2644 N N . ASP B 1 62 ? -18.781 -10.906 -20.234 1 91.69 62 ASP B N 1
ATOM 2645 C CA . ASP B 1 62 ? -19.547 -10.938 -19 1 91.69 62 ASP B CA 1
ATOM 2646 C C . ASP B 1 62 ? -18.656 -11.289 -17.797 1 91.69 62 ASP B C 1
ATOM 2648 O O . ASP B 1 62 ? -18.75 -10.664 -16.75 1 91.69 62 ASP B O 1
ATOM 2652 N N . ILE B 1 63 ? -17.812 -12.141 -17.984 1 92.44 63 ILE B N 1
ATOM 2653 C CA . ILE B 1 63 ? -17 -12.625 -16.875 1 92.44 63 ILE B CA 1
ATOM 2654 C C . ILE B 1 63 ? -16.109 -11.5 -16.359 1 92.44 63 ILE B C 1
ATOM 2656 O O . ILE B 1 63 ? -15.945 -11.328 -15.156 1 92.44 63 ILE B O 1
ATOM 2660 N N . TYR B 1 64 ? -15.578 -10.703 -17.25 1 94.56 64 TYR B N 1
ATOM 2661 C CA . TYR B 1 64 ? -14.656 -9.656 -16.844 1 94.56 64 TYR B CA 1
ATOM 2662 C C . TYR B 1 64 ? -15.406 -8.422 -16.344 1 94.56 64 TYR B C 1
ATOM 2664 O O . TYR B 1 64 ? -14.953 -7.734 -15.438 1 94.56 64 TYR B O 1
ATOM 2672 N N . LEU B 1 65 ? -16.578 -8.258 -16.891 1 94.75 65 LEU B N 1
ATOM 2673 C CA . LEU B 1 65 ? -17.391 -7.145 -16.422 1 94.75 65 LEU B CA 1
ATOM 2674 C C . LEU B 1 65 ? -17.859 -7.383 -14.984 1 94.75 65 LEU B C 1
ATOM 2676 O O . LEU B 1 65 ? -17.906 -6.449 -14.18 1 94.75 65 LEU B O 1
ATOM 2680 N N . VAL B 1 66 ? -18.188 -8.578 -14.727 1 95.81 66 VAL B N 1
ATOM 2681 C CA . VAL B 1 66 ? -18.625 -8.938 -13.375 1 95.81 66 VAL B CA 1
ATOM 2682 C C . VAL B 1 66 ? -17.469 -8.75 -12.398 1 95.81 66 VAL B C 1
ATOM 2684 O O . VAL B 1 66 ? -17.672 -8.242 -11.289 1 95.81 66 VAL B O 1
ATOM 2687 N N . THR B 1 67 ? -16.312 -9.148 -12.805 1 96.5 67 THR B N 1
ATOM 2688 C CA . THR B 1 67 ? -15.141 -9.016 -11.953 1 96.5 67 THR B CA 1
ATOM 2689 C C . THR B 1 67 ? -14.797 -7.543 -11.727 1 96.5 67 THR B C 1
ATOM 2691 O O . THR B 1 67 ? -14.422 -7.148 -10.625 1 96.5 67 THR B O 1
ATOM 2694 N N . LEU B 1 68 ? -14.938 -6.812 -12.781 1 96.81 68 LEU B N 1
ATOM 2695 C CA . LEU B 1 68 ? -14.719 -5.375 -12.68 1 96.81 68 LEU B CA 1
ATOM 2696 C C . LEU B 1 68 ? -15.719 -4.738 -11.719 1 96.81 68 LEU B C 1
ATOM 2698 O O . LEU B 1 68 ? -15.328 -3.969 -10.836 1 96.81 68 LEU B O 1
ATOM 2702 N N . ALA B 1 69 ? -16.953 -5.078 -11.898 1 96.94 69 ALA B N 1
ATOM 2703 C CA . ALA B 1 69 ? -18 -4.551 -11.031 1 96.94 69 ALA B CA 1
ATOM 2704 C C . ALA B 1 69 ? -17.781 -4.977 -9.586 1 96.94 69 ALA B C 1
ATOM 2706 O O . ALA B 1 69 ? -18.016 -4.195 -8.656 1 96.94 69 ALA B O 1
ATOM 2707 N N . ARG B 1 70 ? -17.375 -6.145 -9.398 1 97.69 70 ARG B N 1
ATOM 2708 C CA . ARG B 1 70 ? -17.094 -6.656 -8.062 1 97.69 70 ARG B CA 1
ATOM 2709 C C . ARG B 1 70 ? -15.977 -5.855 -7.398 1 97.69 70 ARG B C 1
ATOM 2711 O O . ARG B 1 70 ? -16.047 -5.555 -6.203 1 97.69 70 ARG B O 1
ATOM 2718 N N . SER B 1 71 ? -14.938 -5.547 -8.141 1 97.94 71 SER B N 1
ATOM 2719 C CA . SER B 1 71 ? -13.828 -4.773 -7.605 1 97.94 71 SER B CA 1
ATOM 2720 C C . SER B 1 71 ? -14.297 -3.422 -7.074 1 97.94 71 SER B C 1
ATOM 2722 O O . SER B 1 71 ? -13.914 -3.012 -5.977 1 97.94 71 SER B O 1
ATOM 2724 N N . PHE B 1 72 ? -15.141 -2.787 -7.824 1 97.75 72 PHE B N 1
ATOM 2725 C CA . PHE B 1 72 ? -15.656 -1.495 -7.387 1 97.75 72 PHE B CA 1
ATOM 2726 C C . PHE B 1 72 ? -16.656 -1.667 -6.246 1 97.75 72 PHE B C 1
ATOM 2728 O O . PHE B 1 72 ? -16.703 -0.841 -5.332 1 97.75 72 PHE B O 1
ATOM 2735 N N . TYR B 1 73 ? -17.391 -2.723 -6.32 1 97.94 73 TYR B N 1
ATOM 2736 C CA . TYR B 1 73 ? -18.328 -3.018 -5.238 1 97.94 73 TYR B CA 1
ATOM 2737 C C . TYR B 1 73 ? -17.578 -3.248 -3.926 1 97.94 73 TYR B C 1
ATOM 2739 O O . TYR B 1 73 ? -17.953 -2.682 -2.893 1 97.94 73 TYR B O 1
ATOM 2747 N N . TYR B 1 74 ? -16.562 -4.066 -3.949 1 98.31 74 TYR B N 1
ATOM 2748 C CA . TYR B 1 74 ? -15.742 -4.305 -2.768 1 98.31 74 TYR B CA 1
ATOM 2749 C C . TYR B 1 74 ? -15.086 -3.018 -2.291 1 98.31 74 TYR B C 1
ATOM 2751 O O . TYR B 1 74 ? -14.945 -2.791 -1.087 1 98.31 74 TYR B O 1
ATOM 2759 N N . GLY B 1 75 ? -14.656 -2.195 -3.279 1 98.06 75 GLY B N 1
ATOM 2760 C CA . GLY B 1 75 ? -14.07 -0.909 -2.93 1 98.06 75 GLY B CA 1
ATOM 2761 C C . GLY B 1 75 ? -15.023 -0.01 -2.166 1 98.06 75 GLY B C 1
ATOM 2762 O O . GLY B 1 75 ? -14.656 0.573 -1.146 1 98.06 75 GLY B O 1
ATOM 2763 N N . VAL B 1 76 ? -16.234 0.067 -2.641 1 97.62 76 VAL B N 1
ATOM 2764 C CA . VAL B 1 76 ? -17.234 0.922 -2.012 1 97.62 76 VAL B CA 1
ATOM 2765 C C . VAL B 1 76 ? -17.578 0.384 -0.624 1 97.62 76 VAL B C 1
ATOM 2767 O O . VAL B 1 76 ? -17.594 1.137 0.353 1 97.62 76 VAL B O 1
ATOM 2770 N N . LEU B 1 77 ? -17.844 -0.857 -0.569 1 98.25 77 LEU B N 1
ATOM 2771 C CA . LEU B 1 77 ? -18.219 -1.473 0.7 1 98.25 77 LEU B CA 1
ATOM 2772 C C . LEU B 1 77 ? -17.094 -1.325 1.727 1 98.25 77 LEU B C 1
ATOM 2774 O O . LEU B 1 77 ? -17.344 -0.963 2.879 1 98.25 77 LEU B O 1
ATOM 2778 N N . THR B 1 78 ? -15.883 -1.642 1.348 1 98.31 78 THR B N 1
ATOM 2779 C CA . THR B 1 78 ? -14.727 -1.504 2.232 1 98.31 78 THR B CA 1
ATOM 2780 C C . THR B 1 78 ? -14.578 -0.059 2.699 1 98.31 78 THR B C 1
ATOM 2782 O O . THR B 1 78 ? -14.312 0.194 3.877 1 98.31 78 THR B O 1
ATOM 2785 N N . THR B 1 79 ? -14.75 0.849 1.762 1 97.69 79 THR B N 1
ATOM 2786 C CA . THR B 1 79 ? -14.594 2.262 2.09 1 97.69 79 THR B CA 1
ATOM 2787 C C . THR B 1 79 ? -15.625 2.689 3.131 1 97.69 79 THR B C 1
ATOM 2789 O O . THR B 1 79 ? -15.281 3.338 4.121 1 97.69 79 THR B O 1
ATOM 2792 N N . VAL B 1 80 ? -16.859 2.309 2.951 1 97.69 80 VAL B N 1
ATOM 2793 C CA . VAL B 1 80 ? -17.938 2.688 3.859 1 97.69 80 VAL B CA 1
ATOM 2794 C C . VAL B 1 80 ? -17.672 2.096 5.242 1 97.69 80 VAL B C 1
ATOM 2796 O O . VAL B 1 80 ? -17.766 2.797 6.254 1 97.69 80 VAL B O 1
ATOM 2799 N N . VAL B 1 81 ? -17.344 0.857 5.285 1 96.38 81 VAL B N 1
ATOM 2800 C CA . VAL B 1 81 ? -17.109 0.18 6.555 1 96.38 81 VAL B CA 1
ATOM 2801 C C . VAL B 1 81 ? -15.891 0.791 7.25 1 96.38 81 VAL B C 1
ATOM 2803 O O . VAL B 1 81 ? -15.922 1.062 8.453 1 96.38 81 VAL B O 1
ATOM 2806 N N . THR B 1 82 ? -14.82 0.992 6.496 1 96.75 82 THR B N 1
ATOM 2807 C CA . THR B 1 82 ? -13.57 1.509 7.047 1 96.75 82 THR B CA 1
ATOM 2808 C C . THR B 1 82 ? -13.758 2.936 7.555 1 96.75 82 THR B C 1
ATOM 2810 O O . THR B 1 82 ? -13.242 3.295 8.617 1 96.75 82 THR B O 1
ATOM 2813 N N . LEU B 1 83 ? -14.484 3.756 6.777 1 95.81 83 LEU B N 1
ATOM 2814 C CA . LEU B 1 83 ? -14.719 5.137 7.191 1 95.81 83 LEU B CA 1
ATOM 2815 C C . LEU B 1 83 ? -15.586 5.188 8.445 1 95.81 83 LEU B C 1
ATOM 2817 O O . LEU B 1 83 ? -15.375 6.035 9.312 1 95.81 83 LEU B O 1
ATOM 2821 N N . THR B 1 84 ? -16.578 4.332 8.508 1 94.12 84 THR B N 1
ATOM 2822 C CA . THR B 1 84 ? -17.453 4.297 9.672 1 94.12 84 THR B CA 1
ATOM 2823 C C . THR B 1 84 ? -16.656 3.908 10.922 1 94.12 84 THR B C 1
ATOM 2825 O O . THR B 1 84 ? -16.703 4.613 11.938 1 94.12 84 THR B O 1
ATOM 2828 N N . LEU B 1 85 ? -15.93 2.877 10.852 1 93.44 85 LEU B N 1
ATOM 2829 C CA . LEU B 1 85 ? -15.125 2.432 11.984 1 93.44 85 LEU B CA 1
ATOM 2830 C C . LEU B 1 85 ? -14.023 3.434 12.289 1 93.44 85 LEU B C 1
ATOM 2832 O O . LEU B 1 85 ? -13.75 3.729 13.461 1 93.44 85 LEU B O 1
ATOM 2836 N N . GLY B 1 86 ? -13.383 3.898 11.195 1 94.44 86 GLY B N 1
ATOM 2837 C CA . GLY B 1 86 ? -12.305 4.859 11.367 1 94.44 86 GLY B CA 1
ATOM 2838 C C . GLY B 1 86 ? -12.758 6.148 12.023 1 94.44 86 GLY B C 1
ATOM 2839 O O . GLY B 1 86 ? -12.031 6.719 12.844 1 94.44 86 GLY B O 1
ATOM 2840 N N . TYR B 1 87 ? -13.914 6.613 11.633 1 92.25 87 TYR B N 1
ATOM 2841 C CA . TYR B 1 87 ? -14.43 7.848 12.219 1 92.25 87 TYR B CA 1
ATOM 2842 C C . TYR B 1 87 ? -14.719 7.672 13.703 1 92.25 87 TYR B C 1
ATOM 2844 O O . TYR B 1 87 ? -14.398 8.547 14.508 1 92.25 87 TYR B O 1
ATOM 2852 N N . ILE B 1 88 ? -15.359 6.566 14.023 1 89.62 88 ILE B N 1
ATOM 2853 C CA . ILE B 1 88 ? -15.688 6.281 15.422 1 89.62 88 ILE B CA 1
ATOM 2854 C C . ILE B 1 88 ? -14.414 6.254 16.25 1 89.62 88 ILE B C 1
ATOM 2856 O O . ILE B 1 88 ? -14.344 6.891 17.312 1 89.62 88 ILE B O 1
ATOM 2860 N N . LEU B 1 89 ? -13.43 5.641 15.797 1 90.75 89 LEU B N 1
ATOM 2861 C CA . LEU B 1 89 ? -12.188 5.5 16.547 1 90.75 89 LEU B CA 1
ATOM 2862 C C . LEU B 1 89 ? -11.43 6.82 16.594 1 90.75 89 LEU B C 1
ATOM 2864 O O . LEU B 1 89 ? -10.891 7.195 17.641 1 90.75 89 LEU B O 1
ATOM 2868 N N . ALA B 1 90 ? -11.367 7.461 15.453 1 91.12 90 ALA B N 1
ATOM 2869 C CA . ALA B 1 90 ? -10.688 8.758 15.406 1 91.12 90 ALA B CA 1
ATOM 2870 C C . ALA B 1 90 ? -11.352 9.75 16.359 1 91.12 90 ALA B C 1
ATOM 2872 O O . ALA B 1 90 ? -10.672 10.516 17.047 1 91.12 90 ALA B O 1
ATOM 2873 N N . TYR B 1 91 ? -12.648 9.766 16.344 1 88.06 91 TYR B N 1
ATOM 2874 C CA . TYR B 1 91 ? -13.398 10.648 17.234 1 88.06 91 TYR B CA 1
ATOM 2875 C C . TYR B 1 91 ? -13.07 10.359 18.703 1 88.06 91 TYR B C 1
ATOM 2877 O O . TYR B 1 91 ? -12.836 11.281 19.484 1 88.06 91 TYR B O 1
ATOM 2885 N N . TYR B 1 92 ? -13.086 9.125 19.047 1 86.56 92 TYR B N 1
ATOM 2886 C CA . TYR B 1 92 ? -12.766 8.734 20.422 1 86.56 92 TYR B CA 1
ATOM 2887 C C . TYR B 1 92 ? -11.352 9.141 20.797 1 86.56 92 TYR B C 1
ATOM 2889 O O . TYR B 1 92 ? -11.117 9.672 21.891 1 86.56 92 TYR B O 1
ATOM 2897 N N . ILE B 1 93 ? -10.43 8.891 19.969 1 87.94 93 ILE B N 1
ATOM 2898 C CA . ILE B 1 93 ? -9.031 9.203 20.234 1 87.94 93 ILE B CA 1
ATOM 2899 C C . ILE B 1 93 ? -8.852 10.711 20.375 1 87.94 93 ILE B C 1
ATOM 2901 O O . ILE B 1 93 ? -8.156 11.188 21.266 1 87.94 93 ILE B O 1
ATOM 2905 N N . ALA B 1 94 ? -9.539 11.477 19.547 1 86.88 94 ALA B N 1
ATOM 2906 C CA . ALA B 1 94 ? -9.359 12.922 19.469 1 86.88 94 ALA B CA 1
ATOM 2907 C C . ALA B 1 94 ? -10.008 13.617 20.656 1 86.88 94 ALA B C 1
ATOM 2909 O O . ALA B 1 94 ? -9.469 14.594 21.188 1 86.88 94 ALA B O 1
ATOM 2910 N N . PHE B 1 95 ? -11.133 13.141 21.141 1 84.5 95 PHE B N 1
ATOM 2911 C CA . PHE B 1 95 ? -11.898 13.977 22.047 1 84.5 95 PHE B CA 1
ATOM 2912 C C . PHE B 1 95 ? -12.125 13.273 23.375 1 84.5 95 PHE B C 1
ATOM 2914 O O . PHE B 1 95 ? -12.445 13.906 24.375 1 84.5 95 PHE B O 1
ATOM 2921 N N . ARG B 1 96 ? -11.938 11.961 23.438 1 81.38 96 ARG B N 1
ATOM 2922 C CA . ARG B 1 96 ? -12.398 11.273 24.641 1 81.38 96 ARG B CA 1
ATOM 2923 C C . ARG B 1 96 ? -11.258 10.547 25.328 1 81.38 96 ARG B C 1
ATOM 2925 O O . ARG B 1 96 ? -11.312 10.289 26.531 1 81.38 96 ARG B O 1
ATOM 2932 N N . SER B 1 97 ? -10.305 10.211 24.594 1 83.62 97 SER B N 1
ATOM 2933 C CA . SER B 1 97 ? -9.266 9.352 25.156 1 83.62 97 SER B CA 1
ATOM 2934 C C . SER B 1 97 ? -8.25 10.164 25.953 1 83.62 97 SER B C 1
ATOM 2936 O O . SER B 1 97 ? -7.875 11.266 25.547 1 83.62 97 SER B O 1
ATOM 2938 N N . ALA B 1 98 ? -7.816 9.516 27.109 1 84.25 98 ALA B N 1
ATOM 2939 C CA . ALA B 1 98 ? -6.738 10.094 27.906 1 84.25 98 ALA B CA 1
ATOM 2940 C C . ALA B 1 98 ? -5.375 9.586 27.438 1 84.25 98 ALA B C 1
ATOM 2942 O O . ALA B 1 98 ? -4.336 10.094 27.859 1 84.25 98 ALA B O 1
ATOM 2943 N N . ARG B 1 99 ? -5.355 8.641 26.688 1 88.19 99 ARG B N 1
ATOM 2944 C CA . ARG B 1 99 ? -4.117 8.047 26.188 1 88.19 99 ARG B CA 1
ATOM 2945 C C . ARG B 1 99 ? -4.02 8.18 24.672 1 88.19 99 ARG B C 1
ATOM 2947 O O . ARG B 1 99 ? -3.797 7.191 23.969 1 88.19 99 ARG B O 1
ATOM 2954 N N . GLU B 1 100 ? -4.051 9.305 24.156 1 87.38 100 GLU B N 1
ATOM 2955 C CA . GLU B 1 100 ? -4.102 9.625 22.734 1 87.38 100 GLU B CA 1
ATOM 2956 C C . GLU B 1 100 ? -2.883 9.07 22 1 87.38 100 GLU B C 1
ATOM 2958 O O . GLU B 1 100 ? -3.023 8.375 21 1 87.38 100 GLU B O 1
ATOM 2963 N N . LYS B 1 101 ? -1.797 9.25 22.594 1 83.69 101 LYS B N 1
ATOM 2964 C CA . LYS B 1 101 ? -0.554 8.844 21.938 1 83.69 101 LYS B CA 1
ATOM 2965 C C . LYS B 1 101 ? -0.45 7.32 21.859 1 83.69 101 LYS B C 1
ATOM 2967 O O . LYS B 1 101 ? -0.003 6.777 20.844 1 83.69 101 LYS B O 1
ATOM 2972 N N . LEU B 1 102 ? -0.837 6.695 22.844 1 82.88 102 LEU B N 1
ATOM 2973 C CA . LEU B 1 102 ? -0.787 5.238 22.875 1 82.88 102 LEU B CA 1
ATOM 2974 C C . LEU B 1 102 ? -1.738 4.637 21.844 1 82.88 102 LEU B C 1
ATOM 2976 O O . LEU B 1 102 ? -1.381 3.693 21.141 1 82.88 102 LEU B O 1
ATOM 2980 N N . LEU B 1 103 ? -2.932 5.203 21.781 1 85.38 103 LEU B N 1
ATOM 2981 C CA . LEU B 1 103 ? -3.928 4.668 20.859 1 85.38 103 LEU B CA 1
ATOM 2982 C C . LEU B 1 103 ? -3.525 4.934 19.422 1 85.38 103 LEU B C 1
ATOM 2984 O O . LEU B 1 103 ? -3.719 4.082 18.547 1 85.38 103 LEU B O 1
ATOM 2988 N N . LEU B 1 104 ? -2.982 6.07 19.172 1 84.12 104 LEU B N 1
ATOM 2989 C CA . LEU B 1 104 ? -2.486 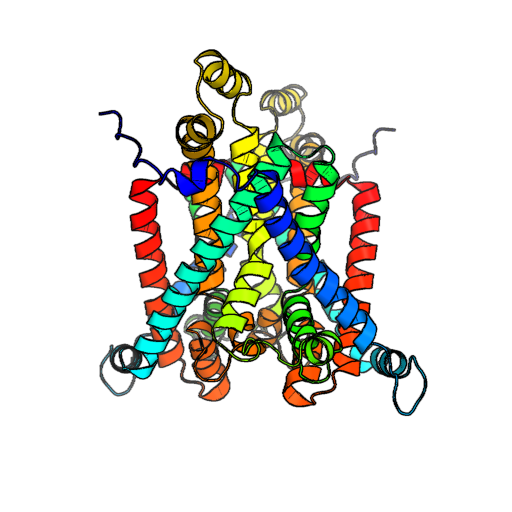6.359 17.844 1 84.12 104 LEU B CA 1
ATOM 2990 C C . LEU B 1 104 ? -1.342 5.422 17.469 1 84.12 104 LEU B C 1
ATOM 2992 O O . LEU B 1 104 ? -1.229 5 16.312 1 84.12 104 LEU B O 1
ATOM 2996 N N . GLY B 1 105 ? -0.55 5.172 18.453 1 81.94 105 GLY B N 1
ATOM 2997 C CA . GLY B 1 105 ? 0.513 4.203 18.234 1 81.94 105 GLY B CA 1
ATOM 2998 C C . GLY B 1 105 ? 0 2.836 17.828 1 81.94 105 GLY B C 1
ATOM 2999 O O . GLY B 1 105 ? 0.564 2.197 16.938 1 81.94 105 GLY B O 1
ATOM 3000 N N . LEU B 1 106 ? -1.065 2.414 18.406 1 82.56 106 LEU B N 1
ATOM 3001 C CA . LEU B 1 106 ? -1.669 1.126 18.078 1 82.56 106 LEU B CA 1
ATOM 3002 C C . LEU B 1 106 ? -2.242 1.137 16.672 1 82.56 106 LEU B C 1
ATOM 3004 O O . LEU B 1 106 ? -2.242 0.11 15.984 1 82.56 106 LEU B O 1
ATOM 3008 N N . VAL B 1 107 ? -2.73 2.256 16.266 1 85.31 107 VAL B N 1
ATOM 3009 C CA . VAL B 1 107 ? -3.307 2.406 14.93 1 85.31 107 VAL B CA 1
ATOM 3010 C C . VAL B 1 107 ? -2.199 2.35 13.875 1 85.31 107 VAL B C 1
ATOM 3012 O O . VAL B 1 107 ? -2.383 1.769 12.805 1 85.31 107 VAL B O 1
ATOM 3015 N N . VAL B 1 108 ? -1.065 2.85 14.203 1 81.19 108 VAL B N 1
ATOM 3016 C CA . VAL B 1 108 ? 0.029 2.99 13.25 1 81.19 108 VAL B CA 1
ATOM 3017 C C . VAL B 1 108 ? 0.848 1.701 13.211 1 81.19 108 VAL B C 1
ATOM 3019 O O . VAL B 1 108 ? 1.412 1.349 12.172 1 81.19 108 VAL B O 1
ATOM 3022 N N . LEU B 1 109 ? 0.853 0.921 14.203 1 80.56 109 LEU B N 1
ATOM 3023 C CA . LEU B 1 109 ? 1.676 -0.273 14.359 1 80.56 109 LEU B CA 1
ATOM 3024 C C . LEU B 1 109 ? 1.436 -1.252 13.219 1 80.56 109 LEU B C 1
ATOM 3026 O O . LEU B 1 109 ? 2.385 -1.791 12.648 1 80.56 109 LEU B O 1
ATOM 3030 N N . PRO B 1 110 ? 0.206 -1.464 12.867 1 83.44 110 PRO B N 1
ATOM 3031 C CA . PRO B 1 110 ? -0.058 -2.432 11.805 1 83.44 110 PRO B CA 1
ATOM 3032 C C . PRO B 1 110 ? 0.525 -2.002 10.461 1 83.44 110 PRO B C 1
ATOM 3034 O O . PRO B 1 110 ? 0.739 -2.838 9.578 1 83.44 110 PRO B O 1
ATOM 3037 N N . LEU B 1 111 ? 0.782 -0.723 10.297 1 80.75 111 LEU B N 1
ATOM 3038 C CA . LEU B 1 111 ? 1.345 -0.231 9.047 1 80.75 111 LEU B CA 1
ATOM 3039 C C . LEU B 1 111 ? 2.748 -0.787 8.82 1 80.75 111 LEU B C 1
ATOM 3041 O O . LEU B 1 111 ? 3.26 -0.762 7.703 1 80.75 111 LEU B O 1
ATOM 3045 N N . TRP B 1 112 ? 3.238 -1.393 9.93 1 82.62 112 TRP B N 1
ATOM 3046 C CA . TRP B 1 112 ? 4.598 -1.921 9.867 1 82.62 112 TRP B CA 1
ATOM 3047 C C . TRP B 1 112 ? 4.586 -3.41 9.539 1 82.62 112 TRP B C 1
ATOM 3049 O O . TRP B 1 112 ? 5.645 -4.016 9.344 1 82.62 112 TRP B O 1
ATOM 3059 N N . ILE B 1 113 ? 3.479 -3.928 9.461 1 87.94 113 ILE B N 1
ATOM 3060 C CA . ILE B 1 113 ? 3.342 -5.352 9.18 1 87.94 113 ILE B CA 1
ATOM 3061 C C . ILE B 1 113 ? 2.963 -5.551 7.711 1 87.94 113 ILE B C 1
ATOM 3063 O O . ILE B 1 113 ? 2.053 -4.891 7.203 1 87.94 113 ILE B O 1
ATOM 3067 N N . ALA B 1 114 ? 3.68 -6.418 7.062 1 89.94 114 ALA B N 1
ATOM 3068 C CA . ALA B 1 114 ? 3.426 -6.68 5.648 1 89.94 114 ALA B CA 1
ATOM 3069 C C . ALA B 1 114 ? 2.012 -7.215 5.434 1 89.94 114 ALA B C 1
ATOM 3071 O O . ALA B 1 114 ? 1.48 -7.938 6.281 1 89.94 114 ALA B O 1
ATOM 3072 N N . TYR B 1 115 ? 1.466 -6.871 4.309 1 90.81 115 TYR B N 1
ATOM 3073 C CA . TYR B 1 115 ? 0.092 -7.25 3.996 1 90.81 115 TYR B CA 1
ATOM 3074 C C . TYR B 1 115 ? -0.082 -8.766 4.051 1 90.81 115 TYR B C 1
ATOM 3076 O O . TYR B 1 115 ? -1.062 -9.266 4.609 1 90.81 115 TYR B O 1
ATOM 3084 N N . VAL B 1 116 ? 0.871 -9.469 3.516 1 92.44 116 VAL B N 1
ATOM 3085 C CA . VAL B 1 116 ? 0.777 -10.922 3.447 1 92.44 116 VAL B CA 1
ATOM 3086 C C . VAL B 1 116 ? 0.682 -11.5 4.855 1 92.44 116 VAL B C 1
ATOM 3088 O O . VAL B 1 116 ? -0.078 -12.445 5.098 1 92.44 116 VAL B O 1
ATOM 3091 N N . ILE B 1 117 ? 1.408 -10.914 5.746 1 92.69 117 ILE B N 1
ATOM 3092 C CA . ILE B 1 117 ? 1.446 -11.406 7.121 1 92.69 117 ILE B CA 1
ATOM 3093 C C . ILE B 1 117 ? 0.126 -11.086 7.816 1 92.69 117 ILE B C 1
ATOM 3095 O O . ILE B 1 117 ? -0.393 -11.898 8.586 1 92.69 117 ILE B O 1
ATOM 3099 N N . ARG B 1 118 ? -0.412 -9.961 7.527 1 92.06 118 ARG B N 1
ATOM 3100 C CA . ARG B 1 118 ? -1.686 -9.578 8.125 1 92.06 118 ARG B CA 1
ATOM 3101 C C . ARG B 1 118 ? -2.812 -10.484 7.648 1 92.06 118 ARG B C 1
ATOM 3103 O O . ARG B 1 118 ? -3.631 -10.945 8.453 1 92.06 118 ARG B O 1
ATOM 3110 N N . TYR B 1 119 ? -2.83 -10.742 6.391 1 93.75 119 TYR B N 1
ATOM 3111 C CA . TYR B 1 119 ? -3.869 -11.609 5.848 1 93.75 119 TYR B CA 1
ATOM 3112 C C . TYR B 1 119 ? -3.691 -13.047 6.324 1 93.75 119 TYR B C 1
ATOM 3114 O O . TYR B 1 119 ? -4.672 -13.758 6.559 1 93.75 119 TYR B O 1
ATOM 3122 N N . LEU B 1 120 ? -2.443 -13.484 6.457 1 93.06 120 LEU B N 1
ATOM 3123 C CA . LEU B 1 120 ? -2.182 -14.805 7.016 1 93.06 120 LEU B CA 1
ATOM 3124 C C . LEU B 1 120 ? -2.707 -14.906 8.445 1 93.06 120 LEU B C 1
ATOM 3126 O O . LEU B 1 120 ? -3.303 -15.914 8.82 1 93.06 120 LEU B O 1
ATOM 3130 N N . GLY B 1 121 ? -2.447 -13.867 9.188 1 92.31 121 GLY B N 1
ATOM 3131 C CA . GLY B 1 121 ? -2.955 -13.852 10.555 1 92.31 121 GLY B CA 1
ATOM 3132 C C . GLY B 1 121 ? -4.465 -14 10.625 1 92.31 121 GLY B C 1
ATOM 3133 O O . GLY B 1 121 ? -4.98 -14.734 11.469 1 92.31 121 GLY B O 1
ATOM 3134 N N . ILE B 1 122 ? -5.152 -13.328 9.797 1 91.06 122 ILE B N 1
ATOM 3135 C CA . ILE B 1 122 ? -6.609 -13.406 9.75 1 91.06 122 ILE B CA 1
ATOM 3136 C C . ILE B 1 122 ? -7.039 -14.82 9.359 1 91.06 122 ILE B C 1
ATOM 3138 O O . ILE B 1 122 ? -7.98 -15.375 9.93 1 91.06 122 ILE B O 1
ATOM 3142 N N . GLN B 1 123 ? -6.363 -15.398 8.383 1 91.06 123 GLN B N 1
ATOM 3143 C CA . GLN B 1 123 ? -6.676 -16.766 7.965 1 91.06 123 GLN B CA 1
ATOM 3144 C C . GLN B 1 123 ? -6.52 -17.734 9.125 1 91.06 123 GLN B C 1
ATOM 3146 O O . GLN B 1 123 ? -7.383 -18.594 9.344 1 91.06 123 GLN B O 1
ATOM 3151 N N . LEU B 1 124 ? -5.441 -17.578 9.812 1 89.19 124 LEU B N 1
ATOM 3152 C CA . LEU B 1 124 ? -5.141 -18.484 10.914 1 89.19 124 LEU B CA 1
ATOM 3153 C C . LEU B 1 124 ? -6.18 -18.359 12.023 1 89.19 124 LEU B C 1
ATOM 3155 O O . LEU B 1 124 ? -6.523 -19.344 12.68 1 89.19 124 LEU B O 1
ATOM 3159 N N . LEU B 1 125 ? -6.625 -17.156 12.188 1 88.75 125 LEU B N 1
ATOM 3160 C CA . LEU B 1 125 ? -7.641 -16.875 13.195 1 88.75 125 LEU B CA 1
ATOM 3161 C C . LEU B 1 125 ? -8.961 -17.562 12.844 1 88.75 125 LEU B C 1
ATOM 3163 O O . LEU B 1 125 ? -9.695 -18 13.727 1 88.75 125 LEU B O 1
ATOM 3167 N N . LEU B 1 126 ? -9.188 -17.797 11.57 1 89.81 126 LEU B N 1
ATOM 3168 C CA . LEU B 1 126 ? -10.516 -18.219 11.133 1 89.81 126 LEU B CA 1
ATOM 3169 C C . LEU B 1 126 ? -10.5 -19.656 10.656 1 89.81 126 LEU B C 1
ATOM 3171 O O . LEU B 1 126 ? -11.547 -20.234 10.344 1 89.81 126 LEU B O 1
ATOM 3175 N N . PHE B 1 127 ? -9.383 -20.219 10.578 1 88 127 PHE B N 1
ATOM 3176 C CA . PHE B 1 127 ? -9.305 -21.625 10.203 1 88 127 PHE B CA 1
ATOM 3177 C C . PHE B 1 127 ? -10.078 -22.5 11.195 1 88 127 PHE B C 1
ATOM 3179 O O . PHE B 1 127 ? -10.148 -22.188 12.383 1 88 127 PHE B O 1
ATOM 3186 N N . PRO B 1 128 ? -10.57 -23.531 10.641 1 85.44 128 PRO B N 1
ATOM 3187 C CA . PRO B 1 128 ? -11.375 -24.406 11.5 1 85.44 128 PRO B CA 1
ATOM 3188 C C . PRO B 1 128 ? -10.586 -24.938 12.688 1 85.44 128 PRO B C 1
ATOM 3190 O O . PRO B 1 128 ? -11.172 -25.203 13.75 1 85.44 128 PRO B O 1
ATOM 3193 N N . SER B 1 129 ? -9.328 -25.094 12.57 1 81.94 129 SER B N 1
ATOM 3194 C CA . SER B 1 129 ? -8.5 -25.672 13.625 1 81.94 129 SER B CA 1
ATOM 3195 C C . SER B 1 129 ? -8.109 -24.609 14.656 1 81.94 129 SER B C 1
ATOM 3197 O O . SER B 1 129 ? -7.543 -24.938 15.703 1 81.94 129 SER B O 1
ATOM 3199 N N . SER B 1 130 ? -8.492 -23.375 14.406 1 85.06 130 SER B N 1
ATOM 3200 C CA . SER B 1 130 ? -8.109 -22.312 15.328 1 85.06 130 SER B CA 1
ATOM 3201 C C . SER B 1 130 ? -8.914 -22.391 16.625 1 85.06 130 SER B C 1
ATOM 3203 O O . SER B 1 130 ? -10.094 -22.734 16.609 1 85.06 130 SER B O 1
ATOM 3205 N N . PRO B 1 131 ? -8.273 -22.031 17.703 1 82.44 131 PRO B N 1
ATOM 3206 C CA . PRO B 1 131 ? -8.977 -22.031 18.984 1 82.44 131 PRO B CA 1
ATOM 3207 C C . PRO B 1 131 ? -10.188 -21.109 19 1 82.44 131 PRO B C 1
ATOM 3209 O O . PRO B 1 131 ? -11.188 -21.406 19.656 1 82.44 131 PRO B O 1
ATOM 3212 N N . VAL B 1 132 ? -10.164 -20.125 18.266 1 83.25 132 VAL B N 1
ATOM 3213 C CA . VAL B 1 132 ? -11.266 -19.172 18.234 1 83.25 132 VAL B CA 1
ATOM 3214 C C . VAL B 1 132 ? -12.477 -19.797 17.531 1 83.25 132 VAL B C 1
ATOM 3216 O O . VAL B 1 132 ? -13.602 -19.703 18.031 1 83.25 132 VAL B O 1
ATOM 3219 N N . VAL B 1 133 ? -12.172 -20.375 16.453 1 86.94 133 VAL B N 1
ATOM 3220 C CA . VAL B 1 133 ? -13.258 -21 15.711 1 86.94 133 VAL B CA 1
ATOM 3221 C C . VAL B 1 133 ? -13.789 -22.219 16.484 1 86.94 133 VAL B C 1
ATOM 3223 O O . VAL B 1 133 ? -14.992 -22.484 16.469 1 86.94 133 VAL B O 1
ATOM 3226 N N . GLN B 1 134 ? -12.898 -22.875 17.078 1 87.94 134 GLN B N 1
ATOM 3227 C CA . GLN B 1 134 ? -13.32 -24.016 17.891 1 87.94 134 GLN B CA 1
ATOM 3228 C C . GLN B 1 134 ? -14.18 -23.578 19.062 1 87.94 134 GLN B C 1
ATOM 3230 O O . GLN B 1 134 ? -15.133 -24.25 19.438 1 87.94 134 GLN B O 1
ATOM 3235 N N . LEU B 1 135 ? -13.875 -22.484 19.641 1 87.81 135 LEU B N 1
ATOM 3236 C CA . LEU B 1 135 ? -14.633 -21.953 20.766 1 87.81 135 LEU B CA 1
ATOM 3237 C C . LEU B 1 135 ? -16 -21.453 20.328 1 87.81 135 LEU B C 1
ATOM 3239 O O . LEU B 1 135 ? -17 -21.703 21 1 87.81 135 LEU B O 1
ATOM 3243 N N . ILE B 1 136 ? -16.047 -20.828 19.203 1 88.25 136 ILE B N 1
ATOM 3244 C CA . ILE B 1 136 ? -17.281 -20.234 18.719 1 88.25 136 ILE B CA 1
ATOM 3245 C C . ILE B 1 136 ? -18.078 -21.266 17.906 1 88.25 136 ILE B C 1
ATOM 3247 O O . ILE B 1 136 ? -19.297 -21.141 17.766 1 88.25 136 ILE B O 1
ATOM 3251 N N . GLY B 1 137 ? -17.438 -22.297 17.328 1 88.31 137 GLY B N 1
ATOM 3252 C CA . GLY B 1 137 ? -18.047 -23.391 16.594 1 88.31 137 GLY B CA 1
ATOM 3253 C C . GLY B 1 137 ? -18.188 -23.094 15.102 1 88.31 137 GLY B C 1
ATOM 3254 O O . GLY B 1 137 ? -18.703 -23.922 14.352 1 88.31 137 GLY B O 1
ATOM 3255 N N . THR B 1 138 ? -17.906 -21.922 14.797 1 85.88 138 THR B N 1
ATOM 3256 C CA . THR B 1 138 ? -18.016 -21.547 13.391 1 85.88 138 THR B CA 1
ATOM 3257 C C . THR B 1 138 ? -17.062 -20.406 13.062 1 85.88 138 THR B C 1
ATOM 3259 O O . THR B 1 138 ? -16.656 -19.656 13.945 1 85.88 138 THR B O 1
ATOM 3262 N N . ASP B 1 139 ? -16.609 -20.359 11.797 1 84.81 139 ASP B N 1
ATOM 3263 C CA . ASP B 1 139 ? -15.82 -19.203 11.367 1 84.81 139 ASP B CA 1
ATOM 3264 C C . ASP B 1 139 ? -16.719 -18.062 10.883 1 84.81 139 ASP B C 1
ATOM 3266 O O . ASP B 1 139 ? -16.25 -17.094 10.289 1 84.81 139 ASP B O 1
ATOM 3270 N N . LEU B 1 140 ? -18.109 -18.25 11.031 1 83.06 140 LEU B N 1
ATOM 3271 C CA . LEU B 1 140 ? -19.125 -17.266 10.664 1 83.06 140 LEU B CA 1
ATOM 3272 C C . LEU B 1 140 ? -19.141 -17.047 9.148 1 83.06 140 LEU B C 1
ATOM 3274 O O . LEU B 1 140 ? -19.547 -15.984 8.68 1 83.06 140 LEU B O 1
ATOM 3278 N N . GLY B 1 141 ? -18.594 -18.094 8.375 1 89.12 141 GLY B N 1
ATOM 3279 C CA . GLY B 1 141 ? -18.578 -18.016 6.922 1 89.12 141 GLY B CA 1
ATOM 3280 C C . GLY B 1 141 ? -17.688 -16.906 6.395 1 89.12 141 GLY B C 1
ATOM 3281 O O . GLY B 1 141 ? -17.938 -16.359 5.316 1 89.12 141 GLY B O 1
ATOM 3282 N N . ILE B 1 142 ? -16.703 -16.594 7.148 1 90.81 142 ILE B N 1
ATOM 3283 C CA . ILE B 1 142 ? -15.867 -15.445 6.816 1 90.81 142 ILE B CA 1
ATOM 3284 C C . ILE B 1 142 ? -14.711 -15.891 5.922 1 90.81 142 ILE B C 1
ATOM 3286 O O . ILE B 1 142 ? -14.43 -15.25 4.902 1 90.81 142 ILE B O 1
ATOM 3290 N N . LEU B 1 143 ? -14.125 -16.984 6.203 1 90.88 143 LEU B N 1
ATOM 3291 C CA . LEU B 1 143 ? -12.945 -17.406 5.453 1 90.88 143 LEU B CA 1
ATOM 3292 C C . LEU B 1 143 ? -13.32 -17.812 4.035 1 90.88 143 LEU B C 1
ATOM 3294 O O . LEU B 1 143 ? -14.312 -18.531 3.834 1 90.88 143 LEU B O 1
ATOM 3298 N N . PHE B 1 144 ? -12.594 -17.281 3.092 1 93.88 144 PHE B N 1
ATOM 3299 C CA . PHE B 1 144 ? -12.742 -17.594 1.672 1 93.88 144 PHE B CA 1
ATOM 3300 C C . PHE B 1 144 ? -14.109 -17.156 1.164 1 93.88 144 PHE B C 1
ATOM 3302 O O . PHE B 1 144 ? -14.82 -17.938 0.529 1 93.88 144 PHE B O 1
ATOM 3309 N N . SER B 1 145 ? -14.445 -15.984 1.6 1 96 145 SER B N 1
ATOM 3310 C CA . SER B 1 145 ? -15.734 -15.398 1.234 1 96 145 SER B CA 1
ATOM 3311 C C . SER B 1 145 ? -15.617 -13.891 1.041 1 96 145 SER B C 1
ATOM 3313 O O . SER B 1 145 ? -14.57 -13.305 1.298 1 96 145 SER B O 1
ATOM 3315 N N . THR B 1 146 ? -16.781 -13.375 0.557 1 96.44 146 THR B N 1
ATOM 3316 C CA . THR B 1 146 ? -16.875 -11.93 0.407 1 96.44 146 THR B CA 1
ATOM 3317 C C . THR B 1 146 ? -16.625 -11.234 1.739 1 96.44 146 THR B C 1
ATOM 3319 O O . THR B 1 146 ? -15.922 -10.219 1.791 1 96.44 146 THR B O 1
ATOM 3322 N N . ARG B 1 147 ? -17.094 -11.812 2.785 1 95.81 147 ARG B N 1
ATOM 3323 C CA . ARG B 1 147 ? -16.922 -11.234 4.109 1 95.81 147 ARG B CA 1
ATOM 3324 C C . ARG B 1 147 ? -15.445 -11.227 4.512 1 95.81 147 ARG B C 1
ATOM 3326 O O . ARG B 1 147 ? -14.977 -10.289 5.156 1 95.81 147 ARG B O 1
ATOM 3333 N N . GLY B 1 148 ? -14.781 -12.281 4.145 1 96.06 148 GLY B N 1
ATOM 3334 C CA . GLY B 1 148 ? -13.359 -12.359 4.438 1 96.06 148 GLY B CA 1
ATOM 3335 C C . GLY B 1 148 ? -12.547 -11.297 3.727 1 96.06 148 GLY B C 1
ATOM 3336 O O . GLY B 1 148 ? -11.656 -10.68 4.324 1 96.06 148 GLY B O 1
ATOM 3337 N N . VAL B 1 149 ? -12.883 -11.094 2.475 1 97.75 149 VAL B N 1
ATOM 3338 C CA . VAL B 1 149 ? -12.172 -10.102 1.68 1 97.75 149 VAL B CA 1
ATOM 3339 C C . VAL B 1 149 ? -12.414 -8.711 2.26 1 97.75 149 VAL B C 1
ATOM 3341 O O . VAL B 1 149 ? -11.469 -7.945 2.477 1 97.75 149 VAL B O 1
ATOM 3344 N N . ILE B 1 150 ? -13.664 -8.414 2.59 1 97.56 150 ILE B N 1
ATOM 3345 C CA . ILE B 1 150 ? -14.031 -7.102 3.104 1 97.56 150 ILE B CA 1
ATOM 3346 C C . ILE B 1 150 ? -13.383 -6.879 4.465 1 97.56 150 ILE B C 1
ATOM 3348 O O . ILE B 1 150 ? -12.875 -5.789 4.746 1 97.56 150 ILE B O 1
ATOM 3352 N N . LEU B 1 151 ? -13.391 -7.887 5.262 1 95.38 151 LEU B N 1
ATOM 3353 C CA . LEU B 1 151 ? -12.766 -7.805 6.574 1 95.38 151 LEU B CA 1
ATOM 3354 C C . LEU B 1 151 ? -11.266 -7.527 6.441 1 95.38 151 LEU B C 1
ATOM 3356 O O . LEU B 1 151 ? -10.727 -6.672 7.145 1 95.38 151 LEU B O 1
ATOM 3360 N N . GLY B 1 152 ? -10.617 -8.305 5.605 1 95.94 152 GLY B N 1
ATOM 3361 C CA . GLY B 1 152 ? -9.195 -8.094 5.375 1 95.94 152 GLY B CA 1
ATOM 3362 C C . GLY B 1 152 ? -8.867 -6.691 4.895 1 95.94 152 GLY B C 1
ATOM 3363 O O . GLY B 1 152 ? -7.98 -6.035 5.438 1 95.94 152 GLY B O 1
ATOM 3364 N N . LEU B 1 153 ? -9.625 -6.223 3.902 1 97.38 153 LEU B N 1
ATOM 3365 C CA . LEU B 1 153 ? -9.43 -4.887 3.359 1 97.38 153 LEU B CA 1
ATOM 3366 C C . LEU B 1 153 ? -9.68 -3.824 4.426 1 97.38 153 LEU B C 1
ATOM 3368 O O . LEU B 1 153 ? -8.898 -2.875 4.559 1 97.38 153 LEU B O 1
ATOM 3372 N N . THR B 1 154 ? -10.672 -4.031 5.168 1 96.25 154 THR B N 1
ATOM 3373 C CA . THR B 1 154 ? -11.031 -3.072 6.207 1 96.25 154 THR B CA 1
ATOM 3374 C C . THR B 1 154 ? -9.93 -2.98 7.262 1 96.25 154 THR B C 1
ATOM 3376 O O . THR B 1 154 ? -9.508 -1.883 7.633 1 96.25 154 THR B O 1
ATOM 3379 N N . THR B 1 155 ? -9.461 -4.109 7.711 1 93.56 155 THR B N 1
ATOM 3380 C CA . THR B 1 155 ? -8.453 -4.137 8.766 1 93.56 155 THR B CA 1
ATOM 3381 C C . THR B 1 155 ? -7.148 -3.514 8.281 1 93.56 155 THR B C 1
ATOM 3383 O O . THR B 1 155 ? -6.496 -2.777 9.023 1 93.56 155 THR B O 1
ATOM 3386 N N . VAL B 1 156 ? -6.84 -3.799 7.082 1 92.5 156 VAL B N 1
ATOM 3387 C CA . VAL B 1 156 ? -5.547 -3.361 6.562 1 92.5 156 VAL B CA 1
ATOM 3388 C C . VAL B 1 156 ? -5.594 -1.868 6.25 1 92.5 156 VAL B C 1
ATOM 3390 O O . VAL B 1 156 ? -4.613 -1.152 6.461 1 92.5 156 VAL B O 1
ATOM 3393 N N . PHE B 1 157 ? -6.711 -1.335 5.836 1 94.06 157 PHE B N 1
ATOM 3394 C CA . PHE B 1 157 ? -6.758 0.042 5.359 1 94.06 157 PHE B CA 1
ATOM 3395 C C . PHE B 1 157 ? -7.375 0.958 6.41 1 94.06 157 PHE B C 1
ATOM 3397 O O . PHE B 1 157 ? -7.453 2.172 6.215 1 94.06 157 PHE B O 1
ATOM 3404 N N . LEU B 1 158 ? -7.676 0.464 7.562 1 94.38 158 LEU B N 1
ATOM 3405 C CA . LEU B 1 158 ? -8.289 1.232 8.641 1 94.38 158 LEU B CA 1
ATOM 3406 C C . LEU B 1 158 ? -7.395 2.396 9.055 1 94.38 158 LEU B C 1
ATOM 3408 O O . LEU B 1 158 ? -7.875 3.518 9.234 1 94.38 158 LEU B O 1
ATOM 3412 N N . PRO B 1 159 ? -6.102 2.197 9.188 1 89.88 159 PRO B N 1
ATOM 3413 C CA . PRO B 1 159 ? -5.242 3.318 9.586 1 89.88 159 PRO B CA 1
ATOM 3414 C C . PRO B 1 159 ? -5.293 4.477 8.586 1 89.88 159 PRO B C 1
ATOM 3416 O O . PRO B 1 159 ? -5.164 5.637 8.984 1 89.88 159 PRO B O 1
ATOM 3419 N N . PHE B 1 160 ? -5.531 4.176 7.336 1 88.56 160 PHE B N 1
ATOM 3420 C CA . PHE B 1 160 ? -5.551 5.195 6.293 1 88.56 160 PHE B CA 1
ATOM 3421 C C . PHE B 1 160 ? -6.832 6.02 6.363 1 88.56 160 PHE B C 1
ATOM 3423 O O . PHE B 1 160 ? -6.906 7.105 5.785 1 88.56 160 PHE B O 1
ATOM 3430 N N . ALA B 1 161 ? -7.777 5.5 7.023 1 93.19 161 ALA B N 1
ATOM 3431 C CA . ALA B 1 161 ? -8.992 6.27 7.297 1 93.19 161 ALA B CA 1
ATOM 3432 C C . ALA B 1 161 ? -8.867 7.039 8.609 1 93.19 161 ALA B C 1
ATOM 3434 O O . ALA B 1 161 ? -9.227 8.211 8.68 1 93.19 161 ALA B O 1
ATOM 3435 N N . ILE B 1 162 ? -8.305 6.434 9.586 1 92.69 162 ILE B N 1
ATOM 3436 C CA . ILE B 1 162 ? -8.273 6.984 10.938 1 92.69 162 ILE B CA 1
ATOM 3437 C C . ILE B 1 162 ? -7.387 8.227 10.961 1 92.69 162 ILE B C 1
ATOM 3439 O O . ILE B 1 162 ? -7.777 9.266 11.508 1 92.69 162 ILE B O 1
ATOM 3443 N N . LEU B 1 163 ? -6.277 8.195 10.328 1 87.31 163 LEU B N 1
ATOM 3444 C CA . LEU B 1 163 ? -5.27 9.234 10.492 1 87.31 163 LEU B CA 1
ATOM 3445 C C . LEU B 1 163 ? -5.738 10.547 9.891 1 87.31 163 LEU B C 1
ATOM 3447 O O . LEU B 1 163 ? -5.723 11.586 10.555 1 87.31 163 LEU B O 1
ATOM 3451 N N . PRO B 1 164 ? -6.184 10.508 8.641 1 85.88 164 PRO B N 1
ATOM 3452 C CA . PRO B 1 164 ? -6.672 11.781 8.102 1 85.88 164 PRO B CA 1
ATOM 3453 C C . PRO B 1 164 ? -7.879 12.32 8.867 1 85.88 164 PRO B C 1
ATOM 3455 O O . PRO B 1 164 ? -8.008 13.539 9.039 1 85.88 164 PRO B O 1
ATOM 3458 N N . ILE B 1 165 ? -8.734 11.492 9.328 1 91.69 165 ILE B N 1
ATOM 3459 C CA . ILE B 1 165 ? -9.898 11.922 10.086 1 91.69 165 ILE B CA 1
ATOM 3460 C C . ILE B 1 165 ? -9.469 12.492 11.43 1 91.69 165 ILE B C 1
ATOM 3462 O O . ILE B 1 165 ? -9.945 13.547 11.852 1 91.69 165 ILE B O 1
ATOM 3466 N N . TYR B 1 166 ? -8.562 11.805 12.078 1 91.38 166 TYR B N 1
ATOM 3467 C CA . TYR B 1 166 ? -8.023 12.266 13.352 1 91.38 166 TYR B CA 1
ATOM 3468 C C . TYR B 1 166 ? -7.41 13.656 13.211 1 91.38 166 TYR B C 1
ATOM 3470 O O . TYR B 1 166 ? -7.664 14.539 14.039 1 91.38 166 TYR B O 1
ATOM 3478 N N . HIS B 1 167 ? -6.625 13.836 12.164 1 84.69 167 HIS B N 1
ATOM 3479 C CA . HIS B 1 167 ? -5.98 15.125 11.945 1 84.69 167 HIS B CA 1
ATOM 3480 C C . HIS B 1 167 ? -7.012 16.219 11.688 1 84.69 167 HIS B C 1
ATOM 3482 O O . HIS B 1 167 ? -6.863 17.344 12.18 1 84.69 167 HIS B O 1
ATOM 3488 N N . ALA B 1 168 ? -8.016 15.945 10.93 1 86.62 168 ALA B N 1
ATOM 3489 C CA . ALA B 1 168 ? -9.078 16.906 10.68 1 86.62 168 ALA B CA 1
ATOM 3490 C C . ALA B 1 168 ? -9.836 17.234 11.961 1 86.62 168 ALA B C 1
ATOM 3492 O O . ALA B 1 168 ? -10.18 18.406 12.203 1 86.62 168 ALA B O 1
ATOM 3493 N N . LEU B 1 169 ? -10.086 16.281 12.797 1 89.12 169 LEU B N 1
ATOM 3494 C CA . LEU B 1 169 ? -10.789 16.484 14.055 1 89.12 169 LEU B CA 1
ATOM 3495 C C . LEU B 1 169 ? -9.969 17.344 15.008 1 89.12 169 LEU B C 1
ATOM 3497 O O . LEU B 1 169 ? -10.516 18.234 15.664 1 89.12 169 LEU B O 1
ATOM 3501 N N . LYS B 1 170 ? -8.703 17.094 15.016 1 88.38 170 LYS B N 1
ATOM 3502 C CA . LYS B 1 170 ? -7.82 17.812 15.93 1 88.38 170 LYS B CA 1
ATOM 3503 C C . LYS B 1 170 ? -7.629 19.25 15.484 1 88.38 170 LYS B C 1
ATOM 3505 O O . LYS B 1 170 ? -7.273 20.125 16.297 1 88.38 170 LYS B O 1
ATOM 3510 N N . SER B 1 171 ? -7.883 19.453 14.273 1 85.31 171 SER B N 1
ATOM 3511 C CA . SER B 1 171 ? -7.738 20.812 13.758 1 85.31 171 SER B CA 1
ATOM 3512 C C . SER B 1 171 ? -8.945 21.672 14.117 1 85.31 171 SER B C 1
ATOM 3514 O O . SER B 1 171 ? -8.906 22.891 13.969 1 85.31 171 SER B O 1
ATOM 3516 N N . ILE B 1 172 ? -9.961 21.016 14.625 1 84.5 172 ILE B N 1
ATOM 3517 C CA . ILE B 1 172 ? -11.172 21.75 14.984 1 84.5 172 ILE B CA 1
ATOM 3518 C C . ILE B 1 172 ? -10.938 22.531 16.281 1 84.5 172 ILE B C 1
ATOM 3520 O O . ILE B 1 172 ? -10.469 21.969 17.266 1 84.5 172 ILE B O 1
ATOM 3524 N N . ASP B 1 173 ? -11.234 23.781 16.219 1 78.19 173 ASP B N 1
ATOM 3525 C CA . ASP B 1 173 ? -11.094 24.672 17.375 1 78.19 173 ASP B CA 1
ATOM 3526 C C . ASP B 1 173 ? -12.023 24.234 18.5 1 78.19 173 ASP B C 1
ATOM 3528 O O . ASP B 1 173 ? -13.234 24.109 18.312 1 78.19 173 ASP B O 1
ATOM 3532 N N . GLU B 1 174 ? -11.391 24 19.547 1 76.56 174 GLU B N 1
ATOM 3533 C CA . GLU B 1 174 ? -12.156 23.594 20.734 1 76.56 174 GLU B CA 1
ATOM 3534 C C . GLU B 1 174 ? -13.219 24.641 21.078 1 76.56 174 GLU B C 1
ATOM 3536 O O . GLU B 1 174 ? -14.266 24.312 21.625 1 76.56 174 GLU B O 1
ATOM 3541 N N . ASP B 1 175 ? -12.914 25.812 20.703 1 74.31 175 ASP B N 1
ATOM 3542 C CA . ASP B 1 175 ? -13.836 26.906 21 1 74.31 175 ASP B CA 1
ATOM 3543 C C . ASP B 1 175 ? -15.164 26.719 20.266 1 74.31 175 ASP B C 1
ATOM 3545 O O . ASP B 1 175 ? -16.234 27.062 20.812 1 74.31 175 ASP B O 1
ATOM 3549 N N . LEU B 1 176 ? -15.078 26.172 19.109 1 73.06 176 LEU B N 1
ATOM 3550 C CA . LEU B 1 176 ? -16.281 25.953 18.328 1 73.06 176 LEU B CA 1
ATOM 3551 C C . LEU B 1 176 ? -17.141 24.859 18.969 1 73.06 176 LEU B C 1
ATOM 3553 O O . LEU B 1 176 ? -18.375 24.969 18.984 1 73.06 176 LEU B O 1
ATOM 3557 N N . VAL B 1 177 ? -16.5 23.953 19.516 1 71.12 177 VAL B N 1
ATOM 3558 C CA . VAL B 1 177 ? -17.203 22.859 20.188 1 71.12 177 VAL B CA 1
ATOM 3559 C C . VAL B 1 177 ? -17.828 23.375 21.484 1 71.12 177 VAL B C 1
ATOM 3561 O O . VAL B 1 177 ? -18.984 23.047 21.781 1 71.12 177 VAL B O 1
ATOM 3564 N N . ASP B 1 178 ? -17.109 24.156 22.094 1 73.06 178 ASP B N 1
ATOM 3565 C CA . ASP B 1 178 ? -17.594 24.734 23.344 1 73.06 178 ASP B CA 1
ATOM 3566 C C . ASP B 1 178 ? -18.766 25.672 23.094 1 73.06 178 ASP B C 1
ATOM 3568 O O . ASP B 1 178 ? -19.719 25.688 23.875 1 73.06 178 ASP B O 1
ATOM 3572 N N . ALA B 1 179 ? -18.625 26.359 22.047 1 71.94 179 ALA B N 1
ATOM 3573 C CA . ALA B 1 179 ? -19.688 27.297 21.688 1 71.94 179 ALA B CA 1
ATOM 3574 C C . ALA B 1 179 ? -21 26.562 21.406 1 71.94 179 ALA B C 1
ATOM 3576 O O . ALA B 1 179 ? -22.078 27.016 21.812 1 71.94 179 ALA B O 1
ATOM 3577 N N . SER B 1 180 ? -20.875 25.484 20.859 1 72 180 SER B N 1
ATOM 3578 C CA . SER B 1 180 ? -22.062 24.688 20.562 1 72 180 SER B CA 1
ATOM 3579 C C . SER B 1 180 ? -22.703 24.172 21.859 1 72 180 SER B C 1
ATOM 3581 O O . SER B 1 180 ? -23.938 24.156 21.969 1 72 180 SER B O 1
ATOM 3583 N N . ARG B 1 181 ? -21.906 23.922 22.766 1 70.38 181 ARG B N 1
ATOM 3584 C CA . ARG B 1 181 ? -22.391 23.438 24.047 1 70.38 181 ARG B CA 1
ATOM 3585 C C . ARG B 1 181 ? -23.062 24.562 24.828 1 70.38 181 ARG B C 1
ATOM 3587 O O . ARG B 1 181 ? -24.109 24.359 25.469 1 70.38 181 ARG B O 1
ATOM 3594 N N . VAL B 1 182 ? -22.469 25.672 24.688 1 71.94 182 VAL B N 1
ATOM 3595 C CA . VAL B 1 182 ? -23 26.828 25.391 1 71.94 182 VAL B CA 1
ATOM 3596 C C . VAL B 1 182 ? -24.359 27.219 24.812 1 71.94 182 VAL B C 1
ATOM 3598 O O . VAL B 1 182 ? -25.25 27.641 25.547 1 71.94 182 VAL B O 1
ATOM 3601 N N . LEU B 1 183 ? -24.531 26.938 23.562 1 75.94 183 LEU B N 1
ATOM 3602 C CA . LEU B 1 183 ? -25.781 27.266 22.891 1 75.94 183 LEU B CA 1
ATOM 3603 C C . LEU B 1 183 ? -26.828 26.188 23.141 1 75.94 183 LEU B C 1
ATOM 3605 O O . LEU B 1 183 ? -27.953 26.297 22.672 1 75.94 183 LEU B O 1
ATOM 3609 N N . GLY B 1 184 ? -26.438 25.219 23.938 1 72.44 184 GLY B N 1
ATOM 3610 C CA . GLY B 1 184 ? -27.375 24.219 24.375 1 72.44 184 GLY B CA 1
ATOM 3611 C C . GLY B 1 184 ? -27.484 23.031 23.438 1 72.44 184 GLY B C 1
ATOM 3612 O O . GLY B 1 184 ? -28.438 22.266 23.5 1 72.44 184 GLY B O 1
ATOM 3613 N N . ALA B 1 185 ? -26.594 23.031 22.562 1 71.44 185 ALA B N 1
ATOM 3614 C CA . ALA B 1 185 ? -26.656 21.906 21.625 1 71.44 185 ALA B CA 1
ATOM 3615 C C . ALA B 1 185 ? -26.281 20.594 22.312 1 71.44 185 ALA B C 1
ATOM 3617 O O . ALA B 1 185 ? -25.422 20.578 23.203 1 71.44 185 ALA B O 1
ATOM 3618 N N . THR B 1 186 ? -27.062 19.578 21.969 1 76.56 186 THR B N 1
ATOM 3619 C CA . THR B 1 186 ? -26.719 18.25 22.484 1 76.56 186 THR B CA 1
ATOM 3620 C C . THR B 1 186 ? -25.438 17.75 21.844 1 76.56 186 THR B C 1
ATOM 3622 O O . THR B 1 186 ? -24.953 18.312 20.859 1 76.56 186 THR B O 1
ATOM 3625 N N . GLN B 1 187 ? -24.859 16.812 22.422 1 77.38 187 GLN B N 1
ATOM 3626 C CA . GLN B 1 187 ? -23.609 16.234 21.922 1 77.38 187 GLN B CA 1
ATOM 3627 C C . GLN B 1 187 ? -23.781 15.742 20.484 1 77.38 187 GLN B C 1
ATOM 3629 O O . GLN B 1 187 ? -22.906 15.969 19.641 1 77.38 187 GLN B O 1
ATOM 3634 N N . LEU B 1 188 ? -24.844 15.141 20.25 1 77.12 188 LEU B N 1
ATOM 3635 C CA . LEU B 1 188 ? -25.109 14.602 18.922 1 77.12 188 LEU B CA 1
ATOM 3636 C C . LEU B 1 188 ? -25.281 15.734 17.906 1 77.12 188 LEU B C 1
ATOM 3638 O O . LEU B 1 188 ? -24.844 15.617 16.766 1 77.12 188 LEU B O 1
ATOM 3642 N N . ARG B 1 189 ? -25.969 16.766 18.359 1 77.44 189 ARG B N 1
ATOM 3643 C CA . ARG B 1 189 ? -26.141 17.922 17.484 1 77.44 189 ARG B CA 1
ATOM 3644 C C . ARG B 1 189 ? -24.812 18.594 17.188 1 77.44 189 ARG B C 1
ATOM 3646 O O . ARG B 1 189 ? -24.562 19.047 16.062 1 77.44 189 ARG B O 1
ATOM 3653 N N . THR B 1 190 ? -24.016 18.641 18.203 1 78.06 190 THR B N 1
ATOM 3654 C CA . THR B 1 190 ? -22.688 19.234 18.031 1 78.06 190 THR B CA 1
ATOM 3655 C C . THR B 1 190 ? -21.859 18.406 17.047 1 78.06 190 THR B C 1
ATOM 3657 O O . THR B 1 190 ? -21.188 18.953 16.172 1 78.06 190 THR B O 1
ATOM 3660 N N . VAL B 1 191 ? -21.984 17.094 17.188 1 78.88 191 VAL B N 1
ATOM 3661 C CA . VAL B 1 191 ? -21.234 16.203 16.312 1 78.88 191 VAL B CA 1
ATOM 3662 C C . VAL B 1 191 ? -21.734 16.344 14.883 1 78.88 191 VAL B C 1
ATOM 3664 O O . VAL B 1 191 ? -20.938 16.5 13.953 1 78.88 191 VAL B O 1
ATOM 3667 N N . ARG B 1 192 ? -22.906 16.406 14.68 1 80.62 192 ARG B N 1
ATOM 3668 C CA . ARG B 1 192 ? -23.5 16.406 13.344 1 80.62 192 ARG B CA 1
ATOM 3669 C C . ARG B 1 192 ? -23.391 17.766 12.688 1 80.62 192 ARG B C 1
ATOM 3671 O O . ARG B 1 192 ? -23.172 17.875 11.477 1 80.62 192 ARG B O 1
ATOM 3678 N N . SER B 1 193 ? -23.531 18.812 13.484 1 78.62 193 SER B N 1
ATOM 3679 C CA . SER B 1 193 ? -23.641 20.156 12.906 1 78.62 193 SER B CA 1
ATOM 3680 C C . SER B 1 193 ? -22.281 20.859 12.883 1 78.62 193 SER B C 1
ATOM 3682 O O . SER B 1 193 ? -22.078 21.781 12.086 1 78.62 193 SER B O 1
ATOM 3684 N N . VAL B 1 194 ? -21.438 20.422 13.695 1 77.94 194 VAL B N 1
ATOM 3685 C CA . VAL B 1 194 ? -20.172 21.156 13.797 1 77.94 194 VAL B CA 1
ATOM 3686 C C . VAL B 1 194 ? -19 20.234 13.469 1 77.94 194 VAL B C 1
ATOM 3688 O O . VAL B 1 194 ? -18.312 20.422 12.461 1 77.94 194 VAL B O 1
ATOM 3691 N N . ILE B 1 195 ? -18.938 19.156 14.109 1 83.31 195 ILE B N 1
ATOM 3692 C CA . ILE B 1 195 ? -17.75 18.312 14.055 1 83.31 195 ILE B CA 1
ATOM 3693 C C . ILE B 1 195 ? -17.688 17.578 12.711 1 83.31 195 ILE B C 1
ATOM 3695 O O . ILE B 1 195 ? -16.656 17.594 12.039 1 83.31 195 ILE B O 1
ATOM 3699 N N . LEU B 1 196 ? -18.797 17.016 12.336 1 85 196 LEU B N 1
ATOM 3700 C CA . LEU B 1 196 ? -18.828 16.219 11.109 1 85 196 LEU B CA 1
ATOM 3701 C C . LEU B 1 196 ? -18.547 17.078 9.891 1 85 196 LEU B C 1
ATOM 3703 O O . LEU B 1 196 ? -17.656 16.766 9.086 1 85 196 LEU B O 1
ATOM 3707 N N . PRO B 1 197 ? -19.188 18.188 9.812 1 84.75 197 PRO B N 1
ATOM 3708 C CA . PRO B 1 197 ? -18.906 19.047 8.664 1 84.75 197 PRO B CA 1
ATOM 3709 C C . PRO B 1 197 ? -17.469 19.562 8.648 1 84.75 197 PRO B C 1
ATOM 3711 O O . PRO B 1 197 ? -16.859 19.703 7.586 1 84.75 197 PRO B O 1
ATOM 3714 N N . LEU B 1 198 ? -16.938 19.812 9.781 1 83.31 198 LEU B N 1
ATOM 3715 C CA . LEU B 1 198 ? -15.594 20.375 9.859 1 83.31 198 LEU B CA 1
ATOM 3716 C C . LEU B 1 198 ? -14.531 19.312 9.68 1 83.31 198 LEU B C 1
ATOM 3718 O O . LEU B 1 198 ? -13.367 19.625 9.406 1 83.31 198 LEU B O 1
ATOM 3722 N N . SER B 1 199 ? -14.914 18.047 9.789 1 89.12 199 SER B N 1
ATOM 3723 C CA . SER B 1 199 ? -13.945 16.969 9.641 1 89.12 199 SER B CA 1
ATOM 3724 C C . SER B 1 199 ? -14.117 16.234 8.312 1 89.12 199 SER B C 1
ATOM 3726 O O . SER B 1 199 ? -13.492 15.203 8.07 1 89.12 199 SER B O 1
ATOM 3728 N N . LEU B 1 200 ? -14.953 16.781 7.461 1 88.06 200 LEU B N 1
ATOM 3729 C CA . LEU B 1 200 ? -15.273 16.125 6.191 1 88.06 200 LEU B CA 1
ATOM 3730 C C . LEU B 1 200 ? -14.039 16.047 5.301 1 88.06 200 LEU B C 1
ATOM 3732 O O . LEU B 1 200 ? -13.914 15.109 4.5 1 88.06 200 LEU B O 1
ATOM 3736 N N . SER B 1 201 ? -13.164 17 5.445 1 85.44 201 SER B N 1
ATOM 3737 C CA . SER B 1 201 ? -11.938 16.953 4.652 1 85.44 201 SER B CA 1
ATOM 3738 C C . SER B 1 201 ? -11.141 15.688 4.945 1 85.44 201 SER B C 1
ATOM 3740 O O . SER B 1 201 ? -10.586 15.07 4.031 1 85.44 201 SER B O 1
ATOM 3742 N N . GLY B 1 202 ? -11.102 15.336 6.234 1 88.75 202 GLY B N 1
ATOM 3743 C CA . GLY B 1 202 ? -10.43 14.102 6.617 1 88.75 202 GLY B CA 1
ATOM 3744 C C . GLY B 1 202 ? -11.141 12.859 6.117 1 88.75 202 GLY B C 1
ATOM 3745 O O . GLY B 1 202 ? -10.5 11.898 5.68 1 88.75 202 GLY B O 1
ATOM 3746 N N . VAL B 1 203 ? -12.469 12.898 6.148 1 92.38 203 VAL B N 1
ATOM 3747 C CA . VAL B 1 203 ? -13.281 11.773 5.699 1 92.38 203 VAL B CA 1
ATOM 3748 C C . VAL B 1 203 ? -13.086 11.57 4.199 1 92.38 203 VAL B C 1
ATOM 3750 O O . VAL B 1 203 ? -12.914 10.438 3.738 1 92.38 203 VAL B O 1
ATOM 3753 N N . VAL B 1 204 ? -13.078 12.648 3.488 1 89.19 204 VAL B N 1
ATOM 3754 C CA . VAL B 1 204 ? -12.922 12.586 2.039 1 89.19 204 VAL B CA 1
ATOM 3755 C C . VAL B 1 204 ? -11.516 12.086 1.695 1 89.19 204 VAL B C 1
ATOM 3757 O O . VAL B 1 204 ? -11.352 11.195 0.856 1 89.19 204 VAL B O 1
ATOM 3760 N N . ALA B 1 205 ? -10.516 12.578 2.359 1 85.06 205 ALA B N 1
ATOM 3761 C CA . ALA B 1 205 ? -9.133 12.172 2.111 1 85.06 205 ALA B CA 1
ATOM 3762 C C . ALA B 1 205 ? -8.93 10.688 2.41 1 85.06 205 ALA B C 1
ATOM 3764 O O . ALA B 1 205 ? -8.406 9.945 1.58 1 85.06 205 ALA B O 1
ATOM 3765 N N . GLY B 1 206 ? -9.383 10.32 3.559 1 90.19 206 GLY B N 1
ATOM 3766 C CA . GLY B 1 206 ? -9.289 8.922 3.926 1 90.19 206 GLY B CA 1
ATOM 3767 C C . GLY B 1 206 ? -10.102 8.008 3.027 1 90.19 206 GLY B C 1
ATOM 3768 O O . GLY B 1 206 ? -9.648 6.926 2.656 1 90.19 206 GLY B O 1
ATOM 3769 N N . GLY B 1 207 ? -11.289 8.469 2.664 1 93.5 207 GLY B N 1
ATOM 3770 C CA . GLY B 1 207 ? -12.164 7.684 1.81 1 93.5 207 GLY B CA 1
ATOM 3771 C C . GLY B 1 207 ? -11.578 7.422 0.434 1 93.5 207 GLY B C 1
ATOM 3772 O O . GLY B 1 207 ? -11.672 6.309 -0.084 1 93.5 207 GLY B O 1
ATOM 3773 N N . ILE B 1 208 ? -10.977 8.398 -0.119 1 89.62 208 ILE B N 1
ATOM 3774 C CA . ILE B 1 208 ? -10.391 8.273 -1.448 1 89.62 208 ILE B CA 1
ATOM 3775 C C . ILE B 1 208 ? -9.219 7.293 -1.408 1 89.62 208 ILE B C 1
ATOM 3777 O O . ILE B 1 208 ? -9.117 6.41 -2.264 1 89.62 208 ILE B O 1
ATOM 3781 N N . ILE B 1 209 ? -8.398 7.445 -0.425 1 87.31 209 ILE B N 1
ATOM 3782 C CA . ILE B 1 209 ? -7.227 6.582 -0.299 1 87.31 209 ILE B CA 1
ATOM 3783 C C . ILE B 1 209 ? -7.668 5.133 -0.115 1 87.31 209 ILE B C 1
ATOM 3785 O O . ILE B 1 209 ? -7.184 4.234 -0.809 1 87.31 209 ILE B O 1
ATOM 3789 N N . VAL B 1 210 ? -8.633 4.922 0.747 1 93.81 210 VAL B N 1
ATOM 3790 C CA . VAL B 1 210 ? -9.125 3.576 1.031 1 93.81 210 VAL B CA 1
ATOM 3791 C C . VAL B 1 210 ? -9.781 2.992 -0.215 1 93.81 210 VAL B C 1
ATOM 3793 O O . VAL B 1 210 ? -9.578 1.821 -0.544 1 93.81 210 VAL B O 1
ATOM 3796 N N . PHE B 1 211 ? -10.555 3.82 -0.879 1 94.62 211 PHE B N 1
ATOM 3797 C CA . PHE B 1 211 ? -11.25 3.354 -2.07 1 94.62 211 PHE B CA 1
ATOM 3798 C C . PHE B 1 211 ? -10.266 2.908 -3.139 1 94.62 211 PHE B C 1
ATOM 3800 O O . PHE B 1 211 ? -10.414 1.83 -3.721 1 94.62 211 PHE B O 1
ATOM 3807 N N . ILE B 1 212 ? -9.289 3.691 -3.395 1 91.25 212 ILE B N 1
ATOM 3808 C CA . ILE B 1 212 ? -8.297 3.412 -4.426 1 91.25 212 ILE B CA 1
ATOM 3809 C C . ILE B 1 212 ? -7.551 2.121 -4.09 1 91.25 212 ILE B C 1
ATOM 3811 O O . ILE B 1 212 ? -7.41 1.238 -4.941 1 91.25 212 ILE B O 1
ATOM 3815 N N . LEU B 1 213 ? -7.152 1.965 -2.867 1 91.69 213 LEU B N 1
ATOM 3816 C CA . LEU B 1 213 ? -6.363 0.814 -2.447 1 91.69 213 LEU B CA 1
ATOM 3817 C C . LEU B 1 213 ? -7.211 -0.453 -2.434 1 91.69 213 LEU B C 1
ATOM 3819 O O . LEU B 1 213 ? -6.738 -1.525 -2.818 1 91.69 213 LEU B O 1
ATOM 3823 N N . ALA B 1 214 ? -8.414 -0.271 -2.043 1 97.06 214 ALA B N 1
ATOM 3824 C CA . ALA B 1 214 ? -9.305 -1.426 -1.92 1 97.06 214 ALA B CA 1
ATOM 3825 C C . ALA B 1 214 ? -9.711 -1.952 -3.293 1 97.06 214 ALA B C 1
ATOM 3827 O O . ALA B 1 214 ? -9.711 -3.164 -3.523 1 97.06 214 ALA B O 1
ATOM 3828 N N . THR B 1 215 ? -10.023 -1.087 -4.184 1 96.75 215 THR B N 1
ATOM 3829 C CA . THR B 1 215 ? -10.492 -1.502 -5.504 1 96.75 215 THR B CA 1
ATOM 3830 C C . THR B 1 215 ? -9.375 -2.197 -6.277 1 96.75 215 THR B C 1
ATOM 3832 O O . THR B 1 215 ? -9.633 -3.07 -7.105 1 96.75 215 THR B O 1
ATOM 3835 N N . GLY B 1 216 ? -8.195 -1.832 -6.008 1 95.69 216 GLY B N 1
ATOM 3836 C CA . GLY B 1 216 ? -7.062 -2.375 -6.742 1 95.69 216 GLY B CA 1
ATOM 3837 C C . GLY B 1 216 ? -6.324 -3.465 -5.984 1 95.69 216 GLY B C 1
ATOM 3838 O O . GLY B 1 216 ? -5.195 -3.814 -6.332 1 95.69 216 GLY B O 1
ATOM 3839 N N . SER B 1 217 ? -6.957 -4.012 -4.98 1 95.31 217 SER B N 1
ATOM 3840 C CA . SER B 1 217 ? -6.277 -4.977 -4.121 1 95.31 217 SER B CA 1
ATOM 3841 C C . SER B 1 217 ? -6.113 -6.32 -4.824 1 95.31 217 SER B C 1
ATOM 3843 O O . SER B 1 217 ? -7.02 -6.773 -5.527 1 95.31 217 SER B O 1
ATOM 3845 N N . PHE B 1 218 ? -5.004 -6.918 -4.652 1 95.19 218 PHE B N 1
ATOM 3846 C CA . PHE B 1 218 ? -4.688 -8.234 -5.191 1 95.19 218 PHE B CA 1
ATOM 3847 C C . PHE B 1 218 ? -4.652 -9.281 -4.082 1 95.19 218 PHE B C 1
ATOM 3849 O O . PHE B 1 218 ? -5.277 -10.336 -4.191 1 95.19 218 PHE B O 1
ATOM 3856 N N . LEU B 1 219 ? -4.051 -8.945 -3.023 1 94.19 219 LEU B N 1
ATOM 3857 C CA . LEU B 1 219 ? -3.689 -9.953 -2.033 1 94.19 219 LEU B CA 1
ATOM 3858 C C . LEU B 1 219 ? -4.902 -10.352 -1.197 1 94.19 219 LEU B C 1
ATOM 3860 O O . LEU B 1 219 ? -5.07 -11.523 -0.858 1 94.19 219 LEU B O 1
ATOM 3864 N N . ALA B 1 220 ? -5.75 -9.398 -0.891 1 96.25 220 ALA B N 1
ATOM 3865 C CA . ALA B 1 220 ? -6.887 -9.703 -0.027 1 96.25 220 ALA B CA 1
ATOM 3866 C C . ALA B 1 220 ? -7.797 -10.742 -0.667 1 96.25 220 ALA B C 1
ATOM 3868 O O . ALA B 1 220 ? -8.07 -11.789 -0.073 1 96.25 220 ALA B O 1
ATOM 3869 N N . PRO B 1 221 ? -8.227 -10.484 -1.906 1 96.81 221 PRO B N 1
ATOM 3870 C CA . PRO B 1 221 ? -9.055 -11.516 -2.518 1 96.81 221 PRO B CA 1
ATOM 3871 C C . PRO B 1 221 ? -8.297 -12.812 -2.781 1 96.81 221 PRO B C 1
ATOM 3873 O O . PRO B 1 221 ? -8.875 -13.898 -2.725 1 96.81 221 PRO B O 1
ATOM 3876 N N . ALA B 1 222 ? -7.039 -12.75 -3.055 1 93.75 222 ALA B N 1
ATOM 3877 C CA . ALA B 1 222 ? -6.246 -13.945 -3.326 1 93.75 222 ALA B CA 1
ATOM 3878 C C . ALA B 1 222 ? -6.121 -14.812 -2.078 1 93.75 222 ALA B C 1
ATOM 3880 O O . ALA B 1 222 ? -6.121 -16.047 -2.168 1 93.75 222 ALA B O 1
ATOM 3881 N N . MET B 1 223 ? -6.047 -14.18 -0.906 1 92.69 223 MET B N 1
ATOM 3882 C CA . MET B 1 223 ? -5.723 -14.93 0.305 1 92.69 223 MET B CA 1
ATOM 3883 C C . MET B 1 223 ? -6.977 -15.188 1.138 1 92.69 223 MET B C 1
ATOM 3885 O O . MET B 1 223 ? -7.055 -16.188 1.858 1 92.69 223 MET B O 1
ATOM 3889 N N . LEU B 1 224 ? -7.93 -14.32 1.052 1 95.12 224 LEU B N 1
ATOM 3890 C CA . LEU B 1 224 ? -9.062 -14.414 1.967 1 95.12 224 LEU B CA 1
ATOM 3891 C C . LEU B 1 224 ? -10.352 -14.672 1.206 1 95.12 224 LEU B C 1
ATOM 3893 O O . LEU B 1 224 ? -11.391 -14.961 1.812 1 95.12 224 LEU B O 1
ATOM 3897 N N . GLY B 1 225 ? -10.25 -14.586 -0.121 1 95.5 225 GLY B N 1
ATOM 3898 C CA . GLY B 1 225 ? -11.438 -14.781 -0.938 1 95.5 225 GLY B CA 1
ATOM 3899 C C . GLY B 1 225 ? -11.516 -16.156 -1.57 1 95.5 225 GLY B C 1
ATOM 3900 O O . GLY B 1 225 ? -10.531 -16.891 -1.579 1 95.5 225 GLY B O 1
ATOM 3901 N N . GLY B 1 226 ? -12.703 -16.516 -1.994 1 94.25 226 GLY B N 1
ATOM 3902 C CA . GLY B 1 226 ? -12.914 -17.688 -2.824 1 94.25 226 GLY B CA 1
ATOM 3903 C C . GLY B 1 226 ? -12.883 -17.391 -4.309 1 94.25 226 GLY B C 1
ATOM 3904 O O . GLY B 1 226 ? -12.625 -16.25 -4.711 1 94.25 226 GLY B O 1
ATOM 3905 N N . PRO B 1 227 ? -13.086 -18.359 -5.098 1 91.44 227 PRO B N 1
ATOM 3906 C CA . PRO B 1 227 ? -13.07 -18.188 -6.551 1 91.44 227 PRO B CA 1
ATOM 3907 C C . PRO B 1 227 ? -14.031 -17.094 -7.023 1 91.44 227 PRO B C 1
ATOM 3909 O O . PRO B 1 227 ? -13.75 -16.406 -8.008 1 91.44 227 PRO B O 1
ATOM 3912 N N . LYS B 1 228 ? -15.094 -16.922 -6.316 1 93.94 228 LYS B N 1
ATOM 3913 C CA . LYS B 1 228 ? -16.109 -15.953 -6.723 1 93.94 228 LYS B CA 1
ATOM 3914 C C . LYS B 1 228 ? -15.75 -14.555 -6.223 1 93.94 228 LYS B C 1
ATOM 3916 O O . LYS B 1 228 ? -16.438 -13.578 -6.555 1 93.94 228 LYS B O 1
ATOM 3921 N N . ASP B 1 229 ? -14.633 -14.453 -5.508 1 96.81 229 ASP B N 1
ATOM 3922 C CA . ASP B 1 229 ? -14.266 -13.18 -4.895 1 96.81 229 ASP B CA 1
ATOM 3923 C C . ASP B 1 229 ? -13.062 -12.555 -5.598 1 96.81 229 ASP B C 1
ATOM 3925 O O . ASP B 1 229 ? -12.477 -11.602 -5.09 1 96.81 229 ASP B O 1
ATOM 3929 N N . THR B 1 230 ? -12.789 -13.102 -6.746 1 96.06 230 THR B N 1
ATOM 3930 C CA . THR B 1 230 ? -11.664 -12.594 -7.527 1 96.06 230 THR B CA 1
ATOM 3931 C C . THR B 1 230 ? -11.922 -11.156 -7.984 1 96.06 230 THR B C 1
ATOM 3933 O O . THR B 1 230 ? -13.039 -10.828 -8.398 1 96.06 230 THR B O 1
ATOM 3936 N N . MET B 1 231 ? -10.906 -10.297 -7.828 1 97.56 231 MET B N 1
ATOM 3937 C CA . MET B 1 231 ? -11.008 -8.906 -8.266 1 97.56 231 MET B CA 1
ATOM 3938 C C . MET B 1 231 ? -10.18 -8.672 -9.523 1 97.56 231 MET B C 1
ATOM 3940 O O . MET B 1 231 ? -9.469 -9.57 -9.984 1 97.56 231 MET B O 1
ATOM 3944 N N . ILE B 1 232 ? -10.305 -7.547 -10.094 1 96.94 232 ILE B N 1
ATOM 3945 C CA . ILE B 1 232 ? -9.758 -7.25 -11.406 1 96.94 232 ILE B CA 1
ATOM 3946 C C . ILE B 1 232 ? -8.234 -7.383 -11.375 1 96.94 232 ILE B C 1
ATOM 3948 O O . ILE B 1 232 ? -7.617 -7.812 -12.352 1 96.94 232 ILE B O 1
ATOM 3952 N N . ALA B 1 233 ? -7.645 -7.012 -10.273 1 95.94 233 ALA B N 1
ATOM 3953 C CA . ALA B 1 233 ? -6.195 -7.133 -10.141 1 95.94 233 ALA B CA 1
ATOM 3954 C C . ALA B 1 233 ? -5.75 -8.586 -10.297 1 95.94 233 ALA B C 1
ATOM 3956 O O . ALA B 1 233 ? -4.723 -8.867 -10.922 1 95.94 233 ALA B O 1
ATOM 3957 N N . ASN B 1 234 ? -6.484 -9.492 -9.758 1 95.88 234 ASN B N 1
ATOM 3958 C CA . ASN B 1 234 ? -6.18 -10.914 -9.867 1 95.88 234 ASN B CA 1
ATOM 3959 C C . ASN B 1 234 ? -6.305 -11.406 -11.305 1 95.88 234 ASN B C 1
ATOM 3961 O O . ASN B 1 234 ? -5.465 -12.172 -11.781 1 95.88 234 ASN B O 1
ATOM 3965 N N . VAL B 1 235 ? -7.34 -10.93 -11.945 1 95.88 235 VAL B N 1
ATOM 3966 C CA . VAL B 1 235 ? -7.59 -11.359 -13.32 1 95.88 235 VAL B CA 1
ATOM 3967 C C . VAL B 1 235 ? -6.5 -10.82 -14.242 1 95.88 235 VAL B C 1
ATOM 3969 O O . VAL B 1 235 ? -6.035 -11.516 -15.141 1 95.88 235 VAL B O 1
ATOM 3972 N N . ILE B 1 236 ? -6.102 -9.594 -14 1 95.31 236 ILE B N 1
ATOM 3973 C CA . ILE B 1 236 ? -5.031 -9 -14.789 1 95.31 236 ILE B CA 1
ATOM 3974 C C . ILE B 1 236 ? -3.738 -9.789 -14.586 1 95.31 236 ILE B C 1
ATOM 3976 O O . ILE B 1 236 ? -3.068 -10.156 -15.555 1 95.31 236 ILE B O 1
ATOM 3980 N N . GLU B 1 237 ? -3.455 -10.078 -13.352 1 91.31 237 GLU B N 1
ATOM 3981 C CA . GLU B 1 237 ? -2.246 -10.844 -13.039 1 91.31 237 GLU B CA 1
ATOM 3982 C C . GLU B 1 237 ? -2.305 -12.242 -13.648 1 91.31 237 GLU B C 1
ATOM 3984 O O . GLU B 1 237 ? -1.318 -12.719 -14.211 1 91.31 237 GLU B O 1
ATOM 3989 N N . GLN B 1 238 ? -3.416 -12.883 -13.602 1 91.75 238 GLN B N 1
ATOM 3990 C CA . GLN B 1 238 ? -3.584 -14.227 -14.141 1 91.75 238 GLN B CA 1
ATOM 3991 C C . GLN B 1 238 ? -3.488 -14.227 -15.664 1 91.75 238 GLN B C 1
ATOM 3993 O O . GLN B 1 238 ? -2.943 -15.164 -16.25 1 91.75 238 GLN B O 1
ATOM 3998 N N . SER B 1 239 ? -4.074 -13.227 -16.266 1 90.75 239 SER B N 1
ATOM 3999 C CA . SER B 1 239 ? -4.043 -13.125 -17.719 1 90.75 239 SER B CA 1
ATOM 4000 C C . SER B 1 239 ? -2.613 -13.023 -18.234 1 90.75 239 SER B C 1
ATOM 4002 O O . SER B 1 239 ? -2.291 -13.578 -19.297 1 90.75 239 SER B O 1
ATOM 4004 N N . TYR B 1 240 ? -1.835 -12.438 -17.516 1 85.56 240 TYR B N 1
ATOM 4005 C CA . TYR B 1 240 ? -0.432 -12.289 -17.891 1 85.56 240 TYR B CA 1
ATOM 4006 C C . TYR B 1 240 ? 0.375 -13.516 -17.469 1 85.56 240 TYR B C 1
ATOM 4008 O O . TYR B 1 240 ? 1.142 -14.062 -18.266 1 85.56 240 TYR B O 1
ATOM 4016 N N . SER B 1 241 ? 0.256 -14.008 -16.266 1 81.88 241 SER B N 1
ATOM 4017 C CA . SER B 1 241 ? 1.153 -15 -15.672 1 81.88 241 SER B CA 1
ATOM 4018 C C . SER B 1 241 ? 0.767 -16.422 -16.094 1 81.88 241 SER B C 1
ATOM 4020 O O . SER B 1 241 ? 1.63 -17.281 -16.234 1 81.88 241 SER B O 1
ATOM 4022 N N . GLN B 1 242 ? -0.458 -16.594 -16.297 1 83.06 242 GLN B N 1
ATOM 4023 C CA . GLN B 1 242 ? -0.899 -17.953 -16.578 1 83.06 242 GLN B CA 1
ATOM 4024 C C . GLN B 1 242 ? -1.178 -18.156 -18.062 1 83.06 242 GLN B C 1
ATOM 4026 O O . GLN B 1 242 ? -0.789 -19.172 -18.641 1 83.06 242 GLN B O 1
ATOM 4031 N N . THR B 1 243 ? -1.802 -17.172 -18.688 1 85.38 243 THR B N 1
ATOM 4032 C CA . THR B 1 243 ? -2.209 -17.375 -20.078 1 85.38 243 THR B CA 1
ATOM 4033 C C . THR B 1 243 ? -1.344 -16.547 -21.016 1 85.38 243 THR B C 1
ATOM 4035 O O . THR B 1 243 ? -1.419 -16.688 -22.234 1 85.38 243 THR B O 1
ATOM 4038 N N . PHE B 1 244 ? -0.54 -15.688 -20.438 1 87.44 244 PHE B N 1
ATOM 4039 C CA . PHE B 1 244 ? 0.36 -14.82 -21.188 1 87.44 244 PHE B CA 1
ATOM 4040 C C . PHE B 1 244 ? -0.4 -14.047 -22.266 1 87.44 244 PHE B C 1
ATOM 4042 O O . PHE B 1 244 ? 0.066 -13.922 -23.391 1 87.44 244 PHE B O 1
ATOM 4049 N N . ASP B 1 245 ? -1.623 -13.742 -22 1 91.69 245 ASP B N 1
ATOM 4050 C CA . ASP B 1 245 ? -2.439 -12.898 -22.859 1 91.69 245 ASP B CA 1
ATOM 4051 C C . ASP B 1 245 ? -2.277 -11.422 -22.516 1 91.69 245 ASP B C 1
ATOM 4053 O O . ASP B 1 245 ? -3.131 -10.844 -21.828 1 91.69 245 ASP B O 1
ATOM 4057 N N . LEU B 1 246 ? -1.314 -10.875 -23.109 1 89.06 246 LEU B N 1
ATOM 4058 C CA . LEU B 1 246 ? -0.928 -9.5 -22.797 1 89.06 246 LEU B CA 1
ATOM 4059 C C . LEU B 1 246 ? -1.98 -8.516 -23.281 1 89.06 246 LEU B C 1
ATOM 4061 O O . LEU B 1 246 ? -2.17 -7.453 -22.688 1 89.06 246 LEU B O 1
ATOM 4065 N N . GLY B 1 247 ? -2.561 -8.93 -24.328 1 92.94 247 GLY B N 1
ATOM 4066 C CA . GLY B 1 247 ? -3.605 -8.062 -24.859 1 92.94 247 GLY B CA 1
ATOM 4067 C C . GLY B 1 247 ? -4.789 -7.922 -23.922 1 92.94 247 GLY B C 1
ATOM 4068 O O . GLY B 1 247 ? -5.23 -6.805 -23.641 1 92.94 247 GLY B O 1
ATOM 4069 N N . LEU B 1 248 ? -5.234 -9.023 -23.438 1 94 248 LEU B N 1
ATOM 4070 C CA . LEU B 1 248 ? -6.359 -9.008 -22.516 1 94 248 LEU B CA 1
ATOM 4071 C C . LEU B 1 248 ? -5.973 -8.328 -21.203 1 94 248 LEU B C 1
ATOM 4073 O O . LEU B 1 248 ? -6.719 -7.488 -20.688 1 94 248 LEU B O 1
ATOM 4077 N N . ALA B 1 249 ? -4.805 -8.664 -20.688 1 94.75 249 ALA B N 1
ATOM 4078 C CA . ALA B 1 249 ? -4.332 -8.055 -19.438 1 94.75 249 ALA B CA 1
ATOM 4079 C C . ALA B 1 249 ? -4.266 -6.539 -19.562 1 94.75 249 ALA B C 1
ATOM 4081 O O . ALA B 1 249 ? -4.727 -5.816 -18.672 1 94.75 249 ALA B O 1
ATOM 4082 N N . SER B 1 250 ? -3.752 -6.109 -20.672 1 95.56 250 SER B N 1
ATOM 4083 C CA . SER B 1 250 ? -3.586 -4.676 -20.891 1 95.56 250 SER B CA 1
ATOM 4084 C C . SER B 1 250 ? -4.934 -3.986 -21.062 1 95.56 250 SER B C 1
ATOM 4086 O O . SER B 1 250 ? -5.152 -2.896 -20.531 1 95.56 250 SER B O 1
ATOM 4088 N N . SER B 1 251 ? -5.777 -4.602 -21.812 1 96.5 251 SER B N 1
ATOM 4089 C CA . SER B 1 251 ? -7.082 -3.986 -22.047 1 96.5 251 SER B CA 1
ATOM 4090 C C . SER B 1 251 ? -7.883 -3.9 -20.75 1 96.5 251 SER B C 1
ATOM 4092 O O . SER B 1 251 ? -8.531 -2.887 -20.484 1 96.5 251 SER B O 1
ATOM 4094 N N . LEU B 1 252 ? -7.848 -4.926 -19.938 1 96.38 252 LEU B N 1
ATOM 4095 C CA . LEU B 1 252 ? -8.516 -4.906 -18.641 1 96.38 252 LEU B CA 1
ATOM 4096 C C . LEU B 1 252 ? -7.926 -3.814 -17.75 1 96.38 252 LEU B C 1
ATOM 4098 O O . LEU B 1 252 ? -8.664 -3.105 -17.062 1 96.38 252 LEU B O 1
ATOM 4102 N N . ALA B 1 253 ? -6.621 -3.703 -17.75 1 96.06 253 ALA B N 1
ATOM 4103 C CA . ALA B 1 253 ? -5.926 -2.693 -16.969 1 96.06 253 ALA B CA 1
ATOM 4104 C C . ALA B 1 253 ? -6.344 -1.285 -17.375 1 96.06 253 ALA B C 1
ATOM 4106 O O . ALA B 1 253 ? -6.59 -0.427 -16.531 1 96.06 253 ALA B O 1
ATOM 4107 N N . VAL B 1 254 ? -6.41 -1.062 -18.641 1 95.12 254 VAL B N 1
ATOM 4108 C CA . VAL B 1 254 ? -6.77 0.252 -19.156 1 95.12 254 VAL B CA 1
ATOM 4109 C C . VAL B 1 254 ? -8.211 0.585 -18.781 1 95.12 254 VAL B C 1
ATOM 4111 O O . VAL B 1 254 ? -8.5 1.693 -18.312 1 95.12 254 VAL B O 1
ATOM 4114 N N . ILE B 1 255 ? -9.086 -0.354 -18.938 1 96.06 255 ILE B N 1
ATOM 4115 C CA . ILE B 1 255 ? -10.492 -0.139 -18.625 1 96.06 255 ILE B CA 1
ATOM 4116 C C . ILE B 1 255 ? -10.641 0.185 -17.141 1 96.06 255 ILE B C 1
ATOM 4118 O O . ILE B 1 255 ? -11.273 1.177 -16.766 1 96.06 255 ILE B O 1
ATOM 4122 N N . TYR B 1 256 ? -10.078 -0.663 -16.312 1 95.75 256 TYR B N 1
ATOM 4123 C CA . TYR B 1 256 ? -10.164 -0.465 -14.875 1 95.75 256 TYR B CA 1
ATOM 4124 C C . TYR B 1 256 ? -9.609 0.901 -14.477 1 95.75 256 TYR B C 1
ATOM 4126 O O . TYR B 1 256 ? -10.258 1.648 -13.742 1 95.75 256 TYR B O 1
ATOM 4134 N N . THR B 1 257 ? -8.422 1.209 -14.945 1 93.88 257 THR B N 1
ATOM 4135 C CA . THR B 1 257 ? -7.75 2.447 -14.57 1 93.88 257 THR B CA 1
ATOM 4136 C C . THR B 1 257 ? -8.531 3.66 -15.062 1 93.88 257 THR B C 1
ATOM 4138 O O . THR B 1 257 ? -8.664 4.652 -14.344 1 93.88 257 THR B O 1
ATOM 4141 N N . THR B 1 258 ? -9.016 3.598 -16.25 1 92.81 258 THR B N 1
ATOM 4142 C CA . THR B 1 258 ? -9.797 4.695 -16.812 1 92.81 258 THR B CA 1
ATOM 4143 C C . THR B 1 258 ? -11.055 4.945 -15.992 1 92.81 258 THR B C 1
ATOM 4145 O O . THR B 1 258 ? -11.367 6.086 -15.648 1 92.81 258 THR B O 1
ATOM 4148 N N . ILE B 1 259 ? -11.766 3.885 -15.641 1 94.38 259 ILE B N 1
ATOM 4149 C CA . ILE B 1 259 ? -12.977 4.016 -14.844 1 94.38 259 ILE B CA 1
ATOM 4150 C C . ILE B 1 259 ? -12.641 4.613 -13.477 1 94.38 259 ILE B C 1
ATOM 4152 O O . ILE B 1 259 ? -13.32 5.523 -13.008 1 94.38 259 ILE B O 1
ATOM 4156 N N . LEU B 1 260 ? -11.602 4.086 -12.883 1 93.12 260 LEU B N 1
ATOM 4157 C CA . LEU B 1 260 ? -11.188 4.578 -11.578 1 93.12 260 LEU B CA 1
ATOM 4158 C C . LEU B 1 260 ? -10.844 6.062 -11.633 1 93.12 260 LEU B C 1
ATOM 4160 O O . LEU B 1 260 ? -11.281 6.84 -10.781 1 93.12 260 LEU B O 1
ATOM 4164 N N . LEU B 1 261 ? -10.086 6.496 -12.648 1 88.62 261 LEU B N 1
ATOM 4165 C CA . LEU B 1 261 ? -9.664 7.887 -12.781 1 88.62 261 LEU B CA 1
ATOM 4166 C C . LEU B 1 261 ? -10.867 8.789 -13.039 1 88.62 261 LEU B C 1
ATOM 4168 O O . LEU B 1 261 ? -10.945 9.898 -12.5 1 88.62 261 LEU B O 1
ATOM 4172 N N . VAL B 1 262 ? -11.773 8.359 -13.828 1 90.25 262 VAL B N 1
ATOM 4173 C CA . VAL B 1 262 ? -12.984 9.133 -14.102 1 90.25 262 VAL B CA 1
ATOM 4174 C C . VAL B 1 262 ? -13.797 9.305 -12.82 1 90.25 262 VAL B C 1
ATOM 4176 O O . VAL B 1 262 ? -14.266 10.398 -12.523 1 90.25 262 VAL B O 1
ATOM 4179 N N . LEU B 1 263 ? -13.922 8.219 -12.094 1 89.81 263 LEU B N 1
ATOM 4180 C CA . LEU B 1 263 ? -14.656 8.273 -10.836 1 89.81 263 LEU B CA 1
ATOM 4181 C C . LEU B 1 263 ? -14 9.25 -9.859 1 89.81 263 LEU B C 1
ATOM 4183 O O . LEU B 1 263 ? -14.68 10.031 -9.203 1 89.81 263 LEU B O 1
ATOM 4187 N N . LEU B 1 264 ? -12.75 9.227 -9.812 1 85.19 264 LEU B N 1
ATOM 4188 C CA . LEU B 1 264 ? -12.016 10.102 -8.906 1 85.19 264 LEU B CA 1
ATOM 4189 C C . LEU B 1 264 ? -12.102 11.555 -9.367 1 85.19 264 LEU B C 1
ATOM 4191 O O . LEU B 1 264 ? -12.195 12.461 -8.539 1 85.19 264 LEU B O 1
ATOM 4195 N N . MET B 1 265 ? -12.055 11.812 -10.641 1 83.5 265 MET B N 1
ATOM 4196 C CA . MET B 1 265 ? -12.18 13.156 -11.188 1 83.5 265 MET B CA 1
ATOM 4197 C C . MET B 1 265 ? -13.562 13.742 -10.898 1 83.5 265 MET B C 1
ATOM 4199 O O . MET B 1 265 ? -13.68 14.922 -10.562 1 83.5 265 MET B O 1
ATOM 4203 N N . VAL B 1 266 ? -14.484 12.922 -11.039 1 82.94 266 VAL B N 1
ATOM 4204 C CA . VAL B 1 266 ? -15.852 13.352 -10.75 1 82.94 266 VAL B CA 1
ATOM 4205 C C . VAL B 1 266 ? -15.984 13.688 -9.266 1 82.94 266 VAL B C 1
ATOM 4207 O O . VAL B 1 266 ? -16.578 14.703 -8.906 1 82.94 266 VAL B O 1
ATOM 4210 N N . PHE B 1 267 ? -15.367 12.82 -8.508 1 80.19 267 PHE B N 1
ATOM 4211 C CA . PHE B 1 267 ? -15.406 13.062 -7.07 1 80.19 267 PHE B CA 1
ATOM 4212 C C . PHE B 1 267 ? -14.656 14.328 -6.711 1 80.19 267 PHE B C 1
ATOM 4214 O O . PHE B 1 267 ? -15.086 15.086 -5.84 1 80.19 267 PHE B O 1
ATOM 4221 N N . ASN B 1 268 ? -13.523 14.578 -7.316 1 74.56 268 ASN B N 1
ATOM 4222 C CA . ASN B 1 268 ? -12.703 15.758 -7.074 1 74.56 268 ASN B CA 1
ATOM 4223 C C . ASN B 1 268 ? -13.453 17.047 -7.422 1 74.56 268 ASN B C 1
ATOM 4225 O O . ASN B 1 268 ? -13.203 18.094 -6.82 1 74.56 268 ASN B O 1
ATOM 4229 N N . SER B 1 269 ? -14.227 17.062 -8.383 1 70.06 269 SER B N 1
ATOM 4230 C CA . SER B 1 269 ? -15 18.234 -8.773 1 70.06 269 SER B CA 1
ATOM 4231 C C . SER B 1 269 ? -15.953 18.656 -7.66 1 70.06 269 SER B C 1
ATOM 4233 O O . SER B 1 269 ? -16.328 19.828 -7.578 1 70.06 269 SER B O 1
ATOM 4235 N N . TYR B 1 270 ? -16.109 17.719 -6.762 1 62.34 270 TYR B N 1
ATOM 4236 C CA . TYR B 1 270 ? -17.031 18.047 -5.676 1 62.34 270 TYR B CA 1
ATOM 4237 C C . TYR B 1 270 ? -16.281 18.406 -4.406 1 62.34 270 TYR B C 1
ATOM 4239 O O . TYR B 1 270 ? -16.75 19.234 -3.613 1 62.34 270 TYR B O 1
ATOM 4247 N N . VAL B 1 271 ? -15.156 17.891 -4.094 1 63.06 271 VAL B N 1
ATOM 4248 C CA . VAL B 1 271 ? -14.516 18.016 -2.791 1 63.06 271 VAL B CA 1
ATOM 4249 C C . VAL B 1 271 ? -13.172 18.734 -2.949 1 63.06 271 VAL B C 1
ATOM 4251 O O . VAL B 1 271 ? -12.641 19.297 -1.986 1 63.06 271 VAL B O 1
ATOM 4254 N N . ASN B 1 272 ? -12.766 19.172 -4.008 1 59.38 272 ASN B N 1
ATOM 4255 C CA . ASN B 1 272 ? -11.438 19.703 -4.297 1 59.38 272 ASN B CA 1
ATOM 4256 C C . ASN B 1 272 ? -10.336 18.859 -3.682 1 59.38 272 ASN B C 1
ATOM 4258 O O . ASN B 1 272 ? -9.828 19.172 -2.604 1 59.38 272 ASN B O 1
ATOM 4262 N N . LEU B 1 273 ? -9.883 17.859 -4.215 1 58.94 273 LEU B N 1
ATOM 4263 C CA . LEU B 1 273 ? -8.938 16.859 -3.756 1 58.94 273 LEU B CA 1
ATOM 4264 C C . LEU B 1 273 ? -7.547 17.453 -3.568 1 58.94 273 LEU B C 1
ATOM 4266 O O . LEU B 1 273 ? -6.801 17.047 -2.68 1 58.94 273 LEU B O 1
ATOM 4270 N N . GLY B 1 274 ? -7.211 18.297 -4.387 1 56.94 274 GLY B N 1
ATOM 4271 C CA . GLY B 1 274 ? -5.934 18.969 -4.234 1 56.94 274 GLY B CA 1
ATOM 4272 C C . GLY B 1 274 ? -5.75 19.609 -2.869 1 56.94 274 GLY B C 1
ATOM 4273 O O . GLY B 1 274 ? -4.684 19.5 -2.264 1 56.94 274 GLY B O 1
ATOM 4274 N N . GLU B 1 275 ? -6.688 20.203 -2.438 1 53.94 275 GLU B N 1
ATOM 4275 C CA . GLU B 1 275 ? -6.648 20.859 -1.134 1 53.94 275 GLU B CA 1
ATOM 4276 C C . GLU B 1 275 ? -6.602 19.828 -0.002 1 53.94 275 GLU B C 1
ATOM 4278 O O . GLU B 1 275 ? -5.867 20.016 0.971 1 53.94 275 GLU B O 1
ATOM 4283 N N . VAL B 1 276 ? -7.289 18.797 -0.303 1 53.56 276 VAL B N 1
ATOM 4284 C CA . VAL B 1 276 ? -7.418 17.781 0.739 1 53.56 276 VAL B CA 1
ATOM 4285 C C . VAL B 1 276 ? -6.109 17.016 0.872 1 53.56 276 VAL B C 1
ATOM 4287 O O . VAL B 1 276 ? -5.621 16.797 1.982 1 53.56 276 VAL B O 1
ATOM 4290 N N . LEU B 1 277 ? -5.516 16.656 -0.28 1 56.12 277 LEU B N 1
ATOM 4291 C CA . LEU B 1 277 ? -4.285 15.875 -0.282 1 56.12 277 LEU B CA 1
ATOM 4292 C C . LEU B 1 277 ? -3.098 16.734 0.14 1 56.12 277 LEU B C 1
ATOM 4294 O O . LEU B 1 277 ? -2.123 16.219 0.695 1 56.12 277 LEU B O 1
ATOM 4298 N N . GLY B 1 278 ? -3.164 17.953 -0.108 1 52.56 278 GLY B N 1
ATOM 4299 C CA . GLY B 1 278 ? -2.162 18.922 0.312 1 52.56 278 GLY B CA 1
ATOM 4300 C C . GLY B 1 278 ? -2.107 19.109 1.817 1 52.56 278 GLY B C 1
ATOM 4301 O O . GLY B 1 278 ? -1.085 19.531 2.359 1 52.56 278 GLY B O 1
ATOM 4302 N N . GLU B 1 279 ? -3.236 18.812 2.424 1 48.94 279 GLU B N 1
ATOM 4303 C CA . GLU B 1 279 ? -3.309 18.969 3.873 1 48.94 279 GLU B CA 1
ATOM 4304 C C . GLU B 1 279 ? -2.801 17.719 4.59 1 48.94 279 GLU B C 1
ATOM 4306 O O . GLU B 1 279 ? -2.637 17.719 5.812 1 48.94 279 GLU B O 1
ATOM 4311 N N . LEU B 1 280 ? -2.555 16.703 3.822 1 47.28 280 LEU B N 1
ATOM 4312 C CA . LEU B 1 280 ? -2.064 15.484 4.453 1 47.28 280 LEU B CA 1
ATOM 4313 C C . LEU B 1 280 ? -0.552 15.539 4.645 1 47.28 280 LEU B C 1
ATOM 4315 O O . LEU B 1 280 ? 0.162 16.109 3.816 1 47.28 280 LEU B O 1
#

InterPro domains:
  IPR000515 ABC transporter type 1, transmembrane domain MetI-like [PF00528] (86-267)
  IPR000515 ABC transporter type 1, transmembrane domain MetI-like [PS50928] (68-267)
  IPR000515 ABC transporter type 1, transmembrane domain MetI-like [cd06261] (112-263)
  IPR035906 MetI-like superfamily [G3DSA:1.10.3720.10] (20-272)
  IPR035906 MetI-like superfamily [SSF161098] (18-270)

Radius of gyration: 24.74 Å; Cα contacts (8 Å, |Δi|>4): 735; chains: 2; bounding box: 67×71×64 Å

pLDDT: mean 83.97, std 15.21, range [22.2, 98.38]

Solvent-accessible surface area (backbone atoms only — not comparable to full-atom values): 28142 Å² total; per-residue (Å²): 131,79,75,76,70,77,76,70,64,66,80,73,56,68,76,69,39,74,61,54,48,30,50,49,32,50,45,48,49,44,54,68,51,51,46,16,50,52,45,30,57,55,40,17,37,33,87,62,94,69,52,53,54,46,25,44,57,58,41,65,31,69,72,47,44,51,23,45,50,43,16,50,49,51,8,52,51,26,25,54,54,21,45,53,45,16,48,42,36,21,49,33,42,65,76,68,47,90,52,41,67,61,54,50,48,62,50,51,50,60,77,70,49,37,64,64,52,53,52,48,15,50,48,52,44,38,31,76,87,19,70,58,12,57,72,69,69,47,51,81,72,22,69,48,19,68,56,22,23,41,50,46,45,24,65,70,39,24,47,55,20,19,49,40,26,27,54,29,50,63,65,50,58,64,64,59,56,48,50,36,46,72,72,65,43,49,70,58,51,36,40,62,70,45,48,47,65,63,20,40,59,11,47,51,45,9,38,51,54,35,26,52,52,45,31,37,38,45,61,41,26,69,71,24,18,32,88,90,37,49,24,43,38,45,54,34,49,40,27,40,73,73,66,60,34,52,32,45,22,24,23,44,45,50,51,53,51,51,52,52,52,52,52,49,51,59,50,30,76,71,67,45,48,68,64,40,59,68,70,86,132,80,76,75,71,77,78,69,64,65,80,73,54,68,74,70,38,75,61,55,48,29,49,48,34,51,46,49,47,44,53,69,50,51,44,15,49,53,43,31,56,56,40,16,38,33,86,60,94,70,51,53,55,46,25,45,58,58,41,65,31,68,72,48,45,51,23,44,51,43,16,50,49,51,8,50,52,27,24,53,54,21,45,54,45,15,46,42,35,20,49,34,43,65,75,67,47,91,52,41,67,61,54,50,47,60,50,51,51,59,76,70,50,37,64,65,53,54,51,47,14,49,48,52,43,38,31,76,86,19,70,60,12,56,72,69,70,47,50,82,72,22,69,46,19,68,57,22,22,41,50,44,45,24,64,70,40,25,46,55,20,21,50,40,26,28,53,29,51,63,66,48,58,64,62,60,56,49,48,35,47,72,73,63,43,49,71,59,51,37,39,62,70,45,48,46,66,64,18,39,56,11,48,53,45,11,38,52,54,34,25,51,53,46,32,38,37,44,60,41,27,71,72,24,19,32,88,90,36,49,25,43,37,44,51,34,50,41,27,41,74,72,66,60,34,52,33,44,22,23,22,44,45,49,52,52,51,51,52,53,52,50,53,49,51,57,48,30,77,71,68,44,48,69,64,39,60,67,70,83

Foldseek 3Di:
DPPPPDPDDCVVVDPCPPVVVVCVVVVVCCCVPVVVLVVLVVLLFDPDPDHRNVLVVVCPDPVNVLQLVLLLVLLVLLLVVLLVVLLVLLVCLQPPDPPNPVSLCVLCVCVPPDLLVLLVVLCQCQDCPHPNCVVVVHSVPQFQASNQLSVSLSSNLNSLLNVLLNVQQNVADVVLLVVCVVVVHDPVRSCVVPRCVSSVLSSLRSSLVSSVPRSQDQNSCVRRHHPSSRHLNPVLCCCCPPVVPSNNSSSSVVVSVVVSVVVVVVVCVPNVVVVSVVVD/DPPPPPPDDCVVPDPCPPVVVVCVVVVVCCCVPVVVLVVLVVLLFDPDPDHRNVLVVVCPDPVNVLQLVLLLVLLVLLLVVLLVVLLVLLVCLQPPDPPNPVSLCVLCVCVPPDLLVLLVVLCQCQDCPHPNCVVVVHSVPQFQASNQLSVSLSSNLNSLLNVLLNVQQNVADVVLLVVCVVVVHDPVRSCVVPRCVSSVLSSLRSSLVSSVPRSQDQNSCVRRHHPSSRHLNPVLVCCCPPVVPSNNSSSSVVVSVVVSVVVVVVVCVPNVVVVSVVVD

Secondary structure (DSSP, 8-state):
---------GGGTSSS-HHHHHHHHHHHHIIIIIHHHHHHHHHTS--SSS-TTHHHHHHTSHHHHHHHHHHHHHHHHHHHHHHHHHHHHHHIIIII-S-HHHHHHHHHGGGGS-HHHHHHHHHHHHSTTSHHHHHHSS-TT-TTSHHHHHHHHHHHHHHHHHHHHHHHHHTS-HHHHHHHHHTT--HHHHIIIIIHHHTHHHHHHHHHHHHHHHHT-SHHHHHH--GGG--HHHHHHHHHHTS--HHHHHHHHHHHHHHHHHHHHHHHHHH-HHHHHHT-/---------GGGTSSS-HHHHHHHHHHHHIIIIIHHHHHHHHHTS--SSS-TTHHHHHHTSHHHHHHHHHHHHHHHHHHHHHHHHHHHHHHHHHHT-S-HHHHHHHHHGGGGS-HHHHHHHHHHHHSTTSHHHHHHSS-TT-TTSHHHHHHHHHHHHHHHHHHHHHHHHHTS-HHHHHHHHHTT--HHHHIIIIIHHHTHHHHHHHHHHHHHHHHT-SHHHHHH--GGG--HHHHHHHHHHTS--HHHHHHHHHHHHHHHHHHHHHHHHHH-HHHHHHT-